Protein AF-A0A4S1M6U0-F1 (afdb_monomer)

Nearest PDB structures (foldseek):
  5yei-assembly2_E  TM=6.891E-01  e=1.458E-28  Pseudomonas aeruginosa PAO1
  3ab2-assembly2_G  TM=7.131E-01  e=7.102E-24  Corynebacterium glutamicum
  3ab4-assembly2_G  TM=7.211E-01  e=1.293E-22  Corynebacterium glutamicum
  3ab4-assembly3_I  TM=7.055E-01  e=4.548E-23  Corynebacterium glutamicum
  3ab4-assembly4_O  TM=7.369E-01  e=5.301E-21  Corynebacterium glutamicum

Structure (mmCIF, N/CA/C/O backbone):
data_AF-A0A4S1M6U0-F1
#
_entry.id   AF-A0A4S1M6U0-F1
#
loop_
_atom_site.group_PDB
_atom_site.id
_atom_site.type_symbol
_atom_site.label_atom_id
_atom_site.label_alt_id
_atom_site.label_comp_id
_atom_site.label_asym_id
_atom_site.label_entity_id
_atom_site.label_seq_id
_atom_site.pdbx_PDB_ins_code
_atom_site.Cartn_x
_atom_site.Cartn_y
_atom_site.Cartn_z
_atom_site.occupancy
_atom_site.B_iso_or_equiv
_atom_site.auth_seq_id
_atom_site.auth_comp_id
_atom_site.auth_asym_id
_atom_site.auth_atom_id
_atom_site.pdbx_PDB_model_num
ATOM 1 N N . MET A 1 1 ? -7.484 -21.887 32.254 1.00 33.38 1 MET A N 1
ATOM 2 C CA . MET A 1 1 ? -7.173 -20.584 31.630 1.00 33.38 1 MET A CA 1
ATOM 3 C C . MET A 1 1 ? -6.389 -20.871 30.363 1.00 33.38 1 MET A C 1
ATOM 5 O O . MET A 1 1 ? -5.187 -21.078 30.427 1.00 33.38 1 MET A O 1
ATOM 9 N N . THR A 1 2 ? -7.089 -21.040 29.244 1.00 34.84 2 THR A N 1
ATOM 10 C CA . THR A 1 2 ? -6.479 -21.281 27.932 1.00 34.84 2 THR A CA 1
ATOM 11 C C . THR A 1 2 ? -5.807 -19.992 27.473 1.00 34.84 2 THR A C 1
ATOM 13 O O . THR A 1 2 ? -6.435 -18.935 27.502 1.00 34.84 2 THR A O 1
ATOM 16 N N . SER A 1 3 ? -4.529 -20.062 27.105 1.00 35.91 3 SER A N 1
ATOM 17 C CA . SER A 1 3 ? -3.796 -18.955 26.493 1.00 35.91 3 SER A CA 1
ATOM 18 C C . SER A 1 3 ? -4.595 -18.426 25.302 1.00 35.91 3 SER A C 1
ATOM 20 O O . SER A 1 3 ? -4.726 -19.132 24.305 1.00 35.91 3 SER A O 1
ATOM 22 N N . SER A 1 4 ? -5.167 -17.222 25.399 1.00 43.66 4 SER A N 1
ATOM 23 C CA . SER A 1 4 ? -5.750 -16.585 24.221 1.00 43.66 4 SER A CA 1
ATOM 24 C C . SER A 1 4 ? -4.599 -16.313 23.257 1.00 43.66 4 SER A C 1
ATOM 26 O O . SER A 1 4 ? -3.752 -15.462 23.547 1.00 43.66 4 SER A O 1
ATOM 28 N N . GLU A 1 5 ? -4.526 -17.057 22.154 1.00 51.81 5 GLU A N 1
ATOM 29 C CA . GLU A 1 5 ? -3.671 -16.688 21.030 1.00 51.81 5 GLU A CA 1
ATOM 30 C C . GLU A 1 5 ? -3.986 -15.232 20.687 1.00 51.81 5 GLU A C 1
ATOM 32 O O . GLU A 1 5 ? -5.138 -14.855 20.456 1.00 51.81 5 GLU A O 1
ATOM 37 N N . LYS A 1 6 ? -2.979 -14.367 20.790 1.00 61.44 6 LYS A N 1
ATOM 38 C CA . LYS A 1 6 ? -3.165 -12.948 20.510 1.00 61.44 6 LYS A CA 1
ATOM 39 C C . LYS A 1 6 ? -3.462 -12.823 19.015 1.00 61.44 6 LYS A C 1
ATOM 41 O O . LYS A 1 6 ? -2.678 -13.279 18.196 1.00 61.44 6 LYS A O 1
ATOM 46 N N . ALA A 1 7 ? -4.577 -12.189 18.664 1.00 79.44 7 ALA A N 1
ATOM 47 C CA . ALA A 1 7 ? -4.986 -12.028 17.271 1.00 79.44 7 ALA A CA 1
ATOM 48 C C . ALA A 1 7 ? -3.915 -11.310 16.418 1.00 79.44 7 ALA A C 1
ATOM 50 O O . ALA A 1 7 ? -3.194 -10.436 16.916 1.00 79.44 7 ALA A O 1
ATOM 51 N N . SER A 1 8 ? -3.850 -11.648 15.128 1.00 90.31 8 SER A N 1
ATOM 52 C CA . SER A 1 8 ? -3.048 -10.942 14.120 1.00 90.31 8 SER A CA 1
ATOM 53 C C . SER A 1 8 ? -3.857 -9.806 13.494 1.00 90.31 8 SER A C 1
ATOM 55 O O . SER A 1 8 ? -5.020 -9.993 13.140 1.00 90.31 8 SER A O 1
ATOM 57 N N . LEU A 1 9 ? -3.250 -8.627 13.348 1.00 94.56 9 LEU A N 1
ATOM 58 C CA . LEU A 1 9 ? -3.848 -7.498 12.634 1.00 94.56 9 LEU A CA 1
ATOM 59 C C . LEU A 1 9 ? -3.436 -7.529 11.165 1.00 94.56 9 LEU A C 1
ATOM 61 O O . LEU A 1 9 ? -2.248 -7.603 10.847 1.00 94.56 9 LEU A O 1
ATOM 65 N N . VAL A 1 10 ? -4.412 -7.374 10.276 1.00 95.62 10 VAL A N 1
ATOM 66 C CA . VAL A 1 10 ? -4.152 -7.179 8.849 1.00 95.62 10 VAL A CA 1
ATOM 67 C C . VAL A 1 10 ? -4.550 -5.768 8.444 1.00 95.62 10 VAL A C 1
ATOM 69 O O . VAL A 1 10 ? -5.655 -5.309 8.729 1.00 95.62 10 VAL A O 1
ATOM 72 N N . VAL A 1 11 ? -3.649 -5.076 7.752 1.00 97.75 11 VAL A N 1
ATOM 73 C CA . VAL A 1 11 ? -3.966 -3.833 7.042 1.00 97.75 11 VAL A CA 1
ATOM 74 C C . VAL A 1 11 ? -4.064 -4.157 5.556 1.00 97.75 11 VAL A C 1
ATOM 76 O O . VAL A 1 11 ? -3.089 -4.618 4.977 1.00 97.75 11 VAL A O 1
ATOM 79 N N . LYS A 1 12 ? -5.225 -3.956 4.928 1.00 96.94 12 LYS A N 1
ATOM 80 C CA . LYS A 1 12 ? -5.445 -4.206 3.493 1.00 96.94 12 LYS A CA 1
ATOM 81 C C . LYS A 1 12 ? -5.492 -2.890 2.735 1.00 96.94 12 LYS A C 1
ATOM 83 O O . LYS A 1 12 ? -6.414 -2.112 2.950 1.00 96.94 12 LYS A O 1
ATOM 88 N N . LYS A 1 13 ? -4.549 -2.650 1.829 1.00 97.06 13 LYS A N 1
ATOM 89 C CA . LYS A 1 13 ? -4.569 -1.486 0.942 1.00 97.06 13 LYS A CA 1
ATOM 90 C C . LYS A 1 13 ? -5.062 -1.871 -0.436 1.00 97.06 13 LYS A C 1
ATOM 92 O O . LYS A 1 13 ? -4.405 -2.697 -1.048 1.00 97.06 13 LYS A O 1
ATOM 97 N N . PHE A 1 14 ? -6.085 -1.199 -0.955 1.00 95.62 14 PHE A N 1
ATOM 98 C CA . PHE A 1 14 ? -6.591 -1.369 -2.323 1.00 95.62 14 PHE A CA 1
ATOM 99 C C . PHE A 1 14 ? -6.135 -0.218 -3.229 1.00 95.62 14 PHE A C 1
ATOM 101 O O . PHE A 1 14 ? -6.282 0.951 -2.867 1.00 95.62 14 PHE A O 1
ATOM 108 N N . GLY A 1 15 ? -5.543 -0.538 -4.384 1.00 92.00 15 GLY A N 1
ATOM 109 C CA . GLY A 1 15 ? -5.079 0.443 -5.374 1.00 92.00 15 GLY A CA 1
ATOM 110 C C . GLY A 1 15 ? -6.197 1.080 -6.207 1.00 92.00 15 GLY A C 1
ATOM 111 O O . GLY A 1 15 ? -7.348 0.661 -6.166 1.00 92.00 15 GLY A O 1
ATOM 112 N N . GLY A 1 16 ? -5.868 2.099 -7.007 1.00 89.25 16 GLY A N 1
ATOM 113 C CA . GLY A 1 16 ? -6.877 2.777 -7.834 1.00 89.25 16 GLY A CA 1
ATOM 114 C C . GLY A 1 16 ? -7.458 1.887 -8.936 1.00 89.25 16 GLY A C 1
ATOM 115 O O . GLY A 1 16 ? -8.654 1.939 -9.219 1.00 89.25 16 GLY A O 1
ATOM 116 N N . THR A 1 17 ? -6.649 0.992 -9.506 1.00 87.25 17 THR A N 1
ATOM 117 C CA . THR A 1 17 ? -7.096 -0.009 -10.490 1.00 87.25 17 THR A CA 1
ATOM 118 C C . THR A 1 17 ? -8.108 -0.993 -9.901 1.00 87.25 17 THR A C 1
ATOM 120 O O . THR A 1 17 ? -9.018 -1.421 -10.620 1.00 87.25 17 THR A O 1
ATOM 123 N N . SER A 1 18 ? -8.008 -1.266 -8.600 1.00 88.06 18 SER A N 1
ATOM 124 C CA . SER A 1 18 ? -8.939 -2.060 -7.792 1.00 88.06 18 SER A CA 1
ATOM 125 C C . SER A 1 18 ? -10.237 -1.346 -7.430 1.00 88.06 18 SER A C 1
ATOM 127 O O . SER A 1 18 ? -11.201 -1.989 -7.035 1.00 88.06 18 SER A O 1
ATOM 129 N N . LEU A 1 19 ? -10.274 -0.017 -7.536 1.00 92.31 19 LEU A N 1
ATOM 130 C CA . LEU A 1 19 ? -11.397 0.814 -7.087 1.00 92.31 19 LEU A CA 1
ATOM 131 C C . LEU A 1 19 ? -11.983 1.667 -8.225 1.00 92.31 19 LEU A C 1
ATOM 133 O O . LEU A 1 19 ? -12.752 2.589 -7.982 1.00 92.31 19 LEU A O 1
ATOM 137 N N . GLY A 1 20 ? -11.611 1.387 -9.479 1.00 90.81 20 GLY A N 1
ATOM 138 C CA . GLY A 1 20 ? -11.952 2.234 -10.628 1.00 90.81 20 GLY A CA 1
ATOM 139 C C . GLY A 1 20 ? -13.433 2.272 -11.012 1.00 90.81 20 GLY A C 1
ATOM 140 O O . GLY A 1 20 ? -13.856 3.208 -11.680 1.00 90.81 20 GLY A O 1
ATOM 141 N N . THR A 1 21 ? -14.233 1.290 -10.597 1.00 93.31 21 THR A N 1
ATOM 142 C CA . THR A 1 21 ? -15.684 1.253 -10.843 1.00 93.31 21 THR A CA 1
ATOM 143 C C . THR A 1 21 ? -16.422 0.759 -9.604 1.00 93.31 21 THR A C 1
ATOM 145 O O . THR A 1 21 ? -15.829 0.096 -8.753 1.00 93.31 21 THR A O 1
ATOM 148 N N . LEU A 1 22 ? -17.728 1.031 -9.512 1.00 94.25 22 LEU A N 1
ATOM 149 C CA . LEU A 1 22 ? -18.557 0.522 -8.414 1.00 94.25 22 LEU A CA 1
ATOM 150 C C . LEU A 1 22 ? -18.525 -1.010 -8.320 1.00 94.25 22 LEU A C 1
ATOM 152 O O . LEU A 1 22 ? -18.447 -1.533 -7.214 1.00 94.25 22 LEU A O 1
ATOM 156 N N . ASP A 1 23 ? -18.501 -1.719 -9.452 1.00 93.81 23 ASP A N 1
ATOM 157 C CA . ASP A 1 23 ? -18.393 -3.184 -9.471 1.00 93.81 23 ASP A CA 1
ATOM 158 C C . ASP A 1 23 ? -17.072 -3.669 -8.871 1.00 93.81 23 ASP A C 1
ATOM 160 O O . ASP A 1 23 ? -17.056 -4.616 -8.090 1.00 93.81 23 ASP A O 1
ATOM 164 N N . LYS A 1 24 ? -15.958 -2.995 -9.181 1.00 93.44 24 LYS A N 1
ATOM 165 C CA . LYS A 1 24 ? -14.657 -3.327 -8.590 1.00 93.44 24 LYS A CA 1
ATOM 166 C C . LYS A 1 24 ? -14.609 -3.007 -7.095 1.00 93.44 24 LYS A C 1
ATOM 168 O O . LYS A 1 24 ? -14.079 -3.800 -6.324 1.00 93.44 24 LYS A O 1
ATOM 173 N N . ILE A 1 25 ? -15.219 -1.897 -6.669 1.00 95.06 25 ILE A N 1
ATOM 174 C CA . ILE A 1 25 ? -15.365 -1.567 -5.243 1.00 95.06 25 ILE A CA 1
ATOM 175 C C . ILE A 1 25 ? -16.210 -2.634 -4.533 1.00 95.06 25 ILE A C 1
ATOM 177 O O . ILE A 1 25 ? -15.844 -3.063 -3.442 1.00 95.06 25 ILE A O 1
ATOM 181 N N . ALA A 1 26 ? -17.300 -3.100 -5.149 1.00 93.81 26 ALA A N 1
ATOM 182 C CA . ALA A 1 26 ? -18.128 -4.175 -4.610 1.00 93.81 26 ALA A CA 1
ATOM 183 C C . ALA A 1 26 ? -17.344 -5.493 -4.494 1.00 93.81 26 ALA A C 1
ATOM 185 O O . ALA A 1 26 ? -17.360 -6.107 -3.433 1.00 93.81 26 ALA A O 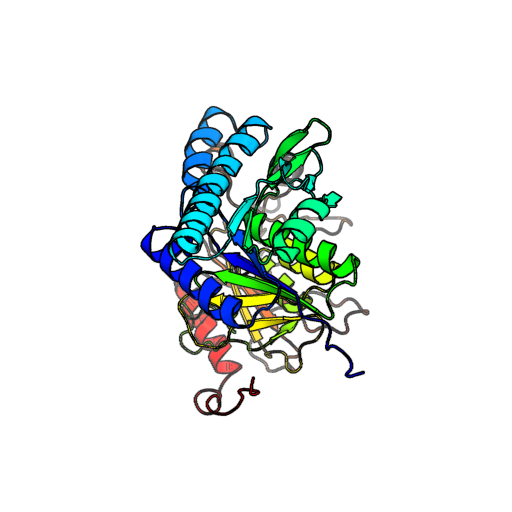1
ATOM 186 N N . GLN A 1 27 ? -16.570 -5.869 -5.517 1.00 92.25 27 GLN A N 1
ATOM 187 C CA . GLN A 1 27 ? -15.689 -7.043 -5.461 1.00 92.25 27 GLN A CA 1
ATOM 188 C C . GLN A 1 27 ? -14.655 -6.919 -4.332 1.00 92.25 27 GLN A C 1
ATOM 190 O O . GLN A 1 27 ? -14.492 -7.832 -3.526 1.00 92.25 27 GLN A O 1
ATOM 195 N N . ALA A 1 28 ? -13.982 -5.772 -4.213 1.00 93.81 28 ALA A N 1
ATOM 196 C CA . ALA A 1 28 ? -13.047 -5.513 -3.120 1.00 93.81 28 ALA A CA 1
ATOM 197 C C . ALA A 1 28 ? -13.736 -5.568 -1.739 1.00 93.81 28 ALA A C 1
ATOM 199 O O . ALA A 1 28 ? -13.160 -6.101 -0.785 1.00 93.81 28 ALA A O 1
ATOM 200 N N . ALA A 1 29 ? -14.981 -5.093 -1.631 1.00 94.62 29 ALA A N 1
ATOM 201 C CA . ALA A 1 29 ? -15.795 -5.238 -0.428 1.00 94.62 29 ALA A CA 1
ATOM 202 C C . ALA A 1 29 ? -16.101 -6.713 -0.121 1.00 94.62 29 ALA A C 1
ATOM 204 O O . ALA A 1 29 ? -15.946 -7.119 1.028 1.00 94.62 29 ALA A O 1
ATOM 205 N N . ASP A 1 30 ? -16.427 -7.541 -1.115 1.00 92.00 30 ASP A N 1
ATOM 206 C CA . ASP A 1 30 ? -16.630 -8.985 -0.930 1.00 92.00 30 ASP A CA 1
ATOM 207 C C . ASP A 1 30 ? -15.361 -9.679 -0.406 1.00 92.00 30 ASP A C 1
ATOM 209 O O . ASP A 1 30 ? -15.430 -10.510 0.505 1.00 92.00 30 ASP A O 1
ATOM 213 N N . HIS A 1 31 ? -14.177 -9.276 -0.882 1.00 89.75 31 HIS A N 1
ATOM 214 C CA . HIS A 1 31 ? -12.894 -9.750 -0.344 1.00 89.75 31 HIS A CA 1
ATOM 215 C C . HIS A 1 31 ? -12.636 -9.309 1.103 1.00 89.75 31 HIS A C 1
ATOM 217 O O . HIS A 1 31 ? -12.000 -10.030 1.878 1.00 89.75 31 HIS A O 1
ATOM 223 N N . ILE A 1 32 ? -13.095 -8.117 1.484 1.00 93.06 32 ILE A N 1
ATOM 224 C CA . ILE A 1 32 ? -13.053 -7.656 2.875 1.00 93.06 32 ILE A CA 1
ATOM 225 C C . ILE A 1 32 ? -14.022 -8.479 3.729 1.00 93.06 32 ILE A C 1
ATOM 227 O O . ILE A 1 32 ? -13.657 -8.888 4.830 1.00 93.06 32 ILE A O 1
ATOM 231 N N . LEU A 1 33 ? -15.229 -8.747 3.229 1.00 91.69 33 LEU A N 1
ATOM 232 C CA . LEU A 1 33 ? -16.262 -9.505 3.932 1.00 91.69 33 LEU A CA 1
ATOM 233 C C . LEU A 1 33 ? -15.834 -10.946 4.192 1.00 91.69 33 LEU A C 1
ATOM 235 O O . LEU A 1 33 ? -15.972 -11.401 5.327 1.00 91.69 33 LEU A O 1
ATOM 239 N N . SER A 1 34 ? -15.276 -11.632 3.190 1.00 87.88 34 SER A N 1
ATOM 240 C CA . SER A 1 34 ? -14.788 -13.008 3.340 1.00 87.88 34 SER A CA 1
ATOM 241 C C . SER A 1 34 ? -13.673 -13.100 4.381 1.00 87.88 34 SER A C 1
ATOM 243 O O . SER A 1 34 ? -13.699 -13.966 5.247 1.00 87.88 34 SER A O 1
ATOM 245 N N . PHE A 1 35 ? -12.749 -12.137 4.391 1.00 85.69 35 PHE A N 1
ATOM 246 C CA . PHE A 1 35 ? -11.709 -12.057 5.414 1.00 85.69 35 PHE A CA 1
ATOM 247 C C . PHE A 1 35 ? -12.288 -11.761 6.808 1.00 85.69 35 PHE A C 1
ATOM 249 O O . PHE A 1 35 ? -11.920 -12.379 7.808 1.00 85.69 35 PHE A O 1
ATOM 256 N N . ALA A 1 36 ? -13.237 -10.829 6.883 1.00 80.69 36 ALA A N 1
ATOM 257 C CA . ALA A 1 36 ? -13.832 -10.381 8.134 1.00 80.69 36 ALA A CA 1
ATOM 258 C C . ALA A 1 36 ? -14.818 -11.391 8.755 1.00 80.69 36 ALA A C 1
ATOM 260 O O . ALA A 1 36 ? -15.332 -11.122 9.844 1.00 80.69 36 ALA A O 1
ATOM 261 N N . GLN A 1 37 ? -15.115 -12.519 8.096 1.00 70.88 37 GLN A N 1
ATOM 262 C CA . GLN A 1 37 ? -15.854 -13.647 8.685 1.00 70.88 37 GLN A CA 1
ATOM 263 C C . GLN A 1 37 ? -15.042 -14.365 9.773 1.00 70.88 37 GLN A C 1
ATOM 265 O O . GLN A 1 37 ? -15.621 -14.948 10.684 1.00 70.88 37 GLN A O 1
ATOM 270 N N . HIS A 1 38 ? -13.711 -14.260 9.745 1.00 71.38 38 HIS A N 1
ATOM 271 C CA . HIS A 1 38 ? -12.831 -14.912 10.717 1.00 71.38 38 HIS A CA 1
ATOM 272 C C . HIS A 1 38 ? -12.619 -14.110 12.015 1.00 71.38 38 HIS A C 1
ATOM 274 O O . HIS A 1 38 ? -11.732 -14.444 12.795 1.00 71.38 38 HIS A O 1
ATOM 280 N N . ASN A 1 39 ? -13.396 -13.040 12.254 1.00 70.81 39 ASN A N 1
ATOM 281 C CA . ASN A 1 39 ? -13.238 -12.117 13.395 1.00 70.81 39 ASN A CA 1
ATOM 282 C C . ASN A 1 39 ? -11.801 -11.592 13.586 1.00 70.81 39 ASN A C 1
ATOM 284 O O . ASN A 1 39 ? -11.401 -11.209 14.686 1.00 70.81 39 ASN A O 1
ATOM 288 N N . GLN A 1 40 ? -11.020 -11.552 12.506 1.00 82.06 40 GLN A N 1
ATOM 289 C CA . GLN A 1 40 ? -9.666 -11.026 12.535 1.00 82.06 40 GLN A CA 1
ATOM 290 C C . GLN A 1 40 ? -9.701 -9.490 12.514 1.00 82.06 40 GLN A C 1
ATOM 292 O O . GLN A 1 40 ? -10.445 -8.905 11.718 1.00 82.06 40 GLN A O 1
ATOM 297 N N . PRO A 1 41 ? -8.907 -8.817 13.368 1.00 90.19 41 PRO A N 1
ATOM 298 C CA . PRO A 1 41 ? -8.731 -7.372 13.313 1.00 90.19 41 PRO A CA 1
ATOM 299 C C . PRO A 1 41 ? -8.299 -6.922 11.913 1.00 90.19 41 PRO A C 1
ATOM 301 O O . PRO A 1 41 ? -7.307 -7.415 11.368 1.00 90.19 41 PRO A O 1
ATOM 304 N N . LEU A 1 42 ? -9.039 -5.969 11.342 1.00 94.44 42 LEU A N 1
ATOM 305 C CA . LEU A 1 42 ? -8.837 -5.494 9.977 1.00 94.44 42 LEU A CA 1
ATOM 306 C C . LEU A 1 42 ? -8.929 -3.970 9.897 1.00 94.44 42 LEU A C 1
ATOM 308 O O . LEU A 1 42 ? -9.879 -3.361 10.389 1.00 94.44 42 LEU A O 1
ATOM 312 N N . ILE A 1 43 ? -7.979 -3.378 9.177 1.00 97.44 43 ILE A N 1
ATOM 313 C CA . ILE A 1 43 ? -8.039 -1.992 8.710 1.00 97.44 43 ILE A CA 1
ATOM 314 C C . ILE A 1 43 ? -7.916 -2.001 7.196 1.00 97.44 43 ILE A C 1
ATOM 316 O O . ILE A 1 43 ? -7.093 -2.725 6.638 1.00 97.44 43 ILE A O 1
ATOM 320 N N . VAL A 1 44 ? -8.724 -1.191 6.528 1.00 98.00 44 VAL A N 1
ATOM 321 C CA . VAL A 1 44 ? -8.682 -1.029 5.078 1.00 98.00 44 VAL A CA 1
ATOM 322 C C . VAL A 1 44 ? -8.102 0.338 4.762 1.00 98.00 44 VAL A C 1
ATOM 324 O O . VAL A 1 44 ? -8.478 1.320 5.392 1.00 98.00 44 VAL A O 1
ATOM 327 N N . VAL A 1 45 ? -7.205 0.405 3.787 1.00 98.31 45 VAL A N 1
ATOM 328 C CA . VAL A 1 45 ? -6.698 1.646 3.205 1.00 98.31 45 VAL A CA 1
ATOM 329 C C . VAL A 1 45 ? -7.111 1.691 1.742 1.00 98.31 45 VAL A C 1
ATOM 331 O O . VAL A 1 45 ? -6.928 0.715 1.017 1.00 98.31 45 VAL A O 1
ATOM 334 N N . THR A 1 46 ? -7.672 2.801 1.289 1.00 97.12 46 THR A N 1
ATOM 335 C CA . THR A 1 46 ? -8.033 2.980 -0.125 1.00 97.12 46 THR A CA 1
ATOM 336 C C . THR A 1 46 ? -7.081 3.956 -0.799 1.00 97.12 46 THR A C 1
ATOM 338 O O . THR A 1 46 ? -6.536 4.837 -0.135 1.00 97.12 46 THR A O 1
ATOM 341 N N . SER A 1 47 ? -6.857 3.752 -2.096 1.00 95.62 47 SER A N 1
ATOM 342 C CA . SER A 1 47 ? -6.426 4.797 -3.025 1.00 95.62 47 SER A CA 1
ATOM 343 C C . SER A 1 47 ? -7.647 5.475 -3.668 1.00 95.62 47 SER A C 1
ATOM 345 O O . SER A 1 47 ? -8.759 4.941 -3.613 1.00 95.62 47 SER A O 1
ATOM 347 N N . ALA A 1 48 ? -7.440 6.613 -4.333 1.00 94.00 48 ALA A N 1
ATOM 348 C CA . ALA A 1 48 ? -8.454 7.241 -5.166 1.00 94.00 48 ALA A CA 1
ATOM 349 C C . ALA A 1 48 ? -8.912 6.268 -6.263 1.00 94.00 48 ALA A C 1
ATOM 351 O O . ALA A 1 48 ? -8.170 5.368 -6.670 1.00 94.00 48 ALA A O 1
ATOM 352 N N . MET A 1 49 ? -10.136 6.452 -6.759 1.00 94.81 49 MET A N 1
ATOM 353 C CA . MET A 1 49 ? -10.647 5.641 -7.867 1.00 94.81 49 MET A CA 1
ATOM 354 C C . MET A 1 49 ? -9.735 5.781 -9.098 1.00 94.81 49 MET A C 1
ATOM 356 O O . MET A 1 49 ? -9.134 6.833 -9.322 1.00 94.81 49 MET A O 1
ATOM 360 N N . GLY A 1 50 ? -9.606 4.711 -9.886 1.00 91.06 50 GLY A N 1
ATOM 361 C CA . GLY A 1 50 ? -8.686 4.639 -11.025 1.00 91.06 50 GLY A CA 1
ATOM 362 C C . GLY A 1 50 ? -8.738 5.868 -11.940 1.00 91.06 50 GLY A C 1
ATOM 363 O O . GLY A 1 50 ? -9.805 6.255 -12.405 1.00 91.06 50 GLY A O 1
ATOM 364 N N . GLY A 1 51 ? -7.573 6.476 -12.179 1.00 87.81 51 GLY A N 1
ATOM 365 C CA . GLY A 1 51 ? -7.401 7.661 -13.023 1.00 87.81 51 GLY A CA 1
ATOM 366 C C . GLY A 1 51 ? -7.768 9.000 -12.372 1.00 87.81 51 GLY A C 1
ATOM 367 O O . GLY A 1 51 ? -7.383 10.035 -12.901 1.00 87.81 51 GLY A O 1
ATOM 368 N N . VAL A 1 52 ? -8.447 9.026 -11.218 1.00 92.12 52 VAL A N 1
ATOM 369 C CA . VAL A 1 52 ? -8.913 10.287 -10.607 1.00 92.12 52 VAL A CA 1
ATOM 370 C C . VAL A 1 52 ? -7.753 11.170 -10.144 1.00 92.12 52 VAL A C 1
ATOM 372 O O . VAL A 1 52 ? -7.769 12.371 -10.389 1.00 92.12 52 VAL A O 1
ATOM 375 N N . THR A 1 53 ? -6.725 10.607 -9.503 1.00 88.31 53 THR A N 1
ATOM 376 C CA . THR A 1 53 ? -5.551 11.394 -9.076 1.00 88.31 53 THR A CA 1
ATOM 377 C C . THR A 1 53 ? -4.820 12.012 -10.266 1.00 88.31 53 THR A C 1
ATOM 379 O O . THR A 1 53 ? -4.387 13.161 -10.179 1.00 88.31 53 THR A O 1
ATOM 382 N N . ASP A 1 54 ? -4.717 11.279 -11.374 1.00 87.69 54 ASP A N 1
ATOM 383 C CA . ASP A 1 54 ? -4.079 11.771 -12.595 1.00 87.69 54 ASP A CA 1
ATOM 384 C C . ASP A 1 54 ? -4.930 12.881 -13.225 1.00 87.69 54 ASP A C 1
ATOM 386 O O . ASP A 1 54 ? -4.417 13.965 -13.462 1.00 87.69 54 ASP A O 1
ATOM 390 N N . GLN A 1 55 ? -6.251 12.694 -13.339 1.00 91.38 55 GLN A N 1
ATOM 391 C CA . GLN A 1 55 ? -7.177 13.734 -13.810 1.00 91.38 55 GLN A CA 1
ATOM 392 C C . GLN A 1 55 ? -7.084 15.026 -12.986 1.00 91.38 55 GLN A C 1
ATOM 394 O O . GLN A 1 55 ? -7.058 16.120 -13.542 1.00 91.38 55 GLN A O 1
ATOM 399 N N . LEU A 1 56 ? -7.024 14.918 -11.656 1.00 91.31 56 LEU A N 1
ATOM 400 C CA . LEU A 1 56 ? -6.871 16.075 -10.770 1.00 91.31 56 LEU A CA 1
ATOM 401 C C . LEU A 1 56 ? -5.504 16.751 -10.943 1.00 91.31 56 LEU A C 1
ATOM 403 O O . LEU A 1 56 ? -5.420 17.979 -10.920 1.00 91.31 56 LEU A O 1
ATOM 407 N N . SER A 1 57 ? -4.448 15.962 -11.147 1.00 87.69 57 SER A N 1
ATOM 408 C CA . SER A 1 57 ? -3.102 16.472 -11.429 1.00 87.69 57 SER A CA 1
ATOM 409 C C . SER A 1 57 ? -3.066 17.209 -12.771 1.00 87.69 57 SER A C 1
ATOM 411 O O . SER A 1 57 ? -2.538 18.317 -12.845 1.00 87.69 57 SER A O 1
ATOM 413 N N . ASP A 1 58 ? -3.689 16.648 -13.807 1.00 88.94 58 ASP A N 1
ATOM 414 C CA . ASP A 1 58 ? -3.744 17.215 -15.157 1.00 88.94 58 ASP A CA 1
ATOM 415 C C . ASP A 1 58 ? -4.524 18.537 -15.204 1.00 88.94 58 ASP A C 1
ATOM 417 O O . ASP A 1 58 ? -4.207 19.416 -16.004 1.00 88.94 58 ASP A O 1
ATOM 421 N N . LEU A 1 59 ? -5.503 18.726 -14.312 1.00 88.88 59 LEU A N 1
ATOM 422 C CA . LEU A 1 59 ? -6.210 20.001 -14.150 1.00 88.88 59 LEU A CA 1
ATOM 423 C C . LEU A 1 59 ? -5.349 21.082 -13.485 1.00 88.88 59 LEU A C 1
ATOM 425 O O . LEU A 1 59 ? -5.533 22.267 -13.759 1.00 88.88 59 LEU A O 1
ATOM 429 N N . ALA A 1 60 ? -4.450 20.702 -12.576 1.00 87.62 60 ALA A N 1
ATOM 430 C CA . ALA A 1 60 ? -3.732 21.658 -11.740 1.00 87.62 60 ALA A CA 1
ATOM 431 C C . ALA A 1 60 ? -2.339 22.001 -12.266 1.00 87.62 60 ALA A C 1
ATOM 433 O O . ALA A 1 60 ? -1.985 23.178 -12.353 1.00 87.62 60 ALA A O 1
ATOM 434 N N . ILE A 1 61 ? -1.546 20.991 -12.628 1.00 86.06 61 ILE A N 1
ATOM 435 C CA . ILE A 1 61 ? -0.123 21.150 -12.943 1.00 86.06 61 ILE A CA 1
ATOM 436 C C . ILE A 1 61 ? 0.120 22.148 -14.087 1.00 86.06 61 ILE A C 1
ATOM 438 O O . ILE A 1 61 ? 0.963 23.029 -13.897 1.00 86.06 61 ILE A O 1
ATOM 442 N N . PRO A 1 62 ? -0.604 22.101 -15.226 1.00 83.44 62 PRO A N 1
ATOM 443 C CA . PRO A 1 62 ? -0.360 23.016 -16.345 1.00 83.44 62 PRO A CA 1
ATOM 444 C C . PRO A 1 62 ? -0.630 24.492 -16.025 1.00 83.44 62 PRO A C 1
ATOM 446 O O . PRO A 1 62 ? -0.075 25.373 -16.676 1.00 83.44 62 PRO A O 1
ATOM 449 N N . HIS A 1 63 ? -1.479 24.767 -15.032 1.00 86.25 63 HIS A N 1
ATOM 450 C CA . HIS A 1 63 ? -1.941 26.119 -14.713 1.00 86.25 63 HIS A CA 1
ATOM 451 C C . HIS A 1 63 ? -1.318 26.686 -13.432 1.00 86.25 63 HIS A C 1
ATOM 453 O O . HIS A 1 63 ? -1.132 27.898 -13.329 1.00 86.25 63 HIS A O 1
ATOM 459 N N . PHE A 1 64 ? -0.999 25.825 -12.461 1.00 85.69 64 PHE A N 1
ATOM 460 C CA . PHE A 1 64 ? -0.645 26.230 -11.097 1.00 85.69 64 PHE A CA 1
ATOM 461 C C . PHE A 1 64 ? 0.615 25.542 -10.538 1.00 85.69 64 PHE A C 1
ATOM 463 O O . PHE A 1 64 ? 1.100 25.942 -9.480 1.00 85.69 64 PHE A O 1
ATOM 470 N N . GLY A 1 65 ? 1.171 24.531 -11.220 1.00 77.62 65 GLY A N 1
ATOM 471 C CA . GLY A 1 65 ? 2.299 23.731 -10.722 1.00 77.62 65 GLY A CA 1
ATOM 472 C C . GLY A 1 65 ? 1.895 22.615 -9.741 1.00 77.62 65 GLY A C 1
ATOM 473 O O . GLY A 1 65 ? 0.715 22.333 -9.557 1.00 77.62 65 GLY A O 1
ATOM 474 N N . CYS A 1 66 ? 2.883 21.937 -9.135 1.00 71.75 66 CYS A N 1
ATOM 475 C CA . CYS A 1 66 ? 2.691 20.629 -8.477 1.00 71.75 66 CYS A CA 1
ATOM 476 C C . CYS A 1 66 ? 3.125 20.534 -6.995 1.00 71.75 66 CYS A C 1
ATOM 478 O O . CYS A 1 66 ? 3.238 19.429 -6.469 1.00 71.75 66 CYS A O 1
ATOM 480 N N . ALA A 1 67 ? 3.409 21.651 -6.315 1.00 71.50 67 ALA A N 1
ATOM 481 C CA . ALA A 1 67 ? 4.029 21.648 -4.978 1.00 71.50 67 ALA A CA 1
ATOM 482 C C . ALA A 1 67 ? 3.457 22.730 -4.040 1.00 71.50 67 ALA A C 1
ATOM 484 O O . ALA A 1 67 ? 4.189 23.552 -3.491 1.00 71.50 67 ALA A O 1
ATOM 485 N N . SER A 1 68 ? 2.133 22.750 -3.875 1.00 85.56 68 SER A N 1
ATOM 486 C CA . SER A 1 68 ? 1.434 23.659 -2.957 1.00 85.56 68 SER A CA 1
ATOM 487 C C . SER A 1 68 ? 0.484 22.907 -2.023 1.00 85.56 68 SER A C 1
ATOM 489 O O . SER A 1 68 ? 0.075 21.778 -2.302 1.00 85.56 68 SER A O 1
ATOM 491 N N . ALA A 1 69 ? 0.088 23.554 -0.925 1.00 90.69 69 ALA A N 1
ATOM 492 C CA . ALA A 1 69 ? -0.899 23.005 0.001 1.00 90.69 69 ALA A CA 1
ATOM 493 C C . ALA A 1 69 ? -2.262 22.770 -0.673 1.00 90.69 69 ALA A C 1
ATOM 495 O O . ALA A 1 69 ? -2.987 21.846 -0.318 1.00 90.69 69 ALA A O 1
ATOM 496 N N . GLU A 1 70 ? -2.626 23.613 -1.636 1.00 94.31 70 GLU A N 1
ATOM 497 C CA . GLU A 1 70 ? -3.860 23.522 -2.417 1.00 94.31 70 GLU A CA 1
ATOM 498 C C . GLU A 1 70 ? -3.801 22.359 -3.407 1.00 94.31 70 GLU A C 1
ATOM 500 O O . GLU A 1 70 ? -4.800 21.670 -3.588 1.00 94.31 70 GLU A O 1
ATOM 505 N N . HIS A 1 71 ? -2.632 22.096 -3.996 1.00 91.06 71 HIS A N 1
ATOM 506 C CA . HIS A 1 71 ? -2.421 20.917 -4.829 1.00 91.06 71 HIS A CA 1
ATOM 507 C C . HIS A 1 71 ? -2.564 19.628 -4.004 1.00 91.06 71 HIS A C 1
ATOM 509 O O . HIS A 1 71 ? -3.272 18.710 -4.413 1.00 91.06 71 HIS A O 1
ATOM 515 N N . ASP A 1 72 ? -1.991 19.585 -2.796 1.00 92.81 72 ASP A N 1
ATOM 516 C CA . ASP A 1 72 ? -2.199 18.472 -1.863 1.00 92.81 72 ASP A CA 1
ATOM 517 C C . ASP A 1 72 ? -3.682 18.299 -1.508 1.00 92.81 72 ASP A C 1
ATOM 519 O O . ASP A 1 72 ? -4.212 17.187 -1.574 1.00 92.81 72 ASP A O 1
ATOM 523 N N . ALA A 1 73 ? -4.379 19.388 -1.172 1.00 94.25 73 ALA A N 1
ATOM 524 C CA . ALA A 1 73 ? -5.810 19.359 -0.875 1.00 94.25 73 ALA A CA 1
ATOM 525 C C . ALA A 1 73 ? -6.640 18.849 -2.068 1.00 94.25 73 ALA A C 1
ATOM 527 O O . ALA A 1 73 ? -7.573 18.067 -1.880 1.00 94.25 73 ALA A O 1
ATOM 528 N N . LEU A 1 74 ? -6.275 19.246 -3.290 1.00 94.38 74 LEU A N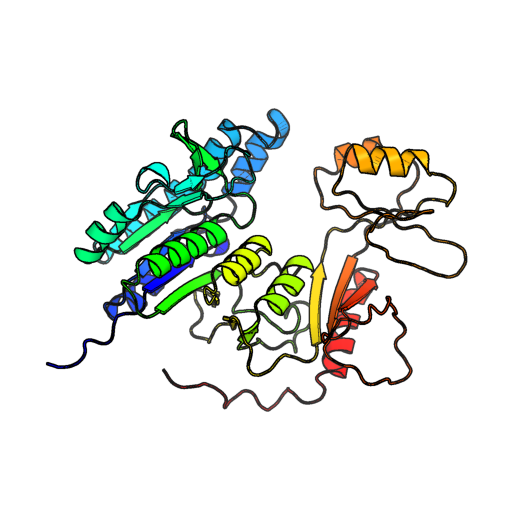 1
ATOM 529 C CA . LEU A 1 74 ? -6.917 18.786 -4.514 1.00 94.38 74 LEU A CA 1
ATOM 530 C C . LEU A 1 74 ? -6.714 17.281 -4.707 1.00 94.38 74 LEU A C 1
ATOM 532 O O . LEU A 1 74 ? -7.696 16.546 -4.759 1.00 94.38 74 LEU A O 1
ATOM 536 N N . LEU A 1 75 ? -5.468 16.800 -4.774 1.00 92.25 75 LEU A N 1
ATOM 537 C CA . LEU A 1 75 ? -5.185 15.392 -5.079 1.00 92.25 75 LEU A CA 1
ATOM 538 C C . LEU A 1 75 ? -5.750 14.440 -4.025 1.00 92.25 75 LEU A C 1
ATOM 540 O O . LEU A 1 75 ? -6.268 13.370 -4.345 1.00 92.25 75 LEU A O 1
ATOM 544 N N . THR A 1 76 ? -5.677 14.840 -2.759 1.00 93.06 76 THR A N 1
ATOM 545 C CA . THR A 1 76 ? -6.174 14.026 -1.650 1.00 93.06 76 THR A CA 1
ATOM 546 C C . THR A 1 76 ? -7.696 13.926 -1.605 1.00 93.06 76 THR A C 1
ATOM 548 O O . THR A 1 76 ? -8.203 12.978 -1.006 1.00 93.06 76 THR A O 1
ATOM 551 N N . SER A 1 77 ? -8.438 14.827 -2.260 1.00 93.94 77 SER A N 1
ATOM 552 C CA . SER A 1 77 ? -9.906 14.760 -2.326 1.00 93.94 77 SER A CA 1
ATOM 553 C C . SER A 1 77 ? -10.422 13.501 -3.038 1.00 93.94 77 SER A C 1
ATOM 555 O O . SER A 1 77 ? -11.458 12.956 -2.653 1.00 93.94 77 SER A O 1
ATOM 557 N N . GLY A 1 78 ? -9.669 12.971 -4.011 1.00 92.62 78 GLY A N 1
ATOM 558 C CA . GLY A 1 78 ? -10.031 11.745 -4.733 1.00 92.62 78 GLY A CA 1
ATOM 559 C C . GLY A 1 78 ? -10.105 10.505 -3.832 1.00 92.62 78 GLY A C 1
ATOM 560 O O . GLY A 1 78 ? -10.907 9.601 -4.070 1.00 92.62 78 GLY A O 1
ATOM 561 N N . GLU A 1 79 ? -9.321 10.487 -2.753 1.00 94.38 79 GLU A N 1
ATOM 562 C CA . GLU A 1 79 ? -9.300 9.406 -1.762 1.00 94.38 79 GLU A CA 1
ATOM 563 C C . GLU A 1 79 ? -10.600 9.332 -0.948 1.00 94.38 79 GLU A C 1
ATOM 565 O O . GLU A 1 79 ? -11.008 8.259 -0.493 1.00 94.38 79 GLU A O 1
ATOM 570 N N . HIS A 1 80 ? -11.282 10.469 -0.767 1.00 93.94 80 HIS A N 1
ATOM 571 C CA . HIS A 1 80 ? -12.459 10.558 0.104 1.00 93.94 80 HIS A CA 1
ATOM 572 C C . HIS A 1 80 ? -13.622 9.762 -0.471 1.00 93.94 80 HIS A C 1
ATOM 574 O O . HIS A 1 80 ? -14.265 8.998 0.251 1.00 93.94 80 HIS A O 1
ATOM 580 N N . ALA A 1 81 ? -13.865 9.926 -1.773 1.00 94.44 81 ALA A N 1
ATOM 581 C CA . ALA A 1 81 ? -14.943 9.250 -2.480 1.00 94.44 81 ALA A CA 1
ATOM 582 C C . ALA A 1 81 ? -14.761 7.727 -2.441 1.00 94.44 81 ALA A C 1
ATOM 584 O O . ALA A 1 81 ? -15.699 7.007 -2.101 1.00 94.44 81 ALA A O 1
ATOM 585 N N . ALA A 1 82 ? -13.544 7.238 -2.700 1.00 95.56 82 ALA A N 1
ATOM 586 C CA . ALA A 1 82 ? -13.236 5.810 -2.677 1.00 95.56 82 ALA A CA 1
ATOM 587 C C . ALA A 1 82 ? -13.474 5.186 -1.290 1.00 95.56 82 ALA A C 1
ATOM 589 O O . ALA A 1 82 ? -14.154 4.162 -1.177 1.00 95.56 82 ALA A O 1
ATOM 590 N N . ALA A 1 83 ? -12.987 5.831 -0.223 1.00 97.56 83 ALA A N 1
ATOM 591 C CA . ALA A 1 83 ? -13.189 5.355 1.145 1.00 97.56 83 ALA A CA 1
ATOM 592 C C . ALA A 1 83 ? -14.674 5.343 1.547 1.00 97.56 83 ALA A C 1
ATOM 594 O O . ALA A 1 83 ? -15.137 4.403 2.198 1.00 97.56 83 ALA A O 1
ATOM 595 N N . ALA A 1 84 ? -15.430 6.375 1.157 1.00 97.69 84 ALA A N 1
ATOM 596 C CA . ALA A 1 84 ? -16.859 6.469 1.438 1.00 97.69 84 ALA A CA 1
ATOM 597 C C . ALA A 1 84 ? -17.661 5.388 0.696 1.00 97.69 84 ALA A C 1
ATOM 599 O O . ALA A 1 84 ? -18.472 4.700 1.315 1.00 97.69 84 ALA A O 1
ATOM 600 N N . LEU A 1 85 ? -17.401 5.189 -0.600 1.00 97.56 85 LEU A N 1
ATOM 601 C CA . LEU A 1 85 ? -18.055 4.153 -1.406 1.00 97.56 85 LEU A CA 1
ATOM 602 C C . LEU A 1 85 ? -17.768 2.749 -0.862 1.00 97.56 85 LEU A C 1
ATOM 604 O O . LEU A 1 85 ? -18.693 1.957 -0.696 1.00 97.56 85 LEU A O 1
ATOM 608 N N . MET A 1 86 ? -16.515 2.466 -0.496 1.00 97.62 86 MET A N 1
ATOM 609 C CA . MET A 1 86 ? -16.140 1.204 0.147 1.00 97.62 86 MET A CA 1
ATOM 610 C C . MET A 1 86 ? -16.896 0.988 1.467 1.00 97.62 86 MET A C 1
ATOM 612 O O . MET A 1 86 ? -17.433 -0.094 1.716 1.00 97.62 86 MET A O 1
ATOM 616 N N . ALA A 1 87 ? -16.986 2.020 2.313 1.00 98.06 87 ALA A N 1
ATOM 617 C CA . ALA A 1 87 ? -17.750 1.940 3.555 1.00 98.06 87 ALA A CA 1
ATOM 618 C C . ALA A 1 87 ? -19.240 1.658 3.290 1.00 98.06 87 ALA A C 1
ATOM 620 O O . ALA A 1 87 ? -19.803 0.778 3.937 1.00 98.06 87 ALA A O 1
ATOM 621 N N . LEU A 1 88 ? -19.854 2.329 2.308 1.00 98.38 88 LEU A N 1
ATOM 622 C CA . LEU A 1 88 ? -21.249 2.100 1.912 1.00 98.38 88 LEU A CA 1
ATOM 623 C C . LEU A 1 88 ? -21.491 0.664 1.425 1.00 98.38 88 LEU A C 1
ATOM 625 O O . LEU A 1 88 ? -22.486 0.055 1.816 1.00 98.38 88 LEU A O 1
ATOM 629 N N . CYS A 1 89 ? -20.582 0.091 0.628 1.00 97.19 89 CYS A N 1
ATOM 630 C CA . CYS A 1 89 ? -20.672 -1.309 0.197 1.00 97.19 89 CYS A CA 1
ATOM 631 C C . CYS A 1 89 ? -20.697 -2.271 1.395 1.00 97.19 89 CYS A C 1
ATOM 633 O O . CYS A 1 89 ? -21.556 -3.149 1.475 1.00 97.19 89 CYS A O 1
ATOM 635 N N . LEU A 1 90 ? -19.809 -2.067 2.370 1.00 96.62 90 LEU A N 1
ATOM 636 C CA . LEU A 1 90 ? -19.748 -2.898 3.576 1.00 96.62 90 LEU A CA 1
ATOM 637 C C . LEU A 1 90 ? -20.964 -2.702 4.497 1.00 96.62 90 LEU A C 1
ATOM 639 O O . LEU A 1 90 ? -21.466 -3.675 5.061 1.00 96.62 90 LEU A O 1
ATOM 643 N N . GLN A 1 91 ? -21.468 -1.471 4.622 1.00 97.31 91 GLN A N 1
ATOM 644 C CA . GLN A 1 91 ? -22.689 -1.167 5.377 1.00 97.31 91 GLN A CA 1
ATOM 645 C C . GLN A 1 91 ? -23.917 -1.821 4.746 1.00 97.31 91 GLN A C 1
ATOM 647 O O . GLN A 1 91 ? -24.735 -2.400 5.459 1.00 97.31 91 GLN A O 1
ATOM 652 N N . LYS A 1 92 ? -24.024 -1.792 3.411 1.00 96.94 92 LYS A N 1
ATOM 653 C CA . LYS A 1 92 ? -25.082 -2.488 2.666 1.00 96.94 92 LYS A CA 1
ATOM 654 C C . LYS A 1 92 ? -25.065 -3.997 2.933 1.00 96.94 92 LYS A C 1
ATOM 656 O O . LYS A 1 92 ? -26.124 -4.610 2.991 1.00 96.94 92 LYS A O 1
ATOM 661 N N . ALA A 1 93 ? -23.885 -4.576 3.155 1.00 94.31 93 ALA A N 1
ATOM 662 C CA . ALA A 1 93 ? -23.705 -5.971 3.559 1.00 94.31 93 ALA A CA 1
ATOM 663 C C . ALA A 1 93 ? -23.879 -6.218 5.077 1.00 94.31 93 ALA A C 1
ATOM 665 O O . ALA A 1 93 ? -23.551 -7.294 5.574 1.00 94.31 93 ALA A O 1
ATOM 666 N N . GLY A 1 94 ? -24.370 -5.233 5.836 1.00 94.44 94 GLY A N 1
ATOM 667 C CA . GLY A 1 94 ? -24.669 -5.363 7.263 1.00 94.44 94 GLY A CA 1
ATOM 668 C C . GLY A 1 94 ? -23.457 -5.255 8.192 1.00 94.44 94 GLY A C 1
ATOM 669 O O . GLY A 1 94 ? -23.576 -5.538 9.385 1.00 94.44 94 GLY A O 1
ATOM 670 N N . ARG A 1 95 ? -22.280 -4.848 7.696 1.00 94.69 95 ARG A N 1
ATOM 671 C CA . ARG A 1 95 ? -21.099 -4.636 8.545 1.00 94.69 95 ARG A CA 1
ATOM 672 C C . ARG A 1 95 ? -21.045 -3.208 9.061 1.00 94.69 95 ARG A C 1
ATOM 674 O O . ARG A 1 95 ? -21.206 -2.246 8.315 1.00 94.69 95 ARG A O 1
ATOM 681 N N . LYS A 1 96 ? -20.705 -3.062 10.342 1.00 95.69 96 LYS A N 1
ATOM 682 C CA . LYS A 1 96 ? -20.336 -1.766 10.912 1.00 95.69 96 LYS A CA 1
ATOM 683 C C . LYS A 1 96 ? -19.020 -1.312 10.285 1.00 95.69 96 LYS A C 1
ATOM 685 O O . LYS A 1 96 ? -17.973 -1.892 10.549 1.00 95.69 96 LYS A O 1
ATOM 690 N N . SER A 1 97 ? -19.059 -0.278 9.459 1.00 97.38 97 SER A N 1
ATOM 691 C CA . SER A 1 97 ? -17.873 0.306 8.833 1.00 97.38 97 SER A CA 1
ATOM 692 C C . SER A 1 97 ? -18.049 1.812 8.670 1.00 97.38 97 SER A C 1
ATOM 694 O O . SER A 1 97 ? -19.171 2.322 8.695 1.00 97.38 97 SER A O 1
ATOM 696 N N . ARG A 1 98 ? -16.943 2.544 8.532 1.00 97.75 98 ARG A N 1
ATOM 697 C CA . ARG A 1 98 ? -16.963 3.961 8.141 1.00 97.75 98 ARG A CA 1
ATOM 698 C C . ARG A 1 98 ? -15.634 4.382 7.532 1.00 97.75 98 ARG A C 1
ATOM 700 O O . ARG A 1 98 ? -14.598 3.781 7.822 1.00 97.75 98 ARG A O 1
ATOM 707 N N . SER A 1 99 ? -15.678 5.458 6.754 1.00 98.06 99 SER A N 1
ATOM 708 C CA . SER A 1 99 ? -14.486 6.141 6.271 1.00 98.06 99 SER A CA 1
ATOM 709 C C . SER A 1 99 ? -13.832 6.997 7.363 1.00 98.06 99 SER A C 1
ATOM 711 O O . SER A 1 99 ? -14.513 7.579 8.222 1.00 98.06 99 SER A O 1
ATOM 713 N N . TRP A 1 100 ? -12.510 7.100 7.289 1.00 98.25 100 TRP A N 1
ATOM 714 C CA . TRP A 1 100 ? -11.650 7.885 8.161 1.00 98.25 100 TRP A CA 1
ATOM 715 C C . TRP A 1 100 ? -10.669 8.690 7.321 1.00 98.25 100 TRP A C 1
ATOM 717 O O . TRP A 1 100 ? -9.856 8.129 6.591 1.00 98.25 100 TRP A O 1
ATOM 727 N N . GLN A 1 101 ? -10.753 10.006 7.458 1.00 96.50 101 GLN A N 1
ATOM 728 C CA . GLN A 1 101 ? -9.805 10.936 6.857 1.00 96.50 101 GLN A CA 1
ATOM 729 C C . GLN A 1 101 ? -8.589 11.115 7.766 1.00 96.50 101 GLN A C 1
ATOM 731 O O . GLN A 1 101 ? -8.716 10.999 8.990 1.00 96.50 101 GLN A O 1
ATOM 736 N N . ALA A 1 102 ? -7.435 11.477 7.201 1.00 92.88 102 ALA A N 1
ATOM 737 C CA . ALA A 1 102 ? -6.195 11.639 7.969 1.00 92.88 102 ALA A CA 1
ATOM 738 C C . ALA A 1 102 ? -6.311 12.629 9.146 1.00 92.88 102 ALA A C 1
ATOM 740 O O . ALA A 1 102 ? -5.612 12.473 10.141 1.00 92.88 102 ALA A O 1
ATOM 741 N N . TRP A 1 103 ? -7.205 13.624 9.084 1.00 93.81 103 TRP A N 1
ATOM 742 C CA . TRP A 1 103 ? -7.449 14.552 10.200 1.00 93.81 103 TRP A CA 1
ATOM 743 C C . TRP A 1 103 ? -8.408 14.016 11.271 1.00 93.81 103 TRP A C 1
ATOM 745 O O . TRP A 1 103 ? -8.375 14.487 12.404 1.00 93.81 103 TRP A O 1
ATOM 755 N N . GLN A 1 104 ? -9.272 13.051 10.934 1.00 95.94 104 GLN A N 1
ATOM 756 C CA . GLN A 1 104 ? -10.181 12.409 11.895 1.00 95.94 104 GLN A CA 1
ATOM 757 C C . GLN A 1 104 ? -9.451 11.381 12.766 1.00 95.94 104 GLN A C 1
ATOM 759 O O . GLN A 1 104 ? -9.883 11.100 13.881 1.00 95.94 104 GLN A O 1
ATOM 764 N N . ILE A 1 105 ? -8.355 10.834 12.241 1.00 95.75 105 ILE A N 1
ATOM 765 C CA . ILE A 1 105 ? -7.404 9.946 12.917 1.00 95.75 105 ILE A CA 1
ATOM 766 C C . ILE A 1 105 ? -6.001 10.528 12.745 1.00 95.75 105 ILE A C 1
ATOM 768 O O . ILE A 1 105 ? -5.245 10.005 11.937 1.00 95.75 105 ILE A O 1
ATOM 772 N N . PRO A 1 106 ? -5.673 11.641 13.424 1.00 96.31 106 PRO A N 1
ATOM 773 C CA . PRO A 1 106 ? -4.525 12.485 13.101 1.00 96.31 106 PRO A CA 1
ATOM 774 C C . PRO A 1 106 ? -3.270 11.708 12.650 1.00 96.31 106 PRO A C 1
ATOM 776 O O . PRO A 1 106 ? -2.547 11.132 13.463 1.00 96.31 106 PRO A O 1
ATOM 779 N N . ILE A 1 107 ? -3.042 11.675 11.332 1.00 97.88 107 ILE A N 1
ATOM 780 C CA . ILE A 1 107 ? -1.823 11.162 10.693 1.00 97.88 107 ILE A CA 1
ATOM 781 C C . ILE A 1 107 ? -0.920 12.371 10.503 1.00 97.88 107 ILE A C 1
ATOM 783 O O . ILE A 1 107 ? -0.985 13.054 9.487 1.00 97.88 107 ILE A O 1
ATOM 787 N N . GLU A 1 108 ? -0.129 12.697 11.514 1.00 98.12 108 GLU A N 1
ATOM 788 C CA . GLU A 1 108 ? 0.753 13.857 11.475 1.00 98.12 108 GLU A CA 1
ATOM 789 C C . GLU A 1 108 ? 1.876 13.634 10.465 1.00 98.12 108 GLU A C 1
ATOM 791 O O . GLU A 1 108 ? 2.501 12.569 10.434 1.00 98.12 108 GLU A O 1
ATOM 796 N N . ALA A 1 109 ? 2.126 14.647 9.644 1.00 96.88 109 ALA A N 1
ATOM 797 C CA . ALA A 1 109 ? 3.147 14.638 8.619 1.00 96.88 109 ALA A CA 1
ATOM 798 C C . ALA A 1 109 ? 3.904 15.971 8.556 1.00 96.88 109 ALA A C 1
ATOM 800 O O . ALA A 1 109 ? 3.477 16.998 9.092 1.00 96.88 109 ALA A O 1
ATOM 801 N N . THR A 1 110 ? 5.061 15.935 7.905 1.00 95.81 110 THR A N 1
ATOM 802 C CA . THR A 1 110 ? 5.874 17.116 7.611 1.00 95.81 110 THR A CA 1
ATOM 803 C C . THR A 1 110 ? 5.225 18.019 6.547 1.00 95.81 110 THR A C 1
ATOM 805 O O . THR A 1 110 ? 4.182 17.690 5.984 1.00 95.81 110 THR A O 1
ATOM 808 N N . THR A 1 111 ? 5.806 19.196 6.303 1.00 92.56 111 THR A N 1
ATOM 809 C CA . THR A 1 111 ? 5.220 20.254 5.457 1.00 92.56 111 THR A CA 1
ATOM 810 C C . THR A 1 111 ? 5.718 20.244 4.011 1.00 92.56 111 THR A C 1
ATOM 812 O O . THR A 1 111 ? 5.379 21.147 3.251 1.00 92.56 111 THR A O 1
ATOM 815 N N . GLU A 1 112 ? 6.546 19.277 3.607 1.00 90.25 112 GLU A N 1
ATOM 816 C CA . GLU A 1 112 ? 6.994 19.157 2.217 1.00 90.25 112 GLU A CA 1
ATOM 817 C C . GLU A 1 112 ? 5.833 18.688 1.328 1.00 90.25 112 GLU A C 1
ATOM 819 O O . GLU A 1 112 ? 5.603 17.492 1.150 1.00 90.25 112 GLU A O 1
ATOM 824 N N . HIS A 1 113 ? 5.084 19.648 0.782 1.00 84.62 113 HIS A N 1
ATOM 825 C CA . HIS A 1 113 ? 3.961 19.387 -0.116 1.00 84.62 113 HIS A CA 1
ATOM 826 C C . HIS A 1 113 ? 4.374 18.511 -1.301 1.00 84.62 113 HIS A C 1
ATOM 828 O O . HIS A 1 113 ? 5.437 18.704 -1.894 1.00 84.62 113 HIS A O 1
ATOM 834 N N . GLY A 1 114 ? 3.533 17.535 -1.637 1.00 84.44 114 GLY A N 1
ATOM 835 C CA . GLY A 1 114 ? 3.825 16.536 -2.664 1.00 84.44 114 GLY A CA 1
ATOM 836 C C . GLY A 1 114 ? 4.737 15.375 -2.239 1.00 84.44 114 GLY A C 1
ATOM 837 O O . GLY A 1 114 ? 4.823 14.407 -2.992 1.00 84.44 114 GLY A O 1
ATOM 838 N N . ASP A 1 115 ? 5.409 15.417 -1.079 1.00 88.50 115 ASP A N 1
ATOM 839 C CA . ASP A 1 115 ? 6.309 14.334 -0.624 1.00 88.50 115 ASP A CA 1
ATOM 840 C C . ASP A 1 115 ? 6.381 14.182 0.912 1.00 88.50 115 ASP A C 1
ATOM 842 O O . ASP A 1 115 ? 7.360 13.655 1.456 1.00 88.50 115 ASP A O 1
ATOM 846 N N . ALA A 1 116 ? 5.338 14.601 1.634 1.00 92.56 116 ALA A N 1
ATOM 847 C CA . ALA A 1 116 ? 5.349 14.684 3.092 1.00 92.56 116 ALA A CA 1
ATOM 848 C C . ALA A 1 116 ? 5.657 13.335 3.768 1.00 92.56 116 ALA A C 1
ATOM 850 O O . ALA A 1 116 ? 5.422 12.241 3.234 1.00 92.56 116 ALA A O 1
ATOM 851 N N . ARG A 1 117 ? 6.214 13.388 4.981 1.00 94.62 117 ARG A N 1
ATOM 852 C CA . ARG A 1 117 ? 6.627 12.212 5.762 1.00 94.62 117 ARG A CA 1
ATOM 853 C C . ARG A 1 117 ? 5.794 12.094 7.023 1.00 94.62 117 ARG A C 1
ATOM 855 O O . ARG A 1 117 ? 5.720 13.043 7.791 1.00 94.62 117 ARG A O 1
ATOM 862 N N . ILE A 1 118 ? 5.222 10.913 7.260 1.00 96.94 118 ILE A N 1
ATOM 863 C CA . ILE A 1 118 ? 4.458 10.625 8.480 1.00 96.94 118 ILE A CA 1
ATOM 864 C C . ILE A 1 118 ? 5.398 10.660 9.690 1.00 96.94 118 ILE A C 1
ATOM 866 O O . ILE A 1 118 ? 6.372 9.906 9.745 1.00 96.94 118 ILE A O 1
ATOM 870 N N . THR A 1 11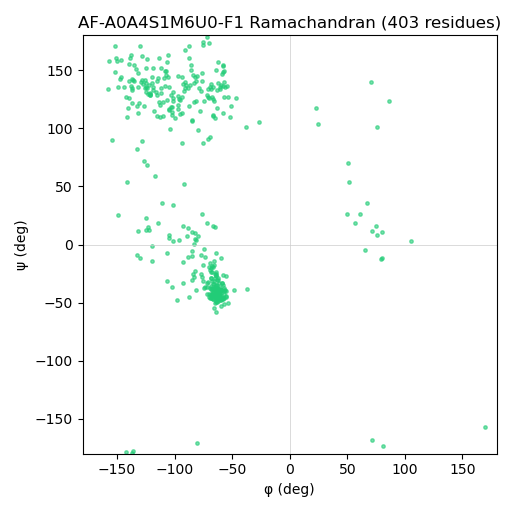9 ? 5.073 11.497 10.670 1.00 96.75 119 THR A N 1
ATOM 871 C CA . THR A 1 119 ? 5.795 11.633 11.940 1.00 96.75 119 THR A CA 1
ATOM 872 C C . THR A 1 119 ? 5.083 10.923 13.082 1.00 96.75 119 THR A C 1
ATOM 874 O O . THR A 1 119 ? 5.745 10.347 13.945 1.00 96.75 119 THR A O 1
ATOM 877 N N . HIS A 1 120 ? 3.747 10.937 13.094 1.00 97.38 120 HIS A N 1
ATOM 878 C CA . HIS A 1 120 ? 2.943 10.343 14.161 1.00 97.38 120 HIS A CA 1
ATOM 879 C C . HIS A 1 120 ? 1.573 9.871 13.659 1.00 97.38 120 HIS A C 1
ATOM 881 O O . HIS A 1 120 ? 1.020 10.474 12.746 1.00 97.38 120 HIS A O 1
ATOM 887 N N . ILE A 1 121 ? 1.015 8.807 14.249 1.00 98.06 121 ILE A N 1
ATOM 888 C CA . ILE A 1 121 ? -0.376 8.398 14.000 1.00 98.06 121 ILE A CA 1
ATOM 889 C C . ILE A 1 121 ? -1.083 8.159 15.330 1.00 98.06 121 ILE A C 1
ATOM 891 O O . ILE A 1 121 ? -0.684 7.291 16.107 1.00 98.06 121 ILE A O 1
ATOM 895 N N . HIS A 1 122 ? -2.176 8.888 15.541 1.00 97.50 122 HIS A N 1
ATOM 896 C CA . HIS A 1 122 ? -3.064 8.705 16.687 1.00 97.50 122 HIS A CA 1
ATOM 897 C C . HIS A 1 122 ? -4.037 7.545 16.424 1.00 97.50 122 HIS A C 1
ATOM 899 O O . HIS A 1 122 ? -4.769 7.552 15.433 1.00 97.50 122 HIS A O 1
ATOM 905 N N . LEU A 1 123 ? -4.055 6.538 17.306 1.00 97.31 123 LEU A N 1
ATOM 906 C CA . LEU A 1 123 ? -4.796 5.283 17.091 1.00 97.31 123 LEU A CA 1
ATOM 907 C C . LEU A 1 123 ? -6.064 5.131 17.937 1.00 97.31 123 LEU A C 1
ATOM 909 O O . LEU A 1 123 ? -6.822 4.190 17.708 1.00 97.31 123 LEU A O 1
ATOM 913 N N . ASP A 1 124 ? -6.326 6.028 18.888 1.00 96.56 124 ASP A N 1
ATOM 914 C CA . ASP A 1 124 ? -7.388 5.852 19.891 1.00 96.56 124 ASP A CA 1
ATOM 915 C C . ASP A 1 124 ? -8.772 5.662 19.260 1.00 96.56 124 ASP A C 1
ATOM 917 O O . ASP A 1 124 ? -9.499 4.726 19.595 1.00 96.56 124 ASP A O 1
ATOM 921 N N . ALA A 1 125 ? -9.111 6.501 18.277 1.00 97.06 125 ALA A N 1
ATOM 922 C CA . ALA A 1 125 ? -10.384 6.413 17.567 1.00 97.06 125 ALA A CA 1
ATOM 923 C C . ALA A 1 125 ? -10.513 5.113 16.752 1.00 97.06 125 ALA A C 1
ATOM 925 O O . ALA A 1 125 ? -11.595 4.522 16.704 1.00 97.06 125 ALA A O 1
ATOM 926 N N . LEU A 1 126 ? -9.415 4.640 16.148 1.00 97.19 126 LEU A N 1
ATOM 927 C CA . LEU A 1 126 ? -9.403 3.379 15.403 1.00 97.19 126 LEU A CA 1
ATOM 928 C C . LEU A 1 126 ? -9.563 2.185 16.343 1.00 97.19 126 LEU A C 1
ATOM 930 O O . LEU A 1 126 ? -10.398 1.323 16.078 1.00 97.19 126 LEU A O 1
ATOM 934 N N . HIS A 1 127 ? -8.826 2.159 17.456 1.00 95.50 127 HIS A N 1
ATOM 935 C CA . HIS A 1 127 ? -8.967 1.130 18.483 1.00 95.50 127 HIS A CA 1
ATOM 936 C C . HIS A 1 127 ? -10.395 1.072 19.021 1.00 95.50 127 HIS A C 1
ATOM 938 O O . HIS A 1 127 ? -11.005 0.007 18.997 1.00 95.50 127 HIS A O 1
ATOM 944 N N . ALA A 1 128 ? -10.958 2.210 19.431 1.00 95.88 128 ALA A N 1
ATOM 945 C CA . ALA A 1 128 ? -12.313 2.267 19.964 1.00 95.88 128 ALA A CA 1
ATOM 946 C C . ALA A 1 128 ? -13.361 1.769 18.955 1.00 95.88 128 ALA A C 1
ATOM 948 O O . ALA A 1 128 ? -14.304 1.078 19.336 1.00 95.88 128 ALA A O 1
ATOM 949 N N . PHE A 1 129 ? -13.207 2.095 17.668 1.00 96.94 129 PHE A N 1
ATOM 950 C CA . PHE A 1 129 ? -14.138 1.648 16.632 1.00 96.94 129 PHE A CA 1
ATOM 951 C C . PHE A 1 129 ? -14.006 0.151 16.326 1.00 96.94 129 PHE A C 1
ATOM 953 O O . PHE A 1 129 ? -15.018 -0.545 16.210 1.00 96.94 129 PHE A O 1
ATOM 960 N N . MET A 1 130 ? -12.773 -0.352 16.244 1.00 93.56 130 MET A N 1
ATOM 961 C CA . MET A 1 130 ? -12.482 -1.773 16.043 1.00 93.56 130 MET A CA 1
ATOM 962 C C . MET A 1 130 ? -12.980 -2.633 17.207 1.00 93.56 130 MET A C 1
ATOM 964 O O . MET A 1 130 ? -13.533 -3.705 16.979 1.00 93.56 130 MET A O 1
ATOM 968 N N . ASP A 1 131 ? -12.875 -2.139 18.441 1.00 92.62 131 ASP A N 1
ATOM 969 C CA . ASP A 1 131 ? -13.337 -2.842 19.647 1.00 92.62 131 ASP A CA 1
ATOM 970 C C . ASP A 1 131 ? -14.861 -2.998 19.689 1.00 92.62 131 ASP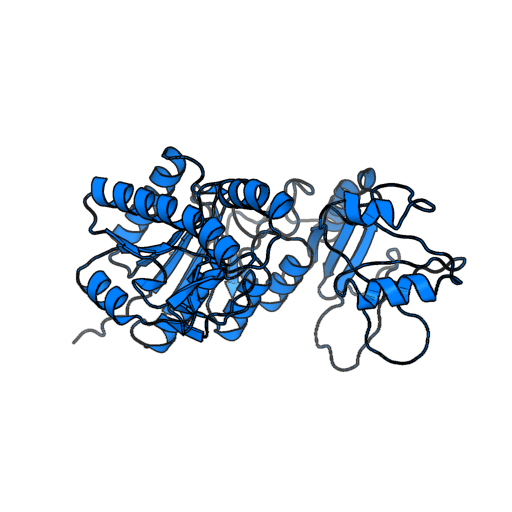 A C 1
ATOM 972 O O . ASP A 1 131 ? -15.389 -3.890 20.345 1.00 92.62 131 ASP A O 1
ATOM 976 N N . GLN A 1 132 ? -15.574 -2.183 18.912 1.00 93.56 132 GLN A N 1
ATOM 977 C CA . GLN A 1 132 ? -17.013 -2.302 18.695 1.00 93.56 132 GLN A CA 1
ATOM 978 C C . GLN A 1 132 ? -17.361 -3.147 17.454 1.00 93.56 132 GLN A C 1
ATOM 980 O O . GLN A 1 132 ? -18.476 -3.035 16.938 1.00 93.56 132 GLN A O 1
ATOM 985 N N . GLY A 1 133 ? -16.409 -3.927 16.928 1.00 91.12 133 GLY A N 1
ATOM 986 C CA . GLY A 1 133 ? -16.568 -4.758 15.731 1.00 91.12 133 GLY A CA 1
ATOM 987 C C . GLY A 1 133 ? -16.573 -3.977 14.411 1.00 91.12 133 GLY A C 1
ATOM 988 O O . GLY A 1 133 ? -17.040 -4.493 13.394 1.00 91.12 133 GLY A O 1
ATOM 989 N N . GLY A 1 134 ? -16.115 -2.722 14.424 1.00 95.00 134 GLY A N 1
ATOM 990 C CA . GLY A 1 134 ? -16.114 -1.843 13.261 1.00 95.00 134 GLY A CA 1
ATOM 991 C C . GLY A 1 134 ? -14.940 -2.079 12.303 1.00 95.00 134 GLY A C 1
ATOM 992 O O . GLY A 1 134 ? -13.807 -2.265 12.738 1.00 95.00 134 GLY A O 1
ATOM 993 N N . ILE A 1 135 ? -15.193 -2.001 10.994 1.00 96.50 135 ILE A N 1
ATOM 994 C CA . ILE A 1 135 ? -14.166 -2.017 9.940 1.00 96.50 135 ILE A CA 1
ATOM 995 C C . ILE A 1 135 ? -13.822 -0.576 9.545 1.00 96.50 135 ILE A C 1
ATOM 997 O O . ILE A 1 135 ? -14.649 0.146 8.977 1.00 96.50 135 ILE A O 1
ATOM 1001 N N . SER A 1 136 ? -12.602 -0.147 9.855 1.00 97.94 136 SER A N 1
ATOM 1002 C CA . SER A 1 136 ? -12.113 1.199 9.542 1.00 97.94 136 SER A CA 1
ATOM 1003 C C . SER A 1 136 ? -11.602 1.284 8.105 1.00 97.94 136 SER A C 1
ATOM 1005 O O . SER A 1 136 ? -10.676 0.557 7.751 1.00 97.94 136 SER A O 1
ATOM 1007 N N . ILE A 1 137 ? -12.170 2.193 7.304 1.00 98.31 137 ILE A N 1
ATOM 1008 C CA . ILE A 1 137 ? -11.715 2.488 5.938 1.00 98.31 137 ILE A CA 1
ATOM 1009 C C . ILE A 1 137 ? -10.945 3.810 5.947 1.00 98.31 137 ILE A C 1
ATOM 1011 O O . ILE A 1 137 ? -11.540 4.881 5.987 1.00 98.31 137 ILE A O 1
ATOM 1015 N N . VAL A 1 138 ? -9.623 3.750 5.973 1.00 98.50 138 VAL A N 1
ATOM 1016 C CA . VAL A 1 138 ? -8.739 4.914 6.045 1.00 98.50 138 VAL A CA 1
ATOM 1017 C C . VAL A 1 138 ? -8.365 5.383 4.641 1.00 98.50 138 VAL A C 1
ATOM 1019 O O . VAL A 1 138 ? -7.985 4.582 3.790 1.00 98.50 138 VAL A O 1
ATOM 1022 N N . THR A 1 139 ? -8.428 6.684 4.390 1.00 97.69 139 THR A N 1
ATOM 1023 C CA . THR A 1 139 ? -7.880 7.260 3.157 1.00 97.69 139 THR A CA 1
ATOM 1024 C C . THR A 1 139 ? -6.361 7.149 3.133 1.00 97.69 139 THR A C 1
ATOM 1026 O O . THR A 1 139 ? -5.686 7.594 4.065 1.00 97.69 139 THR A O 1
ATOM 1029 N N . GLY A 1 140 ? -5.813 6.574 2.064 1.00 96.69 140 GLY A N 1
ATOM 1030 C CA . GLY A 1 140 ? -4.377 6.576 1.817 1.00 96.69 140 GLY A CA 1
ATOM 1031 C C . GLY A 1 140 ? -3.865 7.955 1.402 1.00 96.69 140 GLY A C 1
ATOM 1032 O O . GLY A 1 140 ? -4.637 8.902 1.277 1.00 96.69 140 GLY A O 1
ATOM 1033 N N . PHE A 1 141 ? -2.552 8.068 1.172 1.00 95.94 141 PHE A N 1
ATOM 1034 C CA . PHE A 1 141 ? -1.898 9.223 0.531 1.00 95.94 141 PHE A CA 1
ATOM 1035 C C . PHE A 1 141 ? -1.971 10.554 1.307 1.00 95.94 141 PHE A C 1
ATOM 1037 O O . PHE A 1 141 ? -1.313 11.519 0.925 1.00 95.94 141 PHE A O 1
ATOM 1044 N N . GLN A 1 142 ? -2.680 10.589 2.435 1.00 95.56 142 GLN A N 1
ATOM 1045 C CA . GLN A 1 142 ? -2.928 11.779 3.238 1.00 95.56 142 GLN A CA 1
ATOM 1046 C C . GLN A 1 142 ? -2.167 11.780 4.565 1.00 95.56 142 GLN A C 1
ATOM 1048 O O . GLN A 1 142 ? -2.081 10.766 5.260 1.00 95.56 142 GLN A O 1
ATOM 1053 N N . GLY A 1 143 ? -1.720 12.968 4.956 1.00 96.06 143 GLY A N 1
ATOM 1054 C CA . GLY A 1 143 ? -1.351 13.337 6.315 1.00 96.06 143 GLY A CA 1
ATOM 1055 C C . GLY A 1 143 ? -1.888 14.726 6.665 1.00 96.06 143 GLY A C 1
ATOM 1056 O O . GLY A 1 143 ? -2.549 15.377 5.853 1.00 96.06 143 GLY A O 1
ATOM 1057 N N . ILE A 1 144 ? -1.601 15.184 7.880 1.00 96.81 144 ILE A N 1
ATOM 1058 C CA . ILE A 1 144 ? -1.896 16.537 8.343 1.00 96.81 144 ILE A CA 1
ATOM 1059 C C . ILE A 1 144 ? -0.637 17.223 8.863 1.00 96.81 144 ILE A C 1
ATOM 1061 O O . ILE A 1 144 ? 0.129 16.635 9.625 1.00 96.81 144 ILE A O 1
ATOM 1065 N N . THR A 1 145 ? -0.433 18.482 8.490 1.00 95.75 145 THR A N 1
ATOM 1066 C CA . THR A 1 145 ? 0.652 19.300 9.040 1.00 95.75 145 THR A CA 1
ATOM 1067 C C . THR A 1 145 ? 0.323 19.762 10.462 1.00 95.75 145 THR A C 1
ATOM 1069 O O . THR A 1 145 ? -0.795 19.583 10.968 1.00 95.75 145 THR A O 1
ATOM 1072 N N . LYS A 1 146 ? 1.287 20.414 11.122 1.00 92.62 146 LYS A N 1
ATOM 1073 C CA . LYS A 1 146 ? 1.088 21.020 12.450 1.00 92.62 146 LYS A CA 1
ATOM 1074 C C . LYS A 1 146 ? -0.030 22.067 12.451 1.00 92.62 146 LYS A C 1
ATOM 1076 O O . LYS A 1 146 ? -0.783 22.157 13.415 1.00 92.62 146 LYS A O 1
ATOM 1081 N N . GLU A 1 147 ? -0.198 22.774 11.339 1.00 92.69 147 GLU A N 1
ATOM 1082 C CA . GLU A 1 147 ? -1.230 23.787 11.089 1.00 92.69 147 GLU A CA 1
ATOM 1083 C C . GLU A 1 147 ? -2.588 23.168 10.716 1.00 92.69 147 GLU A C 1
ATOM 1085 O O . GLU A 1 147 ? -3.513 23.883 10.337 1.00 92.69 147 GLU A O 1
ATOM 1090 N N . LYS A 1 148 ? -2.723 21.836 10.804 1.00 92.81 148 LYS A N 1
ATOM 1091 C CA . LYS A 1 148 ? -3.940 21.079 10.464 1.00 92.81 148 LYS A CA 1
ATOM 1092 C C . LYS A 1 148 ? -4.362 21.220 8.998 1.00 92.81 148 LYS A C 1
ATOM 1094 O O . LYS A 1 148 ? -5.528 21.030 8.659 1.00 92.81 148 LYS A O 1
ATOM 1099 N N . ARG A 1 149 ? -3.399 21.498 8.118 1.00 93.88 149 ARG A N 1
ATOM 1100 C CA . ARG A 1 149 ? -3.568 21.425 6.665 1.00 93.88 149 ARG A CA 1
ATOM 1101 C C . ARG A 1 149 ? -3.351 19.995 6.195 1.00 93.88 149 ARG A C 1
ATOM 1103 O O . ARG A 1 149 ? -2.520 19.290 6.757 1.00 93.88 149 ARG A O 1
ATOM 1110 N N . VAL A 1 150 ? -4.080 19.574 5.167 1.00 94.31 150 VAL A N 1
ATOM 1111 C CA . VAL A 1 150 ? -3.816 18.287 4.513 1.00 94.31 150 VAL A CA 1
ATOM 1112 C C . VAL A 1 150 ? -2.478 18.371 3.777 1.00 94.31 150 VAL A C 1
ATOM 1114 O O . VAL A 1 150 ? -2.185 19.384 3.146 1.00 94.31 150 VAL A O 1
ATOM 1117 N N . ALA A 1 151 ? -1.686 17.309 3.876 1.00 94.31 151 ALA A N 1
ATOM 1118 C CA . ALA A 1 151 ? -0.444 17.126 3.140 1.00 94.31 151 ALA A CA 1
ATOM 1119 C C . ALA A 1 151 ? -0.486 15.792 2.396 1.00 94.31 151 ALA A C 1
ATOM 1121 O O . ALA A 1 151 ? -1.002 14.802 2.925 1.00 94.31 151 ALA A O 1
ATOM 1122 N N . SER A 1 152 ? 0.054 15.756 1.181 1.00 94.12 152 SER A N 1
ATOM 1123 C CA . SER A 1 152 ? 0.140 14.518 0.412 1.00 94.12 152 SER A CA 1
ATOM 1124 C C . SER A 1 152 ? 1.480 13.812 0.623 1.00 94.12 152 SER A C 1
ATOM 1126 O O . SER A 1 152 ? 2.520 14.444 0.793 1.00 94.12 152 SER A O 1
ATOM 1128 N N . LEU A 1 153 ? 1.463 12.478 0.636 1.00 92.81 153 LEU A N 1
ATOM 1129 C CA . LEU A 1 153 ? 2.637 11.648 0.951 1.00 92.81 153 LEU A CA 1
ATOM 1130 C C . LEU A 1 153 ? 3.500 11.297 -0.275 1.00 92.81 153 LEU A C 1
ATOM 1132 O O . LEU A 1 153 ? 4.401 10.461 -0.176 1.00 92.81 153 LEU A O 1
ATOM 1136 N N . GLY A 1 154 ? 3.197 11.892 -1.430 1.00 88.12 154 GLY A N 1
ATOM 1137 C CA . GLY A 1 154 ? 3.860 11.611 -2.699 1.00 88.12 154 GLY A CA 1
ATOM 1138 C C . GLY A 1 154 ? 3.530 10.244 -3.299 1.00 88.12 154 GLY A C 1
ATOM 1139 O O . GLY A 1 154 ? 2.588 9.548 -2.900 1.00 88.12 154 GLY A O 1
ATOM 1140 N N . ARG A 1 155 ? 4.293 9.853 -4.325 1.00 83.25 155 ARG A N 1
ATOM 1141 C CA . ARG A 1 155 ? 4.052 8.601 -5.060 1.00 83.25 155 ARG A CA 1
ATOM 1142 C C . ARG A 1 155 ? 4.143 7.384 -4.134 1.00 83.25 155 ARG A C 1
ATOM 1144 O O . ARG A 1 155 ? 5.021 7.282 -3.279 1.00 83.25 155 ARG A O 1
ATOM 1151 N N . GLY A 1 156 ? 3.205 6.453 -4.313 1.00 86.12 156 GLY A N 1
ATOM 1152 C CA . GLY A 1 156 ? 3.045 5.302 -3.421 1.00 86.12 156 GLY A CA 1
ATOM 1153 C C . GLY A 1 156 ? 2.479 5.656 -2.041 1.00 86.12 156 GLY A C 1
ATOM 1154 O O . GLY A 1 156 ? 2.497 4.811 -1.149 1.00 86.12 156 GLY A O 1
ATOM 1155 N N . GLY A 1 157 ? 1.972 6.877 -1.841 1.00 93.00 157 GLY A N 1
ATOM 1156 C CA . GLY A 1 157 ? 1.539 7.357 -0.532 1.00 93.00 157 GLY A CA 1
ATOM 1157 C C . GLY A 1 157 ? 0.455 6.508 0.131 1.00 93.00 157 GLY A C 1
ATOM 1158 O O . GLY A 1 157 ? 0.510 6.329 1.340 1.00 93.00 157 GLY A O 1
ATOM 1159 N N . SER A 1 158 ? -0.481 5.912 -0.614 1.00 95.81 158 SER A N 1
ATOM 1160 C CA . SER A 1 158 ? -1.476 4.997 -0.027 1.00 9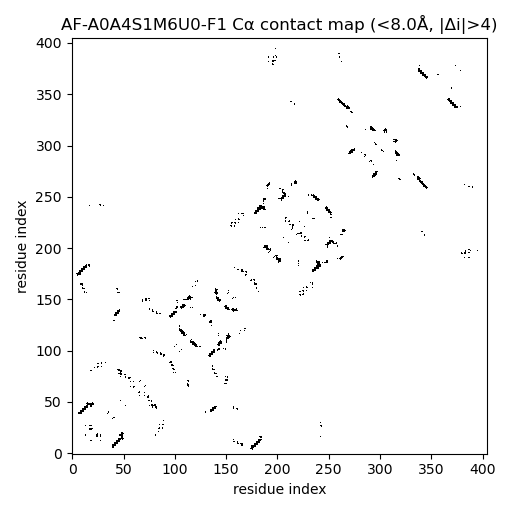5.81 158 SER A CA 1
ATOM 1161 C C . SER A 1 158 ? -0.840 3.715 0.532 1.00 95.81 158 SER A C 1
ATOM 1163 O O . SER A 1 158 ? -1.244 3.252 1.598 1.00 95.81 158 SER A O 1
ATOM 1165 N N . ASP A 1 159 ? 0.189 3.169 -0.128 1.00 96.12 159 ASP A N 1
ATOM 1166 C CA . ASP A 1 159 ? 0.946 2.021 0.395 1.00 96.12 159 ASP A CA 1
ATOM 1167 C C . ASP A 1 159 ? 1.717 2.423 1.662 1.00 96.12 159 ASP A C 1
ATOM 1169 O O . ASP A 1 159 ? 1.740 1.679 2.644 1.00 96.12 159 ASP A O 1
ATOM 1173 N N . ILE A 1 160 ? 2.315 3.623 1.665 1.00 96.62 160 ILE A N 1
ATOM 1174 C CA . ILE A 1 160 ? 3.006 4.184 2.834 1.00 96.62 160 ILE A CA 1
ATOM 1175 C C . ILE A 1 160 ? 2.029 4.358 3.996 1.00 96.62 160 ILE A C 1
ATOM 1177 O O . ILE A 1 160 ? 2.364 3.966 5.109 1.00 96.62 160 ILE A O 1
ATOM 1181 N N . THR A 1 161 ? 0.823 4.886 3.766 1.00 98.12 161 THR A N 1
ATOM 1182 C CA . THR A 1 161 ? -0.212 5.004 4.803 1.00 98.12 161 THR A CA 1
ATOM 1183 C C . THR A 1 161 ? -0.536 3.642 5.414 1.00 98.12 161 THR A C 1
ATOM 1185 O O . THR A 1 161 ? -0.572 3.514 6.637 1.00 98.12 161 THR A O 1
ATOM 1188 N N . ALA A 1 162 ? -0.723 2.608 4.589 1.00 98.25 162 ALA A N 1
ATOM 1189 C CA . ALA A 1 162 ? -1.036 1.262 5.063 1.00 98.25 162 ALA A CA 1
ATOM 1190 C C . ALA A 1 162 ? 0.095 0.646 5.894 1.00 98.25 162 ALA A C 1
ATOM 1192 O O . ALA A 1 162 ? -0.140 0.110 6.979 1.00 98.25 162 ALA A O 1
ATOM 1193 N N . LEU A 1 163 ? 1.334 0.778 5.424 1.00 98.25 163 LEU A N 1
ATOM 1194 C CA . LEU A 1 163 ? 2.512 0.309 6.148 1.00 98.25 163 LEU A CA 1
ATOM 1195 C C . LEU A 1 163 ? 2.762 1.099 7.431 1.00 98.25 163 LEU A C 1
ATOM 1197 O O . LEU A 1 163 ? 3.140 0.510 8.442 1.00 98.25 163 LEU A O 1
ATOM 1201 N N . ALA A 1 164 ? 2.523 2.409 7.415 1.00 98.12 164 ALA A N 1
ATOM 1202 C CA . ALA A 1 164 ? 2.624 3.250 8.594 1.00 98.12 164 ALA A CA 1
ATOM 1203 C C . ALA A 1 164 ? 1.589 2.834 9.636 1.00 98.12 164 ALA A C 1
ATOM 1205 O O . ALA A 1 164 ? 1.967 2.566 10.771 1.00 98.12 164 ALA A O 1
ATOM 1206 N N . LEU A 1 165 ? 0.317 2.677 9.262 1.00 98.31 165 LEU A N 1
ATOM 1207 C CA . LEU A 1 165 ? -0.706 2.154 10.170 1.00 98.31 165 LEU A CA 1
ATOM 1208 C C . LEU A 1 165 ? -0.271 0.811 10.765 1.00 98.31 165 LEU A C 1
ATOM 1210 O O . LEU A 1 165 ? -0.239 0.673 11.986 1.00 98.31 165 LEU A O 1
ATOM 1214 N N . ALA A 1 166 ? 0.161 -0.141 9.935 1.00 98.06 166 ALA A N 1
ATOM 1215 C CA . ALA A 1 166 ? 0.671 -1.428 10.403 1.00 98.06 166 ALA A CA 1
ATOM 1216 C C . ALA A 1 166 ? 1.827 -1.271 11.415 1.00 98.06 166 ALA A C 1
ATOM 1218 O O . ALA A 1 166 ? 1.820 -1.903 12.473 1.00 98.06 166 ALA A O 1
ATOM 1219 N N . ALA A 1 167 ? 2.793 -0.393 11.142 1.00 98.00 167 ALA A N 1
ATOM 1220 C CA . ALA A 1 167 ? 3.910 -0.113 12.040 1.00 98.00 167 ALA A CA 1
ATOM 1221 C C . ALA A 1 167 ? 3.471 0.517 13.369 1.00 98.00 167 ALA A C 1
ATOM 1223 O O . ALA A 1 167 ? 3.903 0.078 14.438 1.00 98.00 167 ALA A O 1
ATOM 1224 N N . TRP A 1 168 ? 2.578 1.506 13.329 1.00 97.94 168 TRP A N 1
ATOM 1225 C CA . TRP A 1 168 ? 2.047 2.165 14.521 1.00 97.94 168 TRP A CA 1
ATOM 1226 C C . TRP A 1 168 ? 1.240 1.196 15.388 1.00 97.94 168 TRP A C 1
ATOM 1228 O O . TRP A 1 168 ? 1.481 1.119 16.593 1.00 97.94 168 TRP A O 1
ATOM 1238 N N . PHE A 1 169 ? 0.375 0.373 14.790 1.00 97.12 169 PHE A N 1
ATOM 1239 C CA . PHE A 1 169 ? -0.345 -0.671 15.519 1.00 97.12 169 PHE A CA 1
ATOM 1240 C C . PHE A 1 169 ? 0.595 -1.722 16.109 1.00 97.12 169 PHE A C 1
ATOM 1242 O O . PHE A 1 169 ? 0.429 -2.102 17.269 1.00 97.12 169 PHE A O 1
ATOM 1249 N N . LYS A 1 170 ? 1.625 -2.151 15.374 1.00 96.25 170 LYS A N 1
ATOM 1250 C CA . LYS A 1 170 ? 2.638 -3.084 15.884 1.00 96.25 170 LYS A CA 1
ATOM 1251 C C . LYS A 1 170 ? 3.330 -2.554 17.147 1.00 96.25 170 LYS A C 1
ATOM 1253 O O . LYS A 1 170 ? 3.559 -3.319 18.085 1.00 96.25 170 LYS A O 1
ATOM 1258 N N . ARG A 1 171 ? 3.617 -1.247 17.226 1.00 96.62 171 ARG A N 1
ATOM 1259 C CA . ARG A 1 171 ? 4.244 -0.610 18.406 1.00 96.62 171 ARG A CA 1
ATOM 1260 C C . ARG A 1 171 ? 3.375 -0.669 19.663 1.00 96.62 171 ARG A C 1
ATOM 1262 O O . ARG A 1 171 ? 3.925 -0.719 20.760 1.00 96.62 171 ARG A O 1
ATOM 1269 N N . THR A 1 172 ? 2.050 -0.733 19.517 1.00 95.25 172 THR A N 1
ATOM 1270 C CA . THR A 1 172 ? 1.126 -0.894 20.657 1.00 95.25 172 THR A CA 1
ATOM 1271 C C . THR A 1 172 ? 1.255 -2.258 21.341 1.00 95.25 172 THR A C 1
ATOM 1273 O O . THR A 1 172 ? 0.812 -2.417 22.475 1.00 95.25 172 THR A O 1
ATOM 1276 N N . LYS A 1 173 ? 1.847 -3.259 20.663 1.00 93.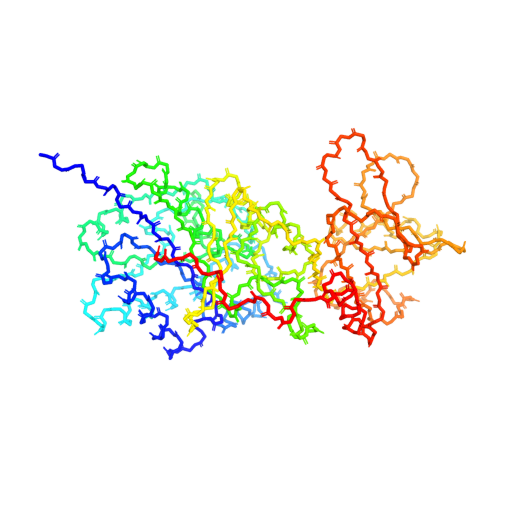00 173 LYS A N 1
ATOM 1277 C CA . LYS A 1 173 ? 1.962 -4.658 21.126 1.00 93.00 173 LYS A CA 1
ATOM 1278 C C . LYS A 1 173 ? 0.614 -5.323 21.461 1.00 93.00 173 LYS A C 1
ATOM 1280 O O . LYS A 1 173 ? 0.583 -6.347 22.154 1.00 93.00 173 LYS A O 1
ATOM 1285 N N . ARG A 1 174 ? -0.494 -4.757 20.961 1.00 92.31 174 ARG A N 1
ATOM 1286 C CA . ARG A 1 174 ? -1.853 -5.293 21.122 1.00 92.31 174 ARG A CA 1
ATOM 1287 C C . ARG A 1 174 ? -2.050 -6.602 20.355 1.00 92.31 174 ARG A C 1
ATOM 1289 O O . ARG A 1 174 ? -2.733 -7.494 20.847 1.00 92.31 174 ARG A O 1
ATOM 1296 N N . TYR A 1 175 ? -1.420 -6.720 19.189 1.00 92.06 175 TYR A N 1
ATOM 1297 C CA . TYR A 1 175 ? -1.519 -7.870 18.290 1.00 92.06 175 TYR A CA 1
ATOM 1298 C C . TYR A 1 175 ? -0.225 -8.684 18.298 1.00 92.06 175 TYR A C 1
ATOM 1300 O O . TYR A 1 175 ? 0.853 -8.129 18.524 1.00 92.06 175 TYR A O 1
ATOM 1308 N N . GLN A 1 176 ? -0.330 -9.997 18.083 1.00 90.88 176 GLN A N 1
ATOM 1309 C CA . GLN A 1 176 ? 0.843 -10.879 18.000 1.00 90.88 176 GLN A CA 1
ATOM 1310 C C . GLN A 1 176 ? 1.662 -10.585 16.751 1.00 90.88 176 GLN A C 1
ATOM 1312 O O . GLN A 1 176 ? 2.888 -10.497 16.798 1.00 90.88 176 GLN A O 1
ATOM 1317 N N . GLU A 1 177 ? 0.952 -10.406 15.645 1.00 92.69 177 GLU A N 1
ATOM 1318 C CA . GLU A 1 177 ? 1.517 -10.113 14.346 1.00 92.69 177 GLU A CA 1
ATOM 1319 C C . GLU A 1 177 ? 0.752 -8.960 13.703 1.00 92.69 177 GLU A C 1
ATOM 1321 O O . GLU A 1 177 ? -0.426 -8.714 13.978 1.00 92.69 177 GLU A O 1
ATOM 1326 N N . THR A 1 178 ? 1.447 -8.209 12.859 1.00 95.94 178 THR A N 1
ATOM 1327 C CA . THR A 1 178 ? 0.828 -7.198 12.014 1.00 95.94 178 THR A CA 1
ATOM 1328 C C . THR A 1 178 ? 1.430 -7.298 10.628 1.00 95.94 178 THR A C 1
ATOM 1330 O O . THR A 1 178 ? 2.647 -7.175 10.476 1.00 95.94 178 THR A O 1
ATOM 1333 N N . VAL A 1 179 ? 0.576 -7.522 9.634 1.00 96.00 179 VAL A N 1
ATOM 1334 C CA . VAL A 1 179 ? 0.968 -7.660 8.227 1.00 96.00 179 VAL A CA 1
ATOM 1335 C C . VAL A 1 179 ? 0.202 -6.668 7.362 1.00 96.00 179 VAL A C 1
ATOM 1337 O O . VAL A 1 179 ? -0.917 -6.262 7.688 1.00 96.00 179 VAL A O 1
ATOM 1340 N N . CYS A 1 180 ? 0.811 -6.273 6.249 1.00 97.69 180 CYS A N 1
ATOM 1341 C CA . CYS A 1 180 ? 0.203 -5.374 5.278 1.00 97.69 180 CYS A CA 1
ATOM 1342 C C . CYS A 1 180 ? -0.070 -6.130 3.978 1.00 97.69 180 CYS A C 1
ATOM 1344 O O . CYS A 1 180 ? 0.846 -6.663 3.361 1.00 97.69 180 CYS A O 1
ATOM 1346 N N . HIS A 1 181 ? -1.326 -6.193 3.556 1.00 96.19 181 HIS A N 1
ATOM 1347 C CA . HIS A 1 181 ? -1.722 -6.763 2.276 1.00 96.19 181 HIS A CA 1
ATOM 1348 C C . HIS A 1 181 ? -1.876 -5.630 1.265 1.00 96.19 181 HIS A C 1
ATOM 1350 O O . HIS A 1 181 ? -2.711 -4.745 1.455 1.00 96.19 181 HIS A O 1
ATOM 1356 N N . ILE A 1 182 ? -1.096 -5.669 0.190 1.00 96.00 182 ILE A N 1
ATOM 1357 C CA . ILE A 1 182 ? -1.207 -4.736 -0.929 1.00 96.00 182 ILE A CA 1
ATOM 1358 C C . ILE A 1 182 ? -1.988 -5.432 -2.039 1.00 96.00 182 ILE A C 1
ATOM 1360 O O . ILE A 1 182 ? -1.518 -6.382 -2.665 1.00 96.00 182 ILE A O 1
ATOM 1364 N N . HIS A 1 183 ? -3.207 -4.947 -2.213 1.00 92.81 183 HIS A N 1
ATOM 1365 C CA . HIS A 1 183 ? -4.211 -5.381 -3.162 1.00 92.81 183 HIS A CA 1
ATOM 1366 C C . HIS A 1 183 ? -4.092 -4.510 -4.427 1.00 92.81 183 HIS A C 1
ATOM 1368 O O . HIS A 1 183 ? -4.238 -3.281 -4.368 1.00 92.81 183 HIS A O 1
ATOM 1374 N N . THR A 1 184 ? -3.694 -5.134 -5.539 1.00 87.88 184 THR A N 1
ATOM 1375 C CA . THR A 1 184 ? -3.327 -4.470 -6.803 1.00 87.88 184 THR A CA 1
ATOM 1376 C C . THR A 1 184 ? -3.813 -5.272 -8.016 1.00 87.88 184 THR A C 1
ATOM 1378 O O . THR A 1 184 ? -4.462 -6.303 -7.879 1.00 87.88 184 THR A O 1
ATOM 1381 N N . ASP A 1 185 ? -3.513 -4.798 -9.221 1.00 83.69 185 ASP A N 1
ATOM 1382 C CA . ASP A 1 185 ? -3.853 -5.391 -10.522 1.00 83.69 185 ASP A CA 1
ATOM 1383 C C . ASP A 1 185 ? -2.905 -6.502 -11.012 1.00 83.69 185 ASP A C 1
ATOM 1385 O O . ASP A 1 185 ? -3.082 -7.020 -12.114 1.00 83.69 185 ASP A O 1
ATOM 1389 N N . VAL A 1 186 ? -1.931 -6.913 -10.199 1.00 86.25 186 VAL A N 1
ATOM 1390 C CA . VAL A 1 186 ? -1.013 -8.021 -10.497 1.00 86.25 186 VAL A CA 1
ATOM 1391 C C . VAL A 1 186 ? -1.123 -9.125 -9.449 1.00 86.25 186 VAL A C 1
ATOM 1393 O O . VAL A 1 186 ? -1.304 -8.854 -8.264 1.00 86.25 186 VAL A O 1
ATOM 1396 N N . GLU A 1 187 ? -0.992 -10.388 -9.870 1.00 88.44 187 GLU A N 1
ATOM 1397 C CA . GLU A 1 187 ? -1.114 -11.556 -8.973 1.00 88.44 187 GLU A CA 1
ATOM 1398 C C . GLU A 1 187 ? -0.020 -11.606 -7.899 1.00 88.44 187 GLU A C 1
ATOM 1400 O O . GLU A 1 187 ? -0.245 -12.138 -6.815 1.00 88.44 187 GLU A O 1
ATOM 1405 N N . GLY A 1 188 ? 1.131 -10.998 -8.171 1.00 91.88 188 GLY A N 1
ATOM 1406 C CA . GLY A 1 188 ? 2.266 -10.904 -7.268 1.00 91.88 188 GLY A CA 1
ATOM 1407 C C . GLY A 1 188 ? 3.489 -10.368 -8.003 1.00 91.88 188 GLY A C 1
ATOM 1408 O O . GLY A 1 188 ? 3.373 -9.714 -9.039 1.00 91.88 188 GLY A O 1
ATOM 1409 N N . VAL A 1 189 ? 4.672 -10.664 -7.477 1.00 91.81 189 VAL A N 1
ATOM 1410 C CA . VAL A 1 189 ? 5.950 -10.311 -8.103 1.00 91.81 189 VAL A CA 1
ATOM 1411 C C . VAL A 1 189 ? 6.458 -11.520 -8.875 1.00 91.81 189 VAL A C 1
ATOM 1413 O O . VAL A 1 189 ? 6.546 -12.616 -8.327 1.00 91.81 189 VAL A O 1
ATOM 1416 N N . TYR A 1 190 ? 6.789 -11.323 -10.145 1.00 91.19 190 TYR A N 1
ATOM 1417 C CA . TYR A 1 190 ? 7.265 -12.371 -11.044 1.00 91.19 190 TYR A CA 1
ATOM 1418 C C . TYR A 1 190 ? 8.773 -12.247 -11.288 1.00 91.19 190 TYR A C 1
ATOM 1420 O O . TYR A 1 190 ? 9.379 -11.209 -11.022 1.00 91.19 190 TYR A O 1
ATOM 1428 N N . THR A 1 191 ? 9.384 -13.317 -11.801 1.00 85.94 191 THR A N 1
ATOM 1429 C CA . THR A 1 191 ? 10.816 -13.331 -12.162 1.00 85.94 191 THR A CA 1
ATOM 1430 C C . THR A 1 191 ? 11.183 -12.375 -13.303 1.00 85.94 191 THR A C 1
ATOM 1432 O O . THR A 1 191 ? 12.316 -11.901 -13.381 1.00 85.94 191 THR A O 1
ATOM 1435 N N . ALA A 1 192 ? 10.217 -12.063 -14.158 1.00 84.62 192 ALA A N 1
ATOM 1436 C CA . ALA A 1 192 ? 10.227 -11.009 -15.166 1.00 84.62 192 ALA A CA 1
ATOM 1437 C C . ALA A 1 192 ? 8.776 -10.555 -15.395 1.00 84.62 192 ALA A C 1
ATOM 1439 O O . ALA A 1 192 ? 7.857 -11.198 -14.887 1.00 84.62 192 ALA A O 1
ATOM 1440 N N . ASP A 1 193 ? 8.548 -9.476 -16.146 1.00 86.25 193 ASP A N 1
ATOM 1441 C CA . ASP A 1 193 ? 7.183 -9.105 -16.538 1.00 86.25 193 ASP A CA 1
ATOM 1442 C C . ASP A 1 193 ? 6.587 -10.214 -17.429 1.00 86.25 193 ASP A C 1
ATOM 1444 O O . ASP A 1 193 ? 7.129 -10.461 -18.511 1.00 86.25 193 ASP A O 1
ATOM 1448 N N . PRO A 1 194 ? 5.498 -10.894 -17.019 1.00 88.69 194 PRO A N 1
ATOM 1449 C CA . PRO A 1 194 ? 4.932 -12.003 -17.785 1.00 88.69 194 PRO A CA 1
ATOM 1450 C C . PRO A 1 194 ? 4.347 -11.573 -19.139 1.00 88.69 194 PRO A C 1
ATOM 1452 O O . PRO A 1 194 ? 4.089 -12.423 -19.989 1.00 88.69 194 PRO A O 1
ATOM 1455 N N . ARG A 1 195 ? 4.144 -10.267 -19.365 1.00 85.81 195 ARG A N 1
ATOM 1456 C CA . ARG A 1 195 ? 3.717 -9.719 -20.663 1.00 85.81 195 ARG A CA 1
ATOM 1457 C C . ARG A 1 195 ? 4.856 -9.688 -21.681 1.00 85.81 195 ARG A C 1
ATOM 1459 O O . ARG A 1 195 ? 4.592 -9.830 -22.869 1.00 85.81 195 ARG A O 1
ATOM 1466 N N . ASP A 1 196 ? 6.093 -9.506 -21.215 1.00 83.38 196 ASP A N 1
ATOM 1467 C CA . ASP A 1 196 ? 7.299 -9.537 -22.051 1.00 83.38 196 ASP A CA 1
ATOM 1468 C C . ASP A 1 196 ? 7.920 -10.950 -22.091 1.00 83.38 196 ASP A C 1
ATOM 1470 O O . ASP A 1 196 ? 8.481 -11.357 -23.105 1.00 83.38 196 ASP A O 1
ATOM 1474 N N . VAL A 1 197 ? 7.819 -11.712 -20.993 1.00 85.38 197 VAL A N 1
ATOM 1475 C CA . VAL A 1 197 ? 8.413 -13.050 -20.822 1.00 85.38 197 VAL A CA 1
ATOM 1476 C C . VAL A 1 197 ? 7.332 -14.038 -20.358 1.00 85.38 197 VAL A C 1
ATOM 1478 O O . VAL A 1 197 ? 7.154 -14.221 -19.154 1.00 85.38 197 VAL A O 1
ATOM 1481 N N . PRO A 1 198 ? 6.604 -14.707 -21.272 1.00 89.00 198 PRO A N 1
ATOM 1482 C CA . PRO A 1 198 ? 5.467 -15.569 -20.918 1.00 89.00 198 PRO A CA 1
ATOM 1483 C C . PRO A 1 198 ? 5.789 -16.728 -19.961 1.00 89.00 198 PRO A C 1
ATOM 1485 O O . PRO A 1 198 ? 4.922 -17.189 -19.225 1.00 89.00 198 PRO A O 1
ATOM 1488 N N . GLN A 1 199 ? 7.036 -17.200 -19.954 1.00 87.94 199 GLN A N 1
ATOM 1489 C CA . GLN A 1 199 ? 7.547 -18.250 -19.067 1.00 87.94 199 GLN A CA 1
ATOM 1490 C C . GLN A 1 199 ? 7.967 -17.736 -17.676 1.00 87.94 199 GLN A C 1
ATOM 1492 O O . GLN A 1 199 ? 8.456 -18.507 -16.844 1.00 87.94 199 GLN A O 1
ATOM 1497 N N . ALA A 1 200 ? 7.824 -16.434 -17.411 1.00 88.50 200 ALA A N 1
ATOM 1498 C CA . ALA A 1 200 ? 8.065 -15.872 -16.095 1.00 88.50 200 ALA A CA 1
ATOM 1499 C C . ALA A 1 200 ? 7.079 -16.462 -15.085 1.00 88.50 200 ALA A C 1
ATOM 1501 O O . ALA A 1 200 ? 5.871 -16.505 -15.301 1.00 88.50 200 ALA A O 1
ATOM 1502 N N . TRP A 1 201 ? 7.603 -16.882 -13.941 1.00 90.00 201 TRP A N 1
ATOM 1503 C CA . TRP A 1 201 ? 6.813 -17.456 -12.857 1.00 90.00 201 TRP A CA 1
ATOM 1504 C C . TRP A 1 201 ? 6.792 -16.530 -11.641 1.00 90.00 201 TRP A C 1
ATOM 1506 O O . TRP A 1 201 ? 7.723 -15.742 -11.415 1.00 90.00 201 TRP A O 1
ATOM 1516 N N . GLN A 1 202 ? 5.712 -16.633 -10.869 1.00 92.25 202 GLN A N 1
ATOM 1517 C CA . GLN A 1 202 ? 5.470 -15.838 -9.673 1.00 92.25 202 GLN A CA 1
ATOM 1518 C C . GLN A 1 202 ? 6.390 -16.270 -8.529 1.00 92.25 202 GLN A C 1
ATOM 1520 O O . GLN A 1 202 ? 6.445 -17.440 -8.155 1.00 92.25 202 GLN A O 1
ATOM 1525 N N . CYS A 1 203 ? 7.085 -15.314 -7.925 1.00 90.94 203 CYS A N 1
ATOM 1526 C CA . CYS A 1 203 ? 7.895 -15.548 -6.740 1.00 90.94 203 CYS A CA 1
ATOM 1527 C C . CYS A 1 203 ? 6.973 -15.710 -5.519 1.00 90.94 203 CYS A C 1
ATOM 1529 O O . CYS A 1 203 ? 6.212 -14.788 -5.226 1.00 90.94 203 CYS A O 1
ATOM 1531 N N . PRO A 1 204 ? 7.027 -16.821 -4.766 1.00 92.12 204 PRO A N 1
ATOM 1532 C CA . PRO A 1 204 ? 6.209 -16.973 -3.561 1.00 92.12 204 PRO A CA 1
ATOM 1533 C C . PRO A 1 204 ? 6.686 -16.058 -2.422 1.00 92.12 204 PRO A C 1
ATOM 1535 O O . PRO A 1 204 ? 5.881 -15.574 -1.624 1.00 92.12 204 PRO A O 1
ATOM 1538 N N . GLU A 1 205 ? 7.993 -15.792 -2.353 1.00 93.50 205 GLU A N 1
ATOM 1539 C CA . GLU A 1 205 ? 8.619 -14.963 -1.326 1.00 93.50 205 GLU A CA 1
ATOM 1540 C C . GLU A 1 205 ? 9.830 -14.200 -1.887 1.00 93.50 205 GLU A C 1
ATOM 1542 O O . GLU A 1 205 ? 10.607 -14.731 -2.678 1.00 93.50 205 GLU A O 1
ATOM 1547 N N . LEU A 1 206 ? 10.010 -12.957 -1.445 1.00 91.69 206 LEU A N 1
ATOM 1548 C CA . LEU A 1 206 ? 11.176 -12.109 -1.683 1.00 91.69 206 LEU A CA 1
ATOM 1549 C C . LEU A 1 206 ? 11.577 -11.421 -0.376 1.00 91.69 206 LEU A C 1
ATOM 1551 O O . LEU A 1 206 ? 10.748 -11.203 0.509 1.00 91.69 206 LEU A O 1
ATOM 1555 N N . ASP A 1 207 ? 12.850 -11.056 -0.242 1.00 91.06 207 ASP A N 1
ATOM 1556 C CA . ASP A 1 207 ? 13.257 -10.176 0.852 1.00 91.06 207 ASP A CA 1
ATOM 1557 C C . ASP A 1 207 ? 13.130 -8.693 0.486 1.00 91.06 207 ASP A C 1
ATOM 1559 O O . ASP A 1 207 ?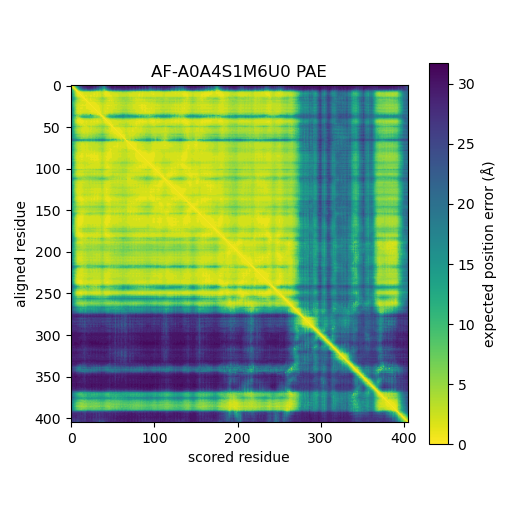 13.063 -8.322 -0.690 1.00 91.06 207 ASP A O 1
ATOM 1563 N N . TYR A 1 208 ? 13.092 -7.837 1.510 1.00 90.31 208 TYR A N 1
ATOM 1564 C CA . TYR A 1 208 ? 12.941 -6.395 1.326 1.00 90.31 208 TYR A CA 1
ATOM 1565 C C . TYR A 1 208 ? 14.019 -5.779 0.430 1.00 90.31 208 TYR A C 1
ATOM 1567 O O . TYR A 1 208 ? 13.697 -4.896 -0.358 1.00 90.31 208 TYR A O 1
ATOM 1575 N N . ASP A 1 209 ? 15.277 -6.214 0.541 1.00 85.44 209 ASP A N 1
ATOM 1576 C CA . ASP A 1 209 ? 16.378 -5.631 -0.235 1.00 85.44 209 ASP A CA 1
ATOM 1577 C C . ASP A 1 209 ? 16.207 -5.950 -1.725 1.00 85.44 209 ASP A C 1
ATOM 1579 O O . ASP A 1 209 ? 16.340 -5.067 -2.572 1.00 85.44 209 ASP A O 1
ATOM 1583 N N . THR A 1 210 ? 15.849 -7.197 -2.029 1.00 84.94 210 THR A N 1
ATOM 1584 C CA . THR A 1 210 ? 15.581 -7.673 -3.389 1.00 84.94 210 THR A CA 1
ATOM 1585 C C . THR A 1 210 ? 14.385 -6.943 -3.995 1.00 84.94 210 THR A C 1
ATOM 1587 O O . THR A 1 210 ? 14.480 -6.388 -5.090 1.00 84.94 210 THR A O 1
ATOM 1590 N N . MET A 1 211 ? 13.271 -6.868 -3.260 1.00 88.62 211 MET A N 1
ATOM 1591 C CA . MET A 1 211 ? 12.080 -6.155 -3.723 1.00 88.62 211 MET A CA 1
ATOM 1592 C C . MET A 1 211 ? 12.360 -4.663 -3.920 1.00 88.62 211 MET A C 1
ATOM 1594 O O . MET A 1 211 ? 11.953 -4.086 -4.922 1.00 88.62 211 MET A O 1
ATOM 1598 N N . HIS A 1 212 ? 13.093 -4.031 -3.001 1.00 85.25 212 HIS A N 1
ATOM 1599 C CA . HIS A 1 212 ? 13.423 -2.614 -3.098 1.00 85.25 212 HIS A CA 1
ATOM 1600 C C . HIS A 1 212 ? 14.270 -2.323 -4.342 1.00 85.25 212 HIS A C 1
ATOM 1602 O O . HIS A 1 212 ? 13.995 -1.366 -5.068 1.00 85.25 212 HIS A O 1
ATOM 1608 N N . GLN A 1 213 ? 15.263 -3.170 -4.629 1.00 77.88 213 GLN A N 1
ATOM 1609 C CA . GLN A 1 213 ? 16.069 -3.063 -5.844 1.00 77.88 213 GLN A CA 1
ATOM 1610 C C . GLN A 1 213 ? 15.214 -3.217 -7.104 1.00 77.88 213 GLN A C 1
ATOM 1612 O O . GLN A 1 213 ? 15.343 -2.394 -8.010 1.00 77.88 213 GLN A O 1
ATOM 1617 N N . LEU A 1 214 ? 14.310 -4.202 -7.145 1.00 82.31 214 LEU A N 1
ATOM 1618 C CA . LEU A 1 214 ? 13.389 -4.386 -8.268 1.00 82.31 214 LEU A CA 1
ATOM 1619 C C . LEU A 1 214 ? 12.480 -3.176 -8.478 1.00 82.31 214 LEU A C 1
ATOM 1621 O O . LEU A 1 214 ? 12.396 -2.656 -9.593 1.00 82.31 214 LEU A O 1
ATOM 1625 N N . SER A 1 215 ? 11.861 -2.674 -7.410 1.00 81.25 215 SER A N 1
ATOM 1626 C CA . SER A 1 215 ? 11.022 -1.477 -7.457 1.00 81.25 215 SER A CA 1
ATOM 1627 C C . SER A 1 215 ? 11.789 -0.267 -7.995 1.00 81.25 215 SER A C 1
ATOM 1629 O O . SER A 1 215 ? 11.279 0.474 -8.831 1.00 81.25 215 SER A O 1
ATOM 1631 N N . GLN A 1 216 ? 13.042 -0.065 -7.566 1.00 74.25 216 GLN A N 1
ATOM 1632 C CA . GLN A 1 216 ? 13.898 1.017 -8.078 1.00 74.25 216 GLN A CA 1
ATOM 1633 C C . GLN A 1 216 ? 14.269 0.860 -9.562 1.00 74.25 216 GLN A C 1
ATOM 1635 O O . GLN A 1 216 ? 14.780 1.803 -10.175 1.00 74.25 216 GLN A O 1
ATOM 1640 N N . LYS A 1 217 ? 14.117 -0.343 -10.117 1.00 68.81 217 LYS A N 1
ATOM 1641 C CA . LYS A 1 217 ? 14.535 -0.714 -11.472 1.00 68.81 217 LYS A CA 1
ATOM 1642 C C . LYS A 1 217 ? 13.368 -0.822 -12.460 1.00 68.81 217 LYS A C 1
ATOM 1644 O O . LYS A 1 217 ? 13.599 -1.237 -13.587 1.00 68.81 217 LYS A O 1
ATOM 1649 N N . GLY A 1 218 ? 12.159 -0.421 -12.066 1.00 68.69 218 GLY A N 1
ATOM 1650 C CA . GLY A 1 218 ? 10.991 -0.395 -12.954 1.00 68.69 218 GLY A CA 1
ATOM 1651 C C . GLY A 1 218 ? 9.980 -1.515 -12.712 1.00 68.69 218 GLY A C 1
ATOM 1652 O O . GLY A 1 218 ? 8.970 -1.576 -13.402 1.00 68.69 218 GLY A O 1
ATOM 1653 N N . ALA A 1 219 ? 10.176 -2.373 -11.702 1.00 77.31 219 ALA A N 1
ATOM 1654 C CA . ALA A 1 219 ? 9.110 -3.271 -11.261 1.00 77.31 219 ALA A CA 1
ATOM 1655 C C . ALA A 1 219 ? 8.071 -2.479 -10.445 1.00 77.31 219 ALA A C 1
ATOM 1657 O O . ALA A 1 219 ? 8.150 -2.393 -9.219 1.00 77.31 219 ALA A O 1
ATOM 1658 N N . TYR A 1 220 ? 7.090 -1.886 -11.125 1.00 75.94 220 TYR A N 1
ATOM 1659 C CA . TYR A 1 220 ? 6.102 -0.965 -10.541 1.00 75.94 220 TYR A CA 1
ATOM 1660 C C . TYR A 1 220 ? 5.043 -1.616 -9.627 1.00 75.94 220 TYR A C 1
ATOM 1662 O O . TYR A 1 220 ? 4.020 -1.004 -9.342 1.00 75.94 220 TYR A O 1
ATOM 1670 N N . VAL A 1 221 ? 5.282 -2.834 -9.132 1.00 86.50 221 VAL A N 1
ATOM 1671 C CA . VAL A 1 221 ? 4.347 -3.571 -8.262 1.00 86.50 221 VAL A CA 1
ATOM 1672 C C . VAL A 1 221 ? 4.233 -2.938 -6.872 1.00 86.50 221 VAL A C 1
ATOM 1674 O O . VAL A 1 221 ? 3.144 -2.815 -6.323 1.00 86.50 221 VAL A O 1
ATOM 1677 N N . LEU A 1 222 ? 5.363 -2.527 -6.294 1.00 90.38 222 LEU A N 1
ATOM 1678 C CA . LEU A 1 222 ? 5.415 -1.783 -5.037 1.00 90.38 222 LEU A CA 1
ATOM 1679 C C . LEU A 1 222 ? 6.283 -0.552 -5.231 1.00 90.38 222 LEU A C 1
ATOM 1681 O O . LEU A 1 222 ? 7.353 -0.629 -5.839 1.00 90.38 222 LEU A O 1
ATOM 1685 N N . HIS A 1 223 ? 5.871 0.574 -4.658 1.00 89.12 223 HIS A N 1
ATOM 1686 C CA . HIS A 1 223 ? 6.696 1.772 -4.702 1.00 89.12 223 HIS A CA 1
ATOM 1687 C C . HIS A 1 223 ? 7.965 1.599 -3.831 1.00 89.12 223 HIS A C 1
ATOM 1689 O O . HIS A 1 223 ? 7.853 1.138 -2.689 1.00 89.12 223 HIS A O 1
ATOM 1695 N N . PRO A 1 224 ? 9.173 1.998 -4.294 1.00 86.06 224 PRO A N 1
ATOM 1696 C CA . PRO A 1 224 ? 10.426 1.763 -3.562 1.00 86.06 224 PRO A CA 1
ATOM 1697 C C . PRO A 1 224 ? 10.419 2.313 -2.133 1.00 86.06 224 PRO A C 1
ATOM 1699 O O . PRO A 1 224 ? 10.907 1.653 -1.215 1.00 86.06 224 PRO A O 1
ATOM 1702 N N . ARG A 1 225 ? 9.829 3.504 -1.947 1.00 88.94 225 ARG A N 1
ATOM 1703 C CA . ARG A 1 225 ? 9.706 4.178 -0.643 1.00 88.94 225 ARG A CA 1
ATOM 1704 C C . ARG A 1 225 ? 8.847 3.368 0.335 1.00 88.94 225 ARG A C 1
ATOM 1706 O O . ARG A 1 225 ? 9.153 3.333 1.523 1.00 88.94 225 ARG A O 1
ATOM 1713 N N . SER A 1 226 ? 7.822 2.678 -0.160 1.00 92.38 226 SER A N 1
ATOM 1714 C CA . SER A 1 226 ? 6.965 1.795 0.637 1.00 92.38 226 SER A CA 1
ATOM 1715 C C . SER A 1 226 ? 7.728 0.546 1.076 1.00 92.38 226 SER A C 1
ATOM 1717 O O . SER A 1 226 ? 7.718 0.203 2.254 1.00 92.38 226 SER A O 1
ATOM 1719 N N . VAL A 1 227 ? 8.480 -0.086 0.167 1.00 93.62 227 VAL A N 1
ATOM 1720 C CA . VAL A 1 227 ? 9.324 -1.248 0.508 1.00 93.62 227 VAL A CA 1
ATOM 1721 C C . VAL A 1 227 ? 10.386 -0.871 1.544 1.00 93.62 227 VAL A C 1
ATOM 1723 O O . VAL A 1 227 ? 10.608 -1.607 2.503 1.00 93.62 227 VAL A O 1
ATOM 1726 N N . ASP A 1 228 ? 11.003 0.303 1.398 1.00 92.06 228 ASP A N 1
ATOM 1727 C CA . ASP A 1 228 ? 11.971 0.817 2.368 1.00 92.06 228 ASP A CA 1
ATOM 1728 C C . ASP A 1 228 ? 11.352 1.061 3.746 1.00 92.06 228 ASP A C 1
ATOM 1730 O O . ASP A 1 228 ? 11.953 0.712 4.762 1.00 92.06 228 ASP A O 1
ATOM 1734 N N . TYR A 1 229 ? 10.144 1.623 3.791 1.00 94.62 229 TYR A N 1
ATOM 1735 C CA . TYR A 1 229 ? 9.420 1.825 5.042 1.00 94.62 229 TYR A CA 1
ATOM 1736 C C . TYR A 1 229 ? 9.107 0.483 5.721 1.00 94.62 229 TYR A C 1
ATOM 1738 O O . TYR A 1 229 ? 9.384 0.294 6.906 1.00 94.62 229 TYR A O 1
ATOM 1746 N N . ALA A 1 230 ? 8.607 -0.492 4.957 1.00 96.56 230 ALA A N 1
ATOM 1747 C CA . ALA A 1 230 ? 8.339 -1.842 5.448 1.00 96.56 230 ALA A CA 1
ATOM 1748 C C . ALA A 1 230 ? 9.601 -2.531 5.983 1.00 96.56 230 ALA A C 1
ATOM 1750 O O . ALA A 1 230 ? 9.556 -3.193 7.021 1.00 96.56 230 ALA A O 1
ATOM 1751 N N . ARG A 1 231 ? 10.744 -2.329 5.316 1.00 96.00 231 ARG A N 1
ATOM 1752 C CA . ARG A 1 231 ? 12.056 -2.823 5.748 1.00 96.00 231 ARG A CA 1
ATOM 1753 C C . ARG A 1 231 ? 12.475 -2.228 7.090 1.00 96.00 231 ARG A C 1
ATOM 1755 O O . ARG A 1 231 ? 12.891 -2.975 7.976 1.00 96.00 231 ARG A O 1
ATOM 1762 N N . GLN A 1 232 ? 12.361 -0.906 7.238 1.00 95.88 232 GLN A N 1
ATOM 1763 C CA . GLN A 1 232 ? 12.728 -0.173 8.456 1.00 95.88 232 GLN A CA 1
ATOM 1764 C C . GLN A 1 232 ? 11.870 -0.602 9.652 1.00 95.88 232 GLN A C 1
ATOM 1766 O O . GLN A 1 232 ? 12.401 -0.926 10.712 1.00 95.88 232 GLN A O 1
ATOM 1771 N N . GLU A 1 233 ? 10.555 -0.699 9.455 1.00 96.31 233 GLU A N 1
ATOM 1772 C CA . GLU A 1 233 ? 9.594 -1.067 10.504 1.00 96.31 233 GLU A CA 1
ATOM 1773 C C . GLU A 1 233 ? 9.432 -2.590 10.677 1.00 96.31 233 GLU A C 1
ATOM 1775 O O . GLU A 1 233 ? 8.763 -3.076 11.601 1.00 96.31 233 GLU A O 1
ATOM 1780 N N . ASN A 1 234 ? 10.073 -3.369 9.802 1.00 96.44 234 ASN A N 1
ATOM 1781 C CA . ASN A 1 234 ? 9.972 -4.820 9.712 1.00 96.44 234 ASN A CA 1
ATOM 1782 C C . ASN A 1 234 ? 8.507 -5.295 9.635 1.00 96.44 234 ASN A C 1
ATOM 1784 O O . ASN A 1 234 ? 8.071 -6.091 10.474 1.00 96.44 234 ASN A O 1
ATOM 1788 N N . ILE A 1 235 ? 7.750 -4.758 8.677 1.00 97.69 235 ILE A N 1
ATOM 1789 C CA . ILE A 1 235 ? 6.348 -5.106 8.409 1.00 97.69 235 ILE A CA 1
ATOM 1790 C C . ILE A 1 235 ? 6.283 -6.021 7.183 1.00 97.69 235 ILE A C 1
ATOM 1792 O O . ILE A 1 235 ? 6.592 -5.554 6.086 1.00 97.69 235 ILE A O 1
ATOM 1796 N N . PRO A 1 236 ? 5.877 -7.295 7.335 1.00 97.38 236 PRO A N 1
ATOM 1797 C CA . PRO A 1 236 ? 5.687 -8.185 6.198 1.00 97.38 236 PRO A CA 1
ATOM 1798 C C . PRO A 1 236 ? 4.629 -7.634 5.240 1.00 97.38 236 PRO A C 1
ATOM 1800 O O . PRO A 1 236 ? 3.549 -7.215 5.671 1.00 97.38 236 PRO A O 1
ATOM 1803 N N . ILE A 1 237 ? 4.941 -7.665 3.946 1.00 97.81 237 ILE A N 1
ATOM 1804 C CA . ILE A 1 237 ? 4.019 -7.284 2.877 1.00 97.81 237 ILE A CA 1
ATOM 1805 C C . ILE A 1 237 ? 3.525 -8.547 2.183 1.00 97.81 237 ILE A C 1
ATOM 1807 O O . ILE A 1 237 ? 4.325 -9.417 1.843 1.00 97.81 237 ILE A O 1
ATOM 1811 N N . TYR A 1 238 ? 2.228 -8.626 1.920 1.00 96.56 238 TYR A N 1
ATOM 1812 C CA . TYR A 1 238 ? 1.647 -9.624 1.036 1.00 96.56 238 TYR A CA 1
ATOM 1813 C C . TYR A 1 238 ? 1.042 -8.943 -0.186 1.00 96.56 238 TYR A C 1
ATOM 1815 O O . TYR A 1 238 ? 0.053 -8.223 -0.073 1.00 96.56 238 TYR A O 1
ATOM 1823 N N . VAL A 1 239 ? 1.657 -9.139 -1.347 1.00 95.38 239 VAL A N 1
ATOM 1824 C CA . VAL A 1 239 ? 1.202 -8.573 -2.619 1.00 95.38 239 VAL A CA 1
ATOM 1825 C C . VAL A 1 239 ? 0.309 -9.583 -3.309 1.00 95.38 239 VAL A C 1
ATOM 1827 O O . VAL A 1 239 ? 0.737 -10.719 -3.509 1.00 95.38 239 VAL A O 1
ATOM 1830 N N . ARG A 1 240 ? -0.900 -9.182 -3.702 1.00 92.44 240 ARG A N 1
ATOM 1831 C CA . ARG A 1 240 ? -1.808 -10.064 -4.437 1.00 92.44 240 ARG A CA 1
ATOM 1832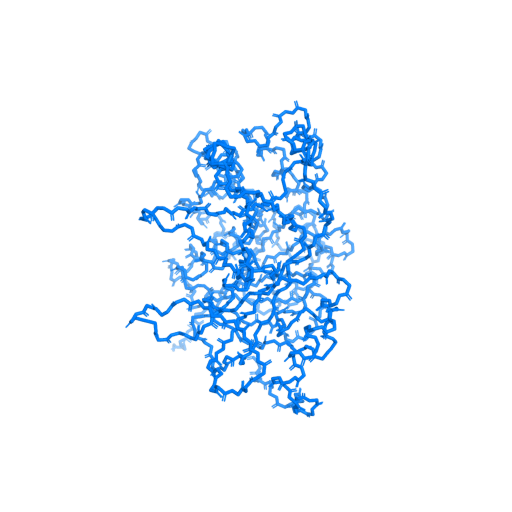 C C . ARG A 1 240 ? -2.747 -9.311 -5.369 1.00 92.44 240 ARG A C 1
ATOM 1834 O O . ARG A 1 240 ? -3.042 -8.137 -5.144 1.00 92.44 240 ARG A O 1
ATOM 1841 N N . LEU A 1 241 ? -3.290 -10.062 -6.327 1.00 88.00 241 LEU A N 1
ATOM 1842 C CA . LEU A 1 241 ? -4.435 -9.635 -7.120 1.00 88.00 241 LEU A CA 1
ATOM 1843 C C . LEU A 1 241 ? -5.711 -9.757 -6.291 1.00 88.00 241 LEU A C 1
ATOM 1845 O O . LEU A 1 241 ? -5.901 -10.724 -5.543 1.00 88.00 241 LEU A O 1
ATOM 1849 N N . ASP A 1 242 ? -6.586 -8.777 -6.455 1.00 72.88 242 ASP A N 1
ATOM 1850 C CA . ASP A 1 242 ? -7.819 -8.674 -5.680 1.00 72.88 242 ASP A CA 1
ATOM 1851 C C . ASP A 1 242 ? -8.755 -9.815 -5.988 1.00 72.88 242 ASP A C 1
ATOM 1853 O O . ASP A 1 242 ? -9.083 -10.575 -5.089 1.00 72.88 242 ASP A O 1
ATOM 1857 N N . THR A 1 243 ? -9.066 -9.996 -7.266 1.00 71.75 243 THR A N 1
ATOM 1858 C CA . THR A 1 243 ? -10.047 -10.960 -7.768 1.00 71.75 243 THR A CA 1
ATOM 1859 C C . THR A 1 243 ? -9.549 -12.403 -7.801 1.00 71.75 243 THR A C 1
ATOM 1861 O O . THR A 1 243 ? -10.328 -13.316 -8.069 1.00 71.75 243 THR A O 1
ATOM 1864 N N . SER A 1 244 ? -8.256 -12.638 -7.558 1.00 76.94 244 SER A N 1
ATOM 1865 C CA . SER A 1 244 ? -7.659 -13.967 -7.697 1.00 76.94 244 SER A CA 1
ATOM 1866 C C . SER A 1 244 ? -7.710 -14.742 -6.391 1.00 76.94 244 SER A C 1
ATOM 1868 O O . SER A 1 244 ? -7.441 -14.199 -5.321 1.00 76.94 244 SER A O 1
ATOM 1870 N N . THR A 1 245 ? -7.999 -16.040 -6.473 1.00 77.62 245 THR A N 1
ATOM 1871 C CA . THR A 1 245 ? -7.844 -16.988 -5.359 1.00 77.62 245 THR A CA 1
ATOM 1872 C C . THR A 1 245 ? -6.426 -17.545 -5.262 1.00 77.62 245 THR A C 1
ATOM 1874 O O . THR A 1 245 ? -6.093 -18.170 -4.254 1.00 77.62 245 THR A O 1
ATOM 1877 N N . LYS A 1 246 ? -5.577 -17.299 -6.269 1.00 85.38 246 LYS A N 1
ATOM 1878 C CA . LYS A 1 246 ? -4.185 -17.750 -6.266 1.00 85.38 246 LYS A CA 1
ATOM 1879 C C . LYS A 1 246 ? -3.385 -17.082 -5.141 1.00 85.38 246 LYS A C 1
ATOM 1881 O O . LYS A 1 246 ? -3.687 -15.946 -4.753 1.00 85.38 246 LYS A O 1
ATOM 1886 N N . PRO A 1 247 ? -2.355 -17.765 -4.612 1.00 89.12 247 PRO A N 1
ATOM 1887 C CA . PRO A 1 247 ? -1.451 -17.156 -3.653 1.00 89.12 247 PRO A CA 1
ATOM 1888 C C . PRO A 1 247 ? -0.708 -15.972 -4.282 1.00 89.12 247 PRO A C 1
ATOM 1890 O O . PRO A 1 247 ? -0.267 -16.016 -5.424 1.00 89.12 247 PRO A O 1
ATOM 1893 N N . GLY A 1 248 ? -0.569 -14.906 -3.502 1.00 93.50 248 GLY A N 1
ATOM 1894 C CA . GLY A 1 248 ? 0.281 -13.763 -3.795 1.00 93.50 248 GLY A CA 1
ATOM 1895 C C . GLY A 1 248 ? 1.760 -13.994 -3.473 1.00 93.50 248 GLY A C 1
ATOM 1896 O O . GLY A 1 248 ? 2.183 -15.089 -3.101 1.00 93.50 248 GLY A O 1
ATOM 1897 N N . THR A 1 249 ? 2.539 -12.918 -3.545 1.00 95.25 249 THR A N 1
ATOM 1898 C CA . THR A 1 249 ? 3.957 -12.892 -3.164 1.00 95.25 249 THR A CA 1
ATOM 1899 C C . THR A 1 249 ? 4.137 -12.263 -1.793 1.00 95.25 249 THR A C 1
ATOM 1901 O O . THR A 1 249 ? 3.660 -11.159 -1.530 1.00 95.25 249 THR A O 1
ATOM 1904 N N . TRP A 1 250 ? 4.899 -12.921 -0.928 1.00 96.69 250 TRP A N 1
ATOM 1905 C CA . TRP A 1 250 ? 5.345 -12.321 0.320 1.00 96.69 250 TRP A CA 1
ATOM 1906 C C . TRP A 1 250 ? 6.636 -11.522 0.149 1.00 96.69 250 TRP A C 1
ATOM 1908 O O . TRP A 1 250 ? 7.585 -12.001 -0.459 1.00 96.69 250 TRP A O 1
ATOM 1918 N N . VAL A 1 251 ? 6.714 -10.345 0.765 1.00 96.31 251 VAL A N 1
ATOM 1919 C CA . VAL A 1 251 ? 7.954 -9.575 0.917 1.00 96.31 251 VAL A CA 1
ATOM 1920 C C . VAL A 1 251 ? 8.269 -9.435 2.403 1.00 96.31 251 VAL A C 1
ATOM 1922 O O . VAL A 1 251 ? 7.493 -8.838 3.153 1.00 96.31 251 VAL A O 1
ATOM 1925 N N . ARG A 1 252 ? 9.380 -10.030 2.850 1.00 95.31 252 ARG A N 1
ATOM 1926 C CA . ARG A 1 252 ? 9.722 -10.178 4.279 1.00 95.31 252 ARG A CA 1
ATOM 1927 C C . ARG A 1 252 ? 11.196 -9.862 4.551 1.00 95.31 252 ARG A C 1
ATOM 1929 O O . ARG A 1 252 ? 11.954 -9.497 3.661 1.00 95.31 252 ARG A O 1
ATOM 1936 N N . ARG A 1 253 ? 11.640 -10.005 5.804 1.00 93.06 253 ARG A N 1
ATOM 1937 C CA . ARG A 1 253 ? 13.053 -9.785 6.178 1.00 93.06 253 ARG A CA 1
ATOM 1938 C C . ARG A 1 253 ? 13.996 -10.816 5.566 1.00 93.06 253 ARG A C 1
ATOM 1940 O O . ARG A 1 253 ? 15.105 -10.480 5.170 1.00 93.06 253 ARG A O 1
ATOM 1947 N N . THR A 1 254 ? 13.568 -12.065 5.565 1.00 88.19 254 THR A N 1
ATOM 1948 C CA . THR A 1 254 ? 14.331 -13.210 5.079 1.00 88.19 254 THR A CA 1
ATOM 1949 C C . THR A 1 254 ? 13.490 -13.912 4.038 1.00 88.19 254 THR A C 1
ATOM 1951 O O . THR A 1 254 ? 12.296 -14.076 4.260 1.00 88.19 254 THR A O 1
ATOM 1954 N N . CYS A 1 255 ? 14.115 -14.345 2.953 1.00 83.81 255 CYS A N 1
ATOM 1955 C CA . CYS A 1 255 ? 13.495 -15.214 1.967 1.00 83.81 255 CYS A CA 1
ATOM 1956 C C . CYS A 1 255 ? 14.180 -16.580 2.028 1.00 83.81 255 CYS A C 1
ATOM 1958 O O . CYS A 1 255 ? 15.409 -16.644 2.108 1.00 83.81 255 CYS A O 1
ATOM 1960 N N . LYS A 1 256 ? 13.393 -17.663 2.022 1.00 78.50 256 LYS A N 1
ATOM 1961 C CA . LYS A 1 256 ? 13.940 -19.030 2.063 1.00 78.50 256 LYS A CA 1
ATOM 1962 C C . LYS A 1 256 ? 14.728 -19.381 0.803 1.00 78.50 256 LYS A C 1
ATOM 1964 O O . LYS A 1 256 ? 15.744 -20.063 0.892 1.00 78.50 256 LYS A O 1
ATOM 1969 N N . GLN A 1 257 ? 14.255 -18.927 -0.355 1.00 73.31 257 GLN A N 1
ATOM 1970 C CA . GLN A 1 257 ? 14.858 -19.231 -1.646 1.00 73.31 257 GLN A CA 1
ATOM 1971 C C . GLN A 1 257 ? 14.802 -18.006 -2.549 1.00 73.31 257 GLN A C 1
ATOM 1973 O O . GLN A 1 257 ? 13.739 -17.623 -3.036 1.00 73.31 257 GLN A O 1
ATOM 1978 N N . ARG A 1 258 ? 15.965 -17.407 -2.801 1.00 70.06 258 ARG A N 1
ATOM 1979 C CA . ARG A 1 258 ? 16.072 -16.319 -3.768 1.00 70.06 258 ARG A CA 1
ATOM 1980 C C . ARG A 1 258 ? 16.052 -16.874 -5.189 1.00 70.06 258 ARG A C 1
ATOM 1982 O O . ARG A 1 258 ? 16.785 -17.825 -5.473 1.00 70.06 258 ARG A O 1
ATOM 1989 N N . PRO A 1 259 ? 15.244 -16.299 -6.092 1.00 70.62 259 PRO A N 1
ATOM 1990 C CA . PRO A 1 259 ? 15.370 -16.586 -7.510 1.00 70.62 259 PRO A CA 1
ATOM 1991 C C . PRO A 1 259 ? 16.775 -16.179 -7.988 1.00 70.62 259 PRO A C 1
ATOM 1993 O O . PRO A 1 259 ? 17.230 -15.094 -7.630 1.00 70.62 259 PRO A O 1
ATOM 1996 N N . PRO A 1 260 ? 17.459 -17.007 -8.797 1.00 65.25 260 PRO A N 1
ATOM 1997 C CA . PRO A 1 260 ? 18.805 -16.695 -9.288 1.00 65.25 260 PRO A CA 1
ATOM 1998 C C . PRO A 1 260 ? 18.849 -15.450 -10.190 1.00 65.25 260 PRO A C 1
ATOM 2000 O O . PRO A 1 260 ? 19.881 -14.784 -10.267 1.00 65.25 260 PRO A O 1
ATOM 2003 N N . LEU A 1 261 ? 17.735 -15.125 -10.855 1.00 69.25 261 LEU A N 1
ATOM 2004 C CA . LEU A 1 261 ? 17.598 -14.008 -11.779 1.00 69.25 261 LEU A CA 1
ATOM 2005 C C . LEU A 1 261 ? 16.239 -13.319 -11.600 1.00 69.25 261 LEU A C 1
ATOM 2007 O O . LEU A 1 261 ? 15.183 -13.934 -11.726 1.00 69.25 261 LEU A O 1
ATOM 2011 N N . LEU A 1 262 ? 16.264 -12.011 -11.375 1.00 78.62 262 LEU A N 1
ATOM 2012 C CA . LEU A 1 262 ? 15.069 -11.174 -11.418 1.00 78.62 262 LEU A CA 1
ATOM 2013 C C . LEU A 1 262 ? 15.297 -10.036 -12.408 1.00 78.62 262 LEU A C 1
ATOM 2015 O O . LEU A 1 262 ? 16.323 -9.352 -12.362 1.00 78.62 262 LEU A O 1
ATOM 2019 N N . MET A 1 263 ? 14.342 -9.828 -13.307 1.00 74.69 263 MET A N 1
ATOM 2020 C CA . MET A 1 263 ? 14.446 -8.834 -14.370 1.00 74.69 263 MET A CA 1
ATOM 2021 C C . MET A 1 263 ? 13.348 -7.789 -14.246 1.00 74.69 263 MET A C 1
ATOM 2023 O O . MET A 1 263 ? 12.175 -8.120 -14.089 1.00 74.69 263 MET A O 1
ATOM 2027 N N . ALA A 1 264 ? 13.737 -6.521 -14.359 1.00 74.94 264 ALA A N 1
ATOM 2028 C CA . ALA A 1 264 ? 12.814 -5.401 -14.418 1.00 74.94 264 ALA A CA 1
ATOM 2029 C C . ALA A 1 264 ? 13.064 -4.589 -15.694 1.00 74.94 264 ALA A C 1
ATOM 2031 O O . ALA A 1 264 ? 14.206 -4.284 -16.057 1.00 74.94 264 ALA A O 1
ATOM 2032 N N . LYS A 1 265 ? 11.965 -4.247 -16.364 1.00 70.69 265 LYS A N 1
ATOM 2033 C CA . LYS A 1 265 ? 11.933 -3.338 -17.506 1.00 70.69 265 LYS A CA 1
ATOM 2034 C C . LYS A 1 265 ? 11.660 -1.929 -17.011 1.00 70.69 265 LYS A C 1
ATOM 2036 O O . LYS A 1 265 ? 10.777 -1.746 -16.175 1.00 70.69 265 LYS A O 1
ATOM 2041 N N . GLN A 1 266 ? 12.352 -0.933 -17.556 1.00 65.69 266 GLN A N 1
ATOM 2042 C CA . GLN A 1 266 ? 11.960 0.453 -17.357 1.00 65.69 266 GLN A CA 1
ATOM 2043 C C . GLN A 1 266 ? 11.810 1.168 -18.698 1.00 65.69 266 GLN A C 1
ATOM 2045 O O . GLN A 1 266 ? 12.761 1.317 -19.467 1.00 65.69 266 GLN A O 1
ATOM 2050 N N . ASN A 1 267 ? 10.592 1.637 -18.941 1.00 57.50 267 ASN A N 1
ATOM 2051 C CA . ASN A 1 267 ? 10.252 2.412 -20.124 1.00 57.50 267 ASN A CA 1
ATOM 2052 C C . ASN A 1 267 ? 10.528 3.902 -19.865 1.00 57.50 267 ASN A C 1
ATOM 2054 O O . ASN A 1 267 ? 10.837 4.299 -18.739 1.00 57.50 267 ASN A O 1
ATOM 2058 N N . ASP A 1 268 ? 10.447 4.716 -20.915 1.00 52.84 268 ASP A N 1
ATOM 2059 C CA . ASP A 1 268 ? 10.496 6.185 -20.829 1.00 52.84 268 ASP A CA 1
ATOM 2060 C C . ASP A 1 268 ? 11.836 6.787 -20.390 1.00 52.84 268 ASP A C 1
ATOM 2062 O O . ASP A 1 268 ? 11.906 7.826 -19.731 1.00 52.84 268 ASP A O 1
ATOM 2066 N N . TRP A 1 269 ? 12.927 6.164 -20.823 1.00 49.75 269 TRP A N 1
ATOM 2067 C CA . TRP A 1 269 ? 14.253 6.762 -20.743 1.00 49.75 269 TRP A CA 1
ATOM 2068 C C . TRP A 1 269 ? 14.635 7.425 -22.065 1.00 49.75 269 TRP A C 1
ATOM 2070 O O . TRP A 1 269 ? 14.331 6.940 -23.154 1.00 49.75 269 TRP A O 1
ATOM 2080 N N . MET A 1 270 ? 15.356 8.539 -21.966 1.00 41.16 270 MET A N 1
ATOM 2081 C CA . MET A 1 270 ? 16.028 9.164 -23.099 1.00 41.16 270 MET A CA 1
ATOM 2082 C C . MET A 1 270 ? 17.535 9.066 -22.884 1.00 41.16 270 MET A C 1
ATOM 2084 O O . MET A 1 270 ? 18.061 9.534 -21.873 1.00 41.16 270 MET A O 1
ATOM 2088 N N . ALA A 1 271 ? 18.228 8.454 -23.840 1.00 45.09 271 ALA A N 1
ATOM 2089 C CA . ALA A 1 271 ? 19.680 8.456 -23.883 1.00 45.09 271 ALA A CA 1
ATOM 2090 C C . ALA A 1 271 ? 20.146 9.738 -24.582 1.00 45.09 271 ALA A C 1
ATOM 2092 O O . ALA A 1 271 ? 20.017 9.869 -25.795 1.00 45.09 271 ALA A O 1
ATOM 2093 N N . LEU A 1 272 ? 20.678 10.692 -23.818 1.00 40.78 272 LEU A N 1
ATOM 2094 C CA . LEU A 1 272 ? 21.340 11.869 -24.379 1.00 40.78 272 LEU A CA 1
ATOM 2095 C C . LEU A 1 272 ? 22.808 11.536 -24.623 1.00 40.78 272 LEU A C 1
ATOM 2097 O O . LEU A 1 272 ? 23.514 11.227 -23.665 1.00 40.78 272 LEU A O 1
ATOM 2101 N N . HIS A 1 273 ? 23.242 11.613 -25.881 1.00 43.56 273 HIS A N 1
ATOM 2102 C CA . HIS A 1 273 ? 24.643 11.501 -26.279 1.00 43.56 273 HIS A CA 1
ATOM 2103 C C . HIS A 1 273 ? 25.213 12.913 -26.442 1.00 43.56 273 HIS A C 1
ATOM 2105 O O . HIS A 1 273 ? 24.758 13.667 -27.301 1.00 43.56 273 HIS A O 1
ATOM 2111 N N . THR A 1 274 ? 26.204 13.288 -25.630 1.00 39.69 274 THR A N 1
ATOM 2112 C CA . THR A 1 274 ? 26.904 14.576 -25.782 1.00 39.69 274 THR A CA 1
ATOM 2113 C C . THR A 1 274 ? 28.374 14.366 -26.148 1.00 39.69 274 THR A C 1
ATOM 2115 O O . THR A 1 274 ? 29.013 13.486 -25.563 1.00 39.69 274 THR A O 1
ATOM 2118 N N . PRO A 1 275 ? 28.957 15.185 -27.046 1.00 42.59 275 PRO A N 1
ATOM 2119 C CA . PRO A 1 275 ? 30.398 15.203 -27.262 1.00 42.59 275 PRO A CA 1
ATOM 2120 C C . PRO A 1 275 ? 31.155 15.516 -25.965 1.00 42.59 275 PRO A C 1
ATOM 2122 O O . PRO A 1 275 ? 30.699 16.293 -25.126 1.00 42.59 275 PRO A O 1
ATOM 2125 N N . ALA A 1 276 ? 32.363 14.969 -25.821 1.00 43.91 276 ALA A N 1
ATOM 2126 C CA . ALA A 1 276 ? 33.167 15.095 -24.602 1.00 43.91 276 ALA A CA 1
ATOM 2127 C C . ALA A 1 276 ? 33.525 16.544 -24.185 1.00 43.91 276 ALA A C 1
ATOM 2129 O O . ALA A 1 276 ? 34.022 16.753 -23.078 1.00 43.91 276 ALA A O 1
ATOM 2130 N N . SER A 1 277 ? 33.303 17.533 -25.056 1.00 43.66 277 SER A N 1
ATOM 2131 C CA . SER A 1 277 ? 33.632 18.949 -24.859 1.00 43.66 277 SER A CA 1
ATOM 2132 C C . SER A 1 277 ? 32.532 19.777 -24.173 1.00 43.66 277 SER A C 1
ATOM 2134 O O . SER A 1 277 ? 32.804 20.900 -23.750 1.00 43.66 277 SER A O 1
ATOM 2136 N N . THR A 1 278 ? 31.310 19.264 -23.993 1.00 47.31 278 THR A N 1
ATOM 2137 C CA . THR A 1 278 ? 30.153 20.062 -23.526 1.00 47.31 278 THR A CA 1
ATOM 2138 C C . THR A 1 278 ? 29.971 20.055 -21.995 1.00 47.31 278 THR A C 1
ATOM 2140 O O . THR A 1 278 ? 28.896 19.783 -21.466 1.00 47.31 278 THR A O 1
ATOM 2143 N N . CYS A 1 279 ? 31.036 20.372 -21.251 1.00 46.34 279 CYS A N 1
ATOM 2144 C CA . CYS A 1 279 ? 31.068 20.304 -19.778 1.00 46.34 279 CYS A CA 1
ATOM 2145 C C . CYS A 1 279 ? 30.175 21.357 -19.076 1.00 46.34 279 CYS A C 1
ATOM 2147 O O . CYS A 1 279 ? 29.663 21.117 -17.987 1.00 46.34 279 CYS A O 1
ATOM 2149 N N . ALA A 1 280 ? 29.948 22.524 -19.691 1.00 47.28 280 ALA A N 1
ATOM 2150 C CA . ALA A 1 280 ? 29.152 23.601 -19.086 1.00 47.28 280 ALA A CA 1
ATOM 2151 C C . ALA A 1 280 ? 27.638 23.305 -19.079 1.00 47.28 280 ALA A C 1
ATOM 2153 O O . ALA A 1 280 ? 26.946 23.625 -18.113 1.00 47.28 280 ALA A O 1
ATOM 2154 N N . PHE A 1 281 ? 27.134 22.652 -20.131 1.00 48.00 281 PHE A N 1
ATOM 2155 C CA . PHE A 1 281 ? 25.723 22.274 -20.254 1.00 48.00 281 PHE A CA 1
ATOM 2156 C C . PHE A 1 281 ? 25.336 21.215 -19.215 1.00 48.00 281 PHE A C 1
ATOM 2158 O O . PHE A 1 281 ? 24.355 21.381 -18.493 1.00 48.00 281 PHE A O 1
ATOM 2165 N N . THR A 1 282 ? 26.156 20.171 -19.065 1.00 47.00 282 THR A N 1
ATOM 2166 C CA . THR A 1 282 ? 25.932 19.109 -18.072 1.00 47.00 282 THR A CA 1
ATOM 2167 C C . THR A 1 282 ? 26.009 19.632 -16.634 1.00 47.00 282 THR A C 1
ATOM 2169 O O . THR A 1 282 ? 25.216 19.217 -15.793 1.00 47.00 282 THR A O 1
ATOM 2172 N N . GLN A 1 283 ? 26.891 20.597 -16.349 1.00 47.03 283 GLN A N 1
ATOM 2173 C CA . GLN A 1 283 ? 26.972 21.259 -15.039 1.00 47.03 283 GLN A CA 1
ATOM 2174 C C . GLN A 1 283 ? 25.750 22.126 -14.717 1.00 47.03 283 GLN A C 1
ATOM 2176 O O . GLN A 1 283 ? 25.309 22.150 -13.567 1.00 47.03 283 GLN A O 1
ATOM 2181 N N . HIS A 1 284 ? 25.211 22.847 -15.705 1.00 48.41 284 HIS A N 1
ATOM 2182 C CA . HIS A 1 284 ? 23.992 23.631 -15.527 1.00 48.41 284 HIS A CA 1
ATOM 2183 C C . HIS A 1 284 ? 22.798 22.711 -15.246 1.00 48.41 284 HIS A C 1
ATOM 2185 O O . HIS A 1 284 ? 22.142 22.881 -14.222 1.00 48.41 284 HIS A O 1
ATOM 2191 N N . LEU A 1 285 ? 22.609 21.678 -16.079 1.00 45.19 285 LEU A N 1
ATOM 2192 C CA . LEU A 1 285 ? 21.529 20.693 -15.959 1.00 45.19 285 LEU A CA 1
ATOM 2193 C C . LEU A 1 285 ? 21.537 19.977 -14.596 1.00 45.19 285 LEU A C 1
ATOM 2195 O O . LEU A 1 285 ? 20.489 19.780 -13.996 1.00 45.19 285 LEU A O 1
ATOM 2199 N N . ALA A 1 286 ? 22.718 19.638 -14.072 1.00 44.28 286 ALA A N 1
ATOM 2200 C CA . ALA A 1 286 ? 22.877 18.999 -12.764 1.00 44.28 286 ALA A CA 1
ATOM 2201 C C . ALA A 1 286 ? 22.493 19.895 -11.575 1.00 44.28 286 ALA A C 1
ATOM 2203 O O . ALA A 1 286 ? 22.060 19.394 -10.539 1.00 44.28 286 ALA A O 1
ATOM 2204 N N . ARG A 1 287 ? 22.685 21.215 -11.705 1.00 45.06 287 ARG A N 1
ATOM 2205 C CA . ARG A 1 287 ? 22.339 22.194 -10.662 1.00 45.06 287 ARG A CA 1
ATOM 2206 C C . ARG A 1 287 ? 20.858 22.546 -10.682 1.00 45.06 287 ARG A C 1
ATOM 2208 O O . ARG A 1 287 ? 20.274 22.720 -9.619 1.00 45.06 287 ARG A O 1
ATOM 2215 N N . THR A 1 288 ? 20.270 22.674 -11.868 1.00 40.72 288 THR A N 1
ATOM 2216 C CA . THR A 1 288 ? 18.859 23.050 -12.035 1.00 40.72 288 THR A CA 1
ATOM 2217 C C . THR A 1 288 ? 17.916 21.856 -11.936 1.00 40.72 288 THR A C 1
ATOM 2219 O O . THR A 1 288 ? 16.797 22.001 -11.452 1.00 40.72 288 THR A O 1
ATOM 2222 N N . HIS A 1 289 ? 18.373 20.665 -12.327 1.00 39.09 289 HIS A N 1
ATOM 2223 C CA . HIS A 1 289 ? 17.591 19.432 -12.326 1.00 39.09 289 HIS A CA 1
ATOM 2224 C C . HIS A 1 289 ? 18.404 18.286 -11.692 1.00 39.09 289 HIS A C 1
ATOM 2226 O O . HIS A 1 289 ? 18.987 17.463 -12.401 1.00 39.09 289 HIS A O 1
ATOM 2232 N N . PRO A 1 290 ? 18.432 18.178 -10.347 1.00 36.09 290 PRO A N 1
ATOM 2233 C CA . PRO A 1 290 ? 19.240 17.184 -9.619 1.00 36.09 290 PRO A CA 1
ATOM 2234 C C . PRO A 1 290 ? 18.830 15.724 -9.885 1.00 36.09 290 PRO A C 1
ATOM 2236 O O . PRO A 1 290 ? 19.514 14.788 -9.471 1.00 36.09 290 PRO A O 1
ATOM 2239 N N . HIS A 1 291 ? 17.727 15.526 -10.605 1.00 34.53 291 HIS A N 1
ATOM 2240 C CA . HIS A 1 291 ? 17.229 14.246 -11.078 1.00 34.53 291 HIS A CA 1
ATOM 2241 C C . HIS A 1 291 ? 17.352 14.123 -12.606 1.00 34.53 291 HIS A C 1
ATOM 2243 O O . HIS A 1 291 ? 16.420 13.601 -13.184 1.00 34.53 291 HIS A O 1
ATOM 2249 N N . ALA A 1 292 ? 18.376 14.652 -13.296 1.00 30.91 292 ALA A N 1
ATOM 2250 C CA . ALA A 1 292 ? 18.524 14.556 -14.769 1.00 30.91 292 ALA A CA 1
ATOM 2251 C C . ALA A 1 292 ? 19.628 13.576 -15.244 1.00 30.91 292 ALA A C 1
ATOM 2253 O O . ALA A 1 292 ? 20.492 13.337 -14.408 1.00 30.91 292 ALA A O 1
ATOM 2254 N N . CYS A 1 293 ? 19.601 13.022 -16.504 1.00 35.09 293 CYS A N 1
ATOM 2255 C CA . CYS A 1 293 ? 20.499 11.999 -17.149 1.00 35.09 293 CYS A CA 1
ATOM 2256 C C . CYS A 1 293 ? 21.272 12.355 -18.396 1.00 35.09 293 CYS A C 1
ATOM 2258 O O . CYS A 1 293 ? 20.654 12.863 -19.313 1.00 35.09 293 CYS A O 1
ATOM 2260 N N . VAL A 1 294 ? 22.542 11.936 -18.520 1.00 35.09 294 VAL A N 1
ATOM 2261 C CA . VAL A 1 294 ? 23.327 12.076 -19.767 1.00 35.09 294 VAL A CA 1
ATOM 2262 C C . VAL A 1 294 ? 24.341 10.934 -19.896 1.00 35.09 294 VAL A C 1
ATOM 2264 O O . VAL A 1 294 ? 25.002 10.671 -18.903 1.00 35.09 294 VAL A O 1
ATOM 2267 N N . MET A 1 295 ? 24.508 10.302 -21.071 1.00 35.38 295 MET A N 1
ATOM 2268 C CA . MET A 1 295 ? 25.588 9.338 -21.384 1.00 35.38 295 MET A CA 1
ATOM 2269 C C . MET A 1 295 ? 26.625 9.965 -22.335 1.00 35.38 295 MET A C 1
ATOM 2271 O O . MET A 1 295 ? 26.277 10.752 -23.212 1.00 35.38 295 MET A O 1
ATOM 2275 N N . MET A 1 296 ? 27.907 9.606 -22.201 1.00 32.03 296 MET A N 1
ATOM 2276 C CA . MET A 1 296 ? 28.954 10.060 -23.129 1.00 32.03 296 MET A CA 1
ATOM 2277 C C . MET A 1 296 ? 29.656 8.881 -23.786 1.00 32.03 296 MET A C 1
ATOM 2279 O O . MET A 1 296 ? 30.136 7.973 -23.110 1.00 32.03 296 MET A O 1
ATOM 2283 N N . GLU A 1 297 ? 29.756 8.936 -25.107 1.00 30.72 297 GLU A N 1
ATOM 2284 C CA . GLU A 1 297 ? 30.472 7.958 -25.911 1.00 30.72 297 GLU A CA 1
ATOM 2285 C C . GLU A 1 297 ? 31.883 8.491 -26.178 1.00 30.72 297 GLU A C 1
ATOM 2287 O O . GLU A 1 297 ? 32.063 9.617 -26.649 1.00 30.72 297 GLU A O 1
ATOM 2292 N N . LYS A 1 298 ? 32.908 7.706 -25.840 1.00 26.78 298 LYS A N 1
ATOM 2293 C CA . LYS A 1 298 ? 34.265 7.926 -26.343 1.00 26.78 298 LYS A CA 1
ATOM 2294 C C . LYS A 1 298 ? 34.640 6.684 -27.128 1.00 26.78 298 LYS A C 1
ATOM 2296 O O . LYS A 1 298 ? 34.360 5.586 -26.651 1.00 26.78 298 LYS A O 1
ATOM 2301 N N . GLU A 1 299 ? 35.226 6.890 -28.306 1.00 29.42 299 GLU A N 1
ATOM 2302 C CA . GLU A 1 299 ? 35.640 5.853 -29.255 1.00 29.42 299 GLU A CA 1
ATOM 2303 C C . GLU A 1 299 ? 35.940 4.511 -28.559 1.00 29.42 299 GLU A C 1
ATOM 2305 O O . GLU A 1 299 ? 36.932 4.353 -27.849 1.00 29.42 299 GLU A O 1
ATOM 2310 N N . GLN A 1 300 ? 34.993 3.586 -28.746 1.00 26.78 300 GLN A N 1
ATOM 2311 C CA . GLN A 1 300 ? 35.021 2.154 -28.435 1.00 26.78 300 GLN A CA 1
ATOM 2312 C C . GLN A 1 300 ? 34.879 1.640 -26.990 1.00 26.78 300 GLN A C 1
ATOM 2314 O O . GLN A 1 300 ? 34.914 0.425 -26.816 1.00 26.78 300 GLN A O 1
ATOM 2319 N N . HIS A 1 301 ? 34.559 2.452 -25.974 1.00 26.38 301 HIS A N 1
ATOM 2320 C CA . HIS A 1 301 ? 34.109 1.895 -24.681 1.00 26.38 301 HIS A CA 1
ATOM 2321 C C . HIS A 1 301 ? 32.992 2.721 -24.019 1.00 26.38 301 HIS A C 1
ATOM 2323 O O . HIS A 1 301 ? 33.135 3.922 -23.798 1.00 26.38 301 HIS A O 1
ATOM 2329 N N . THR A 1 302 ? 31.887 2.052 -23.661 1.00 29.53 302 THR A N 1
ATOM 2330 C CA . THR A 1 302 ? 30.730 2.635 -22.951 1.00 29.53 302 THR A CA 1
ATOM 2331 C C . THR A 1 302 ? 30.872 2.399 -21.443 1.00 29.53 302 THR A C 1
ATOM 2333 O O . THR A 1 302 ? 31.019 1.258 -21.011 1.00 29.53 302 THR A O 1
ATOM 2336 N N . LEU A 1 303 ? 30.829 3.465 -20.639 1.00 27.27 303 LEU A N 1
ATOM 2337 C CA . LEU A 1 303 ? 30.864 3.431 -19.169 1.00 27.27 303 LEU A CA 1
ATOM 2338 C C . LEU A 1 303 ? 29.601 4.111 -18.623 1.00 27.27 303 LEU A C 1
ATOM 2340 O O . LEU A 1 303 ? 29.293 5.232 -19.020 1.00 27.27 303 LEU A O 1
ATOM 2344 N N . ILE A 1 304 ? 28.887 3.441 -17.714 1.00 33.50 304 ILE A N 1
ATOM 2345 C CA . ILE A 1 304 ? 27.667 3.934 -17.056 1.00 33.50 304 ILE A CA 1
ATOM 2346 C C . ILE A 1 304 ? 28.012 4.198 -15.585 1.00 33.50 304 ILE A C 1
ATOM 2348 O O . ILE A 1 304 ? 28.195 3.236 -14.863 1.00 33.50 304 ILE A O 1
ATOM 2352 N N . THR A 1 305 ? 28.072 5.445 -15.096 1.00 30.16 305 THR A N 1
ATOM 2353 C CA . THR A 1 305 ? 28.374 5.728 -13.671 1.00 30.16 305 THR A CA 1
ATOM 2354 C C . THR A 1 305 ? 27.339 6.617 -12.959 1.00 30.16 305 THR A C 1
ATOM 2356 O O . THR A 1 305 ? 26.918 7.655 -13.461 1.00 30.16 305 THR A O 1
ATOM 2359 N N . ARG A 1 306 ? 26.934 6.239 -11.733 1.00 28.14 306 ARG A N 1
ATOM 2360 C CA . ARG A 1 306 ? 26.255 7.128 -10.755 1.00 28.14 306 ARG A CA 1
ATOM 2361 C C . ARG A 1 306 ? 27.317 7.956 -10.001 1.00 28.14 306 ARG A C 1
ATOM 2363 O O . ARG A 1 306 ? 28.372 7.404 -9.697 1.00 28.14 306 ARG A O 1
ATOM 2370 N N . PRO A 1 307 ? 27.080 9.232 -9.643 1.00 28.02 307 PRO A N 1
ATOM 2371 C CA . PRO A 1 307 ? 28.124 10.069 -9.059 1.00 28.02 307 PRO A CA 1
ATOM 2372 C C . PRO A 1 307 ? 28.358 9.741 -7.574 1.00 28.02 307 PRO A C 1
ATOM 2374 O O . PRO A 1 307 ? 27.507 10.003 -6.727 1.00 28.02 307 PRO A O 1
ATOM 2377 N N . LEU A 1 308 ? 29.550 9.236 -7.255 1.00 24.42 308 LEU A N 1
ATOM 2378 C CA . LEU A 1 308 ? 30.246 9.515 -5.997 1.00 24.42 308 LEU A CA 1
ATOM 2379 C C . LEU A 1 308 ? 31.396 10.465 -6.352 1.00 24.42 308 LEU A C 1
ATOM 2381 O O . LEU A 1 308 ? 32.167 10.201 -7.272 1.00 24.42 308 LEU A O 1
ATOM 2385 N N . TRP A 1 309 ? 31.451 11.618 -5.692 1.00 29.02 309 TRP A N 1
ATOM 2386 C CA . TRP A 1 309 ? 32.425 12.667 -5.980 1.00 29.02 309 TRP A CA 1
ATOM 2387 C C . TRP A 1 309 ? 33.849 12.217 -5.634 1.00 29.02 309 TRP A C 1
ATOM 2389 O O . TRP A 1 309 ? 34.173 12.157 -4.455 1.00 29.02 309 TRP A O 1
ATOM 2399 N N . THR A 1 310 ? 34.701 12.023 -6.645 1.00 26.23 310 THR A N 1
ATOM 2400 C CA . THR A 1 310 ? 36.091 12.519 -6.699 1.00 26.23 310 THR A CA 1
ATOM 2401 C C . THR A 1 310 ? 36.570 12.604 -8.162 1.00 26.23 310 THR A C 1
ATOM 2403 O O . THR A 1 310 ? 36.311 11.728 -8.975 1.00 26.23 310 THR A O 1
ATOM 2406 N N . GLN A 1 311 ? 37.190 13.746 -8.478 1.00 29.98 311 GLN A N 1
ATOM 2407 C CA . GLN A 1 311 ? 37.950 14.175 -9.667 1.00 29.98 311 GLN A CA 1
ATOM 2408 C C . GLN A 1 311 ? 37.746 13.484 -11.042 1.00 29.98 311 GLN A C 1
ATOM 2410 O O . GLN A 1 311 ? 38.177 12.365 -11.293 1.00 29.98 311 GLN A O 1
ATOM 2415 N N . ASN A 1 312 ? 37.279 14.323 -11.979 1.00 30.45 312 ASN A N 1
ATOM 2416 C CA . ASN A 1 312 ? 37.302 14.233 -13.445 1.00 30.45 312 ASN A CA 1
ATOM 2417 C C . ASN A 1 312 ? 36.319 13.270 -14.146 1.00 30.45 312 ASN A C 1
ATOM 2419 O O . ASN A 1 312 ? 36.616 12.109 -14.408 1.00 30.45 312 ASN A O 1
ATOM 2423 N N . LYS A 1 313 ? 35.251 13.916 -14.658 1.00 29.20 313 LYS A N 1
ATOM 2424 C CA . LYS A 1 313 ? 34.185 13.489 -15.594 1.00 29.20 313 LYS A CA 1
ATOM 2425 C C . LYS A 1 313 ? 32.991 12.806 -14.923 1.00 29.20 313 LYS A C 1
ATOM 2427 O O . LYS A 1 313 ? 33.135 11.818 -14.216 1.00 29.20 313 LYS A O 1
ATOM 2432 N N . HIS A 1 314 ? 31.797 13.360 -15.159 1.00 32.19 314 HIS A N 1
ATOM 2433 C CA . HIS A 1 314 ? 30.575 13.016 -14.427 1.00 32.19 314 HIS A CA 1
ATOM 2434 C C . HIS A 1 314 ? 29.363 12.878 -15.363 1.00 32.19 314 HIS A C 1
ATOM 2436 O O . HIS A 1 314 ? 29.233 13.622 -16.335 1.00 32.19 314 HIS A O 1
ATOM 2442 N N . MET A 1 315 ? 28.505 11.908 -15.039 1.00 33.91 315 MET A N 1
ATOM 2443 C CA . MET A 1 315 ? 27.360 11.390 -15.797 1.00 33.91 315 MET A CA 1
ATOM 2444 C C . MET A 1 315 ? 26.082 11.497 -14.926 1.00 33.91 315 MET A C 1
ATOM 2446 O O . MET A 1 315 ? 26.186 11.600 -13.704 1.00 33.91 315 MET A O 1
ATOM 2450 N N . PHE A 1 316 ? 24.880 11.486 -15.509 1.00 31.91 316 PHE A N 1
ATOM 2451 C CA . PHE A 1 316 ? 23.618 11.906 -14.843 1.00 31.91 316 PHE A CA 1
ATOM 2452 C C . PHE A 1 316 ? 22.487 10.824 -15.014 1.00 31.91 316 PHE A C 1
ATOM 2454 O O . PHE A 1 316 ? 22.715 10.005 -15.887 1.00 31.91 316 PHE A O 1
ATOM 2461 N N . SER A 1 317 ? 21.270 10.846 -14.356 1.00 33.03 317 SER A N 1
ATOM 2462 C CA . SER A 1 317 ? 19.938 10.112 -14.602 1.00 33.03 317 SER A CA 1
ATOM 2463 C C . SER A 1 317 ? 18.564 10.890 -14.453 1.00 33.03 317 SER A C 1
ATOM 2465 O O . SER A 1 317 ? 18.452 11.532 -13.420 1.00 33.03 317 SER A O 1
ATOM 2467 N N . ALA A 1 318 ? 17.510 10.785 -15.332 1.00 30.00 318 ALA A N 1
ATOM 2468 C CA . ALA A 1 318 ? 16.208 11.532 -15.305 1.00 30.00 318 ALA A CA 1
ATOM 2469 C C . ALA A 1 318 ? 14.894 10.780 -15.563 1.00 30.00 318 ALA A C 1
ATOM 2471 O O . ALA A 1 318 ? 14.832 9.989 -16.496 1.00 30.00 318 ALA A O 1
ATOM 2472 N N . SER A 1 319 ? 13.832 11.143 -14.819 1.00 30.95 319 SER A N 1
ATOM 2473 C CA . SER A 1 319 ? 12.430 10.757 -15.074 1.00 30.95 319 SER A CA 1
ATOM 2474 C C . SER A 1 319 ? 11.602 11.921 -15.633 1.00 30.95 319 SER A C 1
ATOM 2476 O O . SER A 1 319 ? 11.776 13.065 -15.220 1.00 30.95 319 SER A O 1
ATOM 2478 N N . THR A 1 320 ? 10.670 11.616 -16.531 1.00 29.91 320 THR A N 1
ATOM 2479 C CA . THR A 1 320 ? 9.837 12.554 -17.300 1.00 29.91 320 THR A CA 1
ATOM 2480 C C . THR A 1 320 ? 8.987 13.513 -16.444 1.00 29.91 320 THR A C 1
ATOM 2482 O O . THR A 1 320 ? 8.023 13.096 -15.805 1.00 29.91 320 THR A O 1
ATOM 2485 N N . ALA A 1 321 ? 9.312 14.809 -16.510 1.00 25.70 321 ALA A N 1
ATOM 2486 C CA . ALA A 1 321 ? 8.402 15.957 -16.365 1.00 25.70 321 ALA A CA 1
ATOM 2487 C C . ALA A 1 321 ? 8.339 16.676 -17.743 1.00 25.70 321 ALA A C 1
ATOM 2489 O O . ALA A 1 321 ? 9.194 16.382 -18.585 1.00 25.70 321 ALA A O 1
ATOM 2490 N N . PRO A 1 322 ? 7.318 17.506 -18.045 1.00 35.28 322 PRO A N 1
ATOM 2491 C CA . PRO A 1 322 ? 6.696 17.577 -19.369 1.00 35.28 322 PRO A CA 1
ATOM 2492 C C . PRO A 1 322 ? 7.692 17.893 -20.489 1.00 35.28 322 PRO A C 1
ATOM 2494 O O . PRO A 1 322 ? 8.434 18.874 -20.438 1.00 35.28 322 PRO A O 1
ATOM 2497 N N . GLN A 1 323 ? 7.660 17.025 -21.506 1.00 34.78 323 GLN A N 1
ATOM 2498 C CA . GLN A 1 323 ? 8.498 17.005 -22.709 1.00 34.78 323 GLN A CA 1
ATOM 2499 C C . GLN A 1 323 ? 8.833 18.398 -23.270 1.00 34.78 323 GLN A C 1
ATOM 2501 O O . GLN A 1 323 ? 9.963 18.618 -23.700 1.00 34.78 323 GLN A O 1
ATOM 2506 N N . GLU A 1 324 ? 7.899 19.350 -23.237 1.00 31.73 324 GLU A N 1
ATOM 2507 C CA . GLU A 1 324 ? 8.064 20.678 -23.839 1.00 31.73 324 GLU A CA 1
ATOM 2508 C C . GLU A 1 324 ? 9.149 21.555 -23.190 1.00 31.73 324 GLU A C 1
ATOM 2510 O O . GLU A 1 324 ? 9.819 22.306 -23.899 1.00 31.73 324 GLU A O 1
ATOM 2515 N N . GLN A 1 325 ? 9.413 21.424 -21.883 1.00 33.25 325 GLN A N 1
ATOM 2516 C CA . GLN A 1 325 ? 10.508 22.172 -21.241 1.00 33.25 325 GLN A CA 1
ATOM 2517 C C . GLN A 1 325 ? 11.892 21.586 -21.556 1.00 33.25 325 GLN A C 1
ATOM 2519 O O . GLN A 1 325 ? 12.872 22.327 -21.607 1.00 33.25 325 GLN A O 1
ATOM 2524 N N . ALA A 1 326 ? 11.984 20.279 -21.822 1.00 31.80 326 ALA A N 1
ATOM 2525 C CA . ALA A 1 326 ? 13.229 19.652 -22.263 1.00 31.80 326 ALA A CA 1
ATOM 2526 C C . ALA A 1 326 ? 13.542 19.995 -23.732 1.00 31.80 326 ALA A C 1
ATOM 2528 O O . ALA A 1 326 ? 14.699 20.241 -24.070 1.00 31.80 326 ALA A O 1
ATOM 2529 N N . TYR A 1 327 ? 12.519 20.078 -24.594 1.00 33.44 327 TYR A N 1
ATOM 2530 C CA . TYR A 1 327 ? 12.680 20.414 -26.014 1.00 33.44 327 TYR A CA 1
ATOM 2531 C C . TYR A 1 327 ? 13.213 21.831 -26.259 1.00 33.44 327 TYR A C 1
ATOM 2533 O O . TYR A 1 327 ? 14.005 22.012 -27.184 1.00 33.44 327 TYR A O 1
ATOM 2541 N N . SER A 1 328 ? 12.855 22.823 -25.431 1.00 32.16 328 SER A N 1
ATOM 2542 C CA . SER A 1 328 ? 13.348 24.200 -25.622 1.00 32.16 328 SER A CA 1
ATOM 2543 C C . SER A 1 328 ? 14.850 24.355 -25.331 1.00 32.16 328 SER A C 1
ATOM 2545 O O . SER A 1 328 ? 15.489 25.251 -25.879 1.00 32.16 328 SER A O 1
ATOM 2547 N N . LEU A 1 329 ? 15.435 23.443 -24.542 1.00 32.16 329 LEU A N 1
ATOM 2548 C CA . LEU A 1 329 ? 16.872 23.387 -24.241 1.00 32.16 329 LEU A CA 1
ATOM 2549 C C . LEU A 1 329 ? 17.675 22.476 -25.192 1.00 32.16 329 LEU A C 1
ATOM 2551 O O . LEU A 1 329 ? 18.902 22.554 -25.203 1.00 32.16 329 LEU A O 1
ATOM 2555 N N . LEU A 1 330 ? 17.018 21.606 -25.970 1.00 33.34 330 LEU A N 1
ATOM 2556 C CA . LEU A 1 330 ? 17.651 20.479 -26.678 1.00 33.34 330 LEU A CA 1
ATOM 2557 C C . LEU A 1 330 ? 17.633 20.575 -28.217 1.00 33.34 330 LEU A C 1
ATOM 2559 O O . LEU A 1 330 ? 17.862 19.572 -28.893 1.00 33.34 330 LEU A O 1
ATOM 2563 N N . SER A 1 331 ? 17.422 21.755 -28.802 1.00 26.30 331 SER A N 1
ATOM 2564 C CA . SER A 1 331 ? 17.194 21.927 -30.250 1.00 26.30 331 SER A CA 1
ATOM 2565 C C . SER A 1 331 ? 18.366 21.610 -31.202 1.00 26.30 331 SER A C 1
ATOM 2567 O O . SER A 1 331 ? 18.274 21.949 -32.378 1.00 26.30 331 SER A O 1
ATOM 2569 N N . CYS A 1 332 ? 19.421 20.899 -30.779 1.00 29.34 332 CYS A N 1
ATOM 2570 C CA . CYS A 1 332 ? 20.497 20.489 -31.694 1.00 29.34 332 CYS A CA 1
ATOM 2571 C C . CYS A 1 332 ? 20.931 19.014 -31.679 1.00 29.34 332 CYS A C 1
ATOM 2573 O O . CYS A 1 332 ? 21.637 18.638 -32.605 1.00 29.34 332 CYS A O 1
ATOM 2575 N N . PHE A 1 333 ? 20.550 18.146 -30.736 1.00 33.59 333 PHE A N 1
ATOM 2576 C CA . PHE A 1 333 ? 21.049 16.754 -30.748 1.00 33.59 333 PHE A CA 1
ATOM 2577 C C . PHE A 1 333 ? 20.091 15.790 -30.036 1.00 33.59 333 PHE A C 1
ATOM 2579 O O . PHE A 1 333 ? 20.220 15.558 -28.836 1.00 33.59 333 PHE A O 1
ATOM 2586 N N . ILE A 1 334 ? 19.130 15.210 -30.763 1.00 32.41 334 ILE A N 1
ATOM 2587 C CA . ILE A 1 334 ? 18.331 14.070 -30.283 1.00 32.41 334 ILE A CA 1
ATOM 2588 C C . ILE A 1 334 ? 18.124 13.088 -31.442 1.00 32.41 334 ILE A C 1
ATOM 2590 O O . ILE A 1 334 ? 17.444 13.412 -32.412 1.00 32.41 334 ILE A O 1
ATOM 2594 N N . GLU A 1 335 ? 18.635 11.865 -31.302 1.00 34.00 335 GLU A N 1
ATOM 2595 C CA . GLU A 1 335 ? 18.208 10.709 -32.098 1.00 34.00 335 GLU A CA 1
ATOM 2596 C C . GLU A 1 335 ? 17.494 9.689 -31.197 1.00 34.00 335 GLU A C 1
ATOM 2598 O O . GLU A 1 335 ? 18.129 9.010 -30.394 1.00 34.00 335 GLU A O 1
ATOM 2603 N N . GLY A 1 336 ? 16.173 9.566 -31.379 1.00 38.50 336 GLY A N 1
ATOM 2604 C CA . GLY A 1 336 ? 15.367 8.378 -31.054 1.00 38.50 336 GLY A CA 1
ATOM 2605 C C . GLY A 1 336 ? 15.120 8.026 -29.574 1.00 38.50 336 GLY A C 1
ATOM 2606 O O . GLY A 1 336 ? 16.002 8.062 -28.723 1.00 38.50 336 GLY A O 1
ATOM 2607 N N . LYS A 1 337 ? 13.889 7.588 -29.269 1.00 33.91 337 LYS A N 1
ATOM 2608 C CA . LYS A 1 337 ? 13.520 6.955 -27.985 1.00 33.91 337 LYS A CA 1
ATOM 2609 C C . LYS A 1 337 ? 14.229 5.589 -27.852 1.00 33.91 337 LYS A C 1
ATOM 2611 O O . LYS A 1 337 ? 14.229 4.828 -28.817 1.00 33.91 337 LYS A O 1
ATOM 2616 N N . LYS A 1 338 ? 14.807 5.258 -26.686 1.00 40.56 338 LYS A N 1
ATOM 2617 C CA . LYS A 1 338 ? 15.462 3.956 -26.401 1.00 40.56 338 LYS A CA 1
ATOM 2618 C C . LYS A 1 338 ? 15.048 3.433 -25.015 1.00 40.56 338 LYS A C 1
ATOM 2620 O O . LYS A 1 338 ? 14.950 4.216 -24.078 1.00 40.56 338 LYS A O 1
ATOM 2625 N N . GLU A 1 339 ? 14.822 2.126 -24.873 1.00 35.84 339 GLU A N 1
ATOM 2626 C CA . GLU A 1 339 ? 14.463 1.480 -23.594 1.00 35.84 339 GLU A CA 1
ATOM 2627 C C . GLU A 1 339 ? 15.701 1.102 -22.757 1.00 35.84 339 GLU A C 1
ATOM 2629 O O . GLU A 1 339 ? 16.773 0.803 -23.291 1.00 35.84 339 GLU A O 1
ATOM 2634 N N . VAL A 1 340 ? 15.563 1.104 -21.425 1.00 37.09 340 VAL A N 1
ATOM 2635 C CA . VAL A 1 340 ? 16.662 0.820 -20.484 1.00 37.09 340 VAL A CA 1
ATOM 2636 C C . VAL A 1 340 ? 16.292 -0.339 -19.570 1.00 37.09 340 VAL A C 1
ATOM 2638 O O . VAL A 1 340 ? 15.249 -0.338 -18.921 1.00 37.09 340 VAL A O 1
ATOM 2641 N N . TRP A 1 341 ? 17.191 -1.315 -19.472 1.00 38.44 341 TRP A N 1
ATOM 2642 C CA . TRP A 1 341 ? 16.978 -2.581 -18.776 1.00 38.44 341 TRP A CA 1
ATOM 2643 C C . TRP A 1 341 ? 17.886 -2.716 -17.572 1.00 38.44 341 TRP A C 1
ATOM 2645 O O . TRP A 1 341 ? 19.055 -2.322 -17.600 1.00 38.44 341 TRP A O 1
ATOM 2655 N N . ARG A 1 342 ? 17.375 -3.323 -16.499 1.00 40.53 342 ARG A N 1
ATOM 2656 C CA . ARG A 1 342 ? 18.190 -3.648 -15.328 1.00 40.53 342 ARG A CA 1
ATOM 2657 C C . ARG A 1 342 ? 17.868 -5.043 -14.803 1.00 40.53 342 ARG A C 1
ATOM 2659 O O . ARG A 1 342 ? 16.711 -5.413 -14.638 1.00 40.53 342 ARG A O 1
ATOM 2666 N N . VAL A 1 343 ? 18.918 -5.810 -14.539 1.00 37.56 343 VAL A N 1
ATOM 2667 C CA . VAL A 1 343 ? 18.877 -7.225 -14.177 1.00 37.56 343 VAL A CA 1
ATOM 2668 C C . VAL A 1 343 ? 19.533 -7.415 -12.808 1.00 37.56 343 VAL A C 1
ATOM 2670 O O . VAL A 1 343 ? 20.655 -6.970 -12.582 1.00 37.56 343 VAL A O 1
ATOM 2673 N N . CYS A 1 344 ? 18.858 -8.083 -11.878 1.00 36.50 344 CYS A N 1
ATOM 2674 C CA . CYS A 1 344 ? 19.427 -8.479 -10.590 1.00 36.50 344 CYS A CA 1
ATOM 2675 C C . CYS A 1 344 ? 19.796 -9.968 -10.640 1.00 36.50 344 CYS A C 1
ATOM 2677 O O . CYS A 1 344 ? 18.927 -10.787 -10.938 1.00 36.50 344 CYS A O 1
ATOM 2679 N N . MET A 1 345 ? 21.061 -10.320 -10.371 1.00 36.00 345 MET A N 1
ATOM 2680 C CA . MET A 1 345 ? 21.558 -11.706 -10.412 1.00 36.00 345 MET A CA 1
ATOM 2681 C C . MET A 1 345 ? 22.275 -12.077 -9.110 1.00 36.00 345 MET A C 1
ATOM 2683 O O . MET A 1 345 ? 23.075 -11.288 -8.608 1.00 36.00 345 MET A O 1
ATOM 2687 N N . ASP A 1 346 ? 22.043 -13.292 -8.606 1.00 32.94 346 ASP A N 1
ATOM 2688 C CA . ASP A 1 346 ? 22.863 -13.900 -7.550 1.00 32.94 346 ASP A CA 1
ATOM 2689 C C . ASP A 1 346 ? 23.815 -14.948 -8.179 1.00 32.94 346 ASP A C 1
ATOM 2691 O O . ASP A 1 346 ? 23.385 -15.924 -8.784 1.00 32.94 346 ASP A O 1
ATOM 2695 N N . ASP A 1 347 ? 25.124 -14.702 -8.041 1.00 30.97 347 ASP A N 1
ATOM 2696 C CA . ASP A 1 347 ? 26.261 -15.625 -8.240 1.00 30.97 347 ASP A CA 1
ATOM 2697 C C . ASP A 1 347 ? 26.327 -16.434 -9.566 1.00 30.97 347 ASP A C 1
ATOM 2699 O O . ASP A 1 347 ? 26.233 -17.662 -9.603 1.00 30.97 347 ASP A O 1
ATOM 2703 N N . LEU A 1 348 ? 26.599 -15.748 -10.684 1.00 31.38 348 LEU A N 1
ATOM 2704 C CA . LEU A 1 348 ? 27.024 -16.387 -11.939 1.00 31.38 348 LEU A CA 1
ATOM 2705 C C . LEU A 1 348 ? 28.519 -16.735 -11.879 1.00 31.38 348 LEU A C 1
ATOM 2707 O O . LEU A 1 348 ? 29.386 -15.902 -12.154 1.00 31.38 348 LEU A O 1
ATOM 2711 N N . ARG A 1 349 ? 28.848 -17.996 -11.575 1.00 24.67 349 ARG A N 1
ATOM 2712 C CA . ARG A 1 349 ? 30.194 -18.530 -11.838 1.00 24.67 349 ARG A CA 1
ATOM 2713 C C . ARG A 1 349 ? 30.413 -18.656 -13.352 1.00 24.67 349 ARG A C 1
ATOM 2715 O O . ARG A 1 349 ? 30.024 -19.641 -13.969 1.00 24.67 349 ARG A O 1
ATOM 2722 N N . THR A 1 350 ? 30.991 -17.593 -13.912 1.00 31.05 350 THR A N 1
ATOM 2723 C CA . THR A 1 350 ? 31.778 -17.486 -15.156 1.00 31.05 350 THR A CA 1
ATOM 2724 C C . THR A 1 350 ? 31.533 -18.540 -16.249 1.00 31.05 350 THR A C 1
ATOM 2726 O O . THR A 1 350 ? 32.126 -19.618 -16.231 1.00 31.05 350 THR A O 1
ATOM 2729 N N . ARG A 1 351 ? 30.797 -18.166 -17.310 1.00 22.56 351 ARG A N 1
ATOM 2730 C CA . ARG A 1 351 ? 30.958 -18.729 -18.670 1.00 22.56 351 ARG A CA 1
ATOM 2731 C C . ARG A 1 351 ? 30.835 -17.638 -19.745 1.00 22.56 351 ARG A C 1
ATOM 2733 O O . ARG A 1 351 ? 30.301 -16.567 -19.490 1.00 22.56 351 ARG A O 1
ATOM 2740 N N . LYS A 1 352 ? 31.448 -17.907 -20.899 1.00 23.20 352 LYS A N 1
ATOM 2741 C CA . LYS A 1 352 ? 32.296 -16.996 -21.689 1.00 23.20 352 LYS A CA 1
ATOM 2742 C C . LYS A 1 352 ? 31.634 -15.968 -22.620 1.00 23.20 352 LYS A C 1
ATOM 2744 O O . LYS A 1 352 ? 32.387 -15.231 -23.245 1.00 23.20 352 LYS A O 1
ATOM 2749 N N . ASP A 1 353 ? 30.312 -15.824 -22.675 1.00 23.33 353 ASP A N 1
ATOM 2750 C CA . ASP A 1 353 ? 29.698 -15.133 -23.829 1.00 23.33 353 ASP A CA 1
ATOM 2751 C C . ASP A 1 353 ? 28.820 -13.912 -23.477 1.00 23.33 353 ASP A C 1
ATOM 2753 O O . ASP A 1 353 ? 28.090 -13.404 -24.324 1.00 23.33 353 ASP A O 1
ATOM 2757 N N . VAL A 1 354 ? 28.917 -13.380 -22.249 1.00 25.97 354 VAL A N 1
ATOM 2758 C CA . VAL A 1 354 ? 28.214 -12.150 -21.826 1.00 25.97 354 VAL A CA 1
ATOM 2759 C C . VAL A 1 354 ? 29.187 -11.205 -21.114 1.00 25.97 354 VAL A C 1
ATOM 2761 O O . VAL A 1 354 ? 29.667 -11.502 -20.021 1.00 25.97 354 VAL A O 1
ATOM 2764 N N . TYR A 1 355 ? 29.484 -10.051 -21.717 1.00 24.41 355 TYR A N 1
ATOM 2765 C CA . TYR A 1 355 ? 30.336 -9.016 -21.118 1.00 24.41 355 TYR A CA 1
ATOM 2766 C C . TYR A 1 355 ? 29.500 -7.863 -20.554 1.00 24.41 355 TYR A C 1
ATOM 2768 O O . TYR A 1 355 ? 28.956 -7.080 -21.322 1.00 24.41 355 TYR A O 1
ATOM 2776 N N . ILE A 1 356 ? 29.475 -7.709 -19.224 1.00 28.00 356 ILE A N 1
ATOM 2777 C CA . ILE A 1 356 ? 29.211 -6.440 -18.511 1.00 28.00 356 ILE A CA 1
ATOM 2778 C C . ILE A 1 356 ? 30.048 -6.462 -17.213 1.00 28.00 356 ILE A C 1
ATOM 2780 O O . ILE A 1 356 ? 30.263 -7.518 -16.621 1.00 28.00 356 ILE A O 1
ATOM 2784 N N . ARG A 1 357 ? 30.582 -5.313 -16.783 1.00 22.92 357 ARG A N 1
ATOM 2785 C CA . ARG A 1 357 ? 31.406 -5.156 -15.569 1.00 22.92 357 ARG A CA 1
ATOM 2786 C C . ARG A 1 357 ? 31.017 -3.861 -14.858 1.00 22.92 357 ARG A C 1
ATOM 2788 O O . ARG A 1 357 ? 30.875 -2.853 -15.535 1.00 22.92 357 ARG A O 1
ATOM 2795 N N . GLU A 1 358 ? 30.965 -3.868 -13.526 1.00 30.27 358 GLU A N 1
ATOM 2796 C CA . GLU A 1 358 ? 31.136 -2.678 -12.672 1.00 30.27 358 GLU A CA 1
ATOM 2797 C C . GLU A 1 358 ? 31.749 -3.070 -11.307 1.00 30.27 358 GLU A C 1
ATOM 2799 O O . GLU A 1 358 ? 31.783 -4.260 -10.979 1.00 30.27 358 GLU A O 1
ATOM 2804 N N . PRO A 1 359 ? 32.384 -2.123 -10.582 1.00 30.31 359 PRO A N 1
ATOM 2805 C CA . PRO A 1 359 ? 33.582 -2.401 -9.799 1.00 30.31 359 PRO A CA 1
ATOM 2806 C C . PRO A 1 359 ? 33.295 -3.048 -8.443 1.00 30.31 359 PRO A C 1
ATOM 2808 O O . PRO A 1 359 ? 32.326 -2.737 -7.753 1.00 30.31 359 PRO A O 1
ATOM 2811 N N . MET A 1 360 ? 34.218 -3.928 -8.052 1.00 25.06 360 MET A N 1
ATOM 2812 C CA . MET A 1 360 ? 34.306 -4.485 -6.710 1.00 25.06 360 MET A CA 1
ATOM 2813 C C . MET A 1 360 ? 34.471 -3.368 -5.680 1.00 25.06 360 MET A C 1
ATOM 2815 O O . MET A 1 360 ? 35.316 -2.490 -5.839 1.00 25.06 360 MET A O 1
ATOM 2819 N N . ASN A 1 361 ? 33.729 -3.477 -4.582 1.00 27.67 361 ASN A N 1
ATOM 2820 C CA . ASN A 1 361 ? 34.146 -2.922 -3.305 1.00 27.67 361 ASN A CA 1
ATOM 2821 C C . ASN A 1 361 ? 34.208 -4.083 -2.307 1.00 27.67 361 ASN A C 1
ATOM 2823 O O . ASN A 1 361 ? 33.270 -4.880 -2.224 1.00 27.67 361 ASN A O 1
ATOM 2827 N N . GLU A 1 362 ? 35.325 -4.192 -1.586 1.00 28.44 362 GLU A N 1
ATOM 2828 C CA . GLU A 1 362 ? 35.770 -5.356 -0.792 1.00 28.44 362 GLU A CA 1
ATOM 2829 C C . GLU A 1 362 ? 34.883 -5.718 0.424 1.00 28.44 362 GLU A C 1
ATOM 2831 O O . GLU A 1 362 ? 35.271 -6.505 1.282 1.00 28.44 362 GLU A O 1
ATOM 2836 N N . THR A 1 363 ? 33.658 -5.194 0.509 1.00 28.62 363 THR A N 1
ATOM 2837 C CA . THR A 1 363 ? 32.724 -5.413 1.627 1.00 28.62 363 THR A CA 1
ATOM 2838 C C . THR A 1 363 ? 31.399 -6.085 1.235 1.00 28.62 363 THR A C 1
ATOM 2840 O O . THR A 1 363 ? 30.576 -6.371 2.107 1.00 28.62 363 THR A O 1
ATOM 2843 N N . CYS A 1 364 ? 31.163 -6.398 -0.047 1.00 30.59 364 CYS A N 1
ATOM 2844 C CA . CYS A 1 364 ? 29.901 -7.000 -0.498 1.00 30.59 364 CYS A CA 1
ATOM 2845 C C . CYS A 1 364 ? 29.863 -8.534 -0.364 1.00 30.59 364 CYS A C 1
ATOM 2847 O O . CYS A 1 364 ? 30.386 -9.261 -1.199 1.00 30.59 364 CYS A O 1
ATOM 2849 N N . LYS A 1 365 ? 29.100 -9.035 0.617 1.00 31.98 365 LYS A N 1
ATOM 2850 C CA . LYS A 1 365 ? 28.539 -10.406 0.638 1.00 31.98 365 LYS A CA 1
ATOM 2851 C C . LYS A 1 365 ? 27.314 -10.567 -0.303 1.00 31.98 365 LYS A C 1
ATOM 2853 O O . LYS A 1 365 ? 26.415 -11.343 0.005 1.00 31.98 365 LYS A O 1
ATOM 2858 N N . ARG A 1 366 ? 27.195 -9.771 -1.376 1.00 43.28 366 ARG A N 1
ATOM 2859 C CA . ARG A 1 366 ? 25.993 -9.648 -2.237 1.00 43.28 366 ARG A CA 1
ATOM 2860 C C . ARG A 1 366 ? 26.393 -9.756 -3.716 1.00 43.28 366 ARG A C 1
ATOM 2862 O O . ARG A 1 366 ? 27.393 -9.148 -4.090 1.00 43.28 366 ARG A O 1
ATOM 2869 N N . GLY A 1 367 ? 25.649 -10.525 -4.520 1.00 39.12 367 GLY A N 1
ATOM 2870 C CA . GLY A 1 367 ? 25.920 -10.730 -5.950 1.00 39.12 367 GLY A CA 1
ATOM 2871 C C . GLY A 1 367 ? 25.839 -9.439 -6.788 1.00 39.12 367 GLY A C 1
ATOM 2872 O O . GLY A 1 367 ? 25.217 -8.464 -6.354 1.00 39.12 367 GLY A O 1
ATOM 2873 N N . PRO A 1 368 ? 26.494 -9.382 -7.965 1.00 44.16 368 PRO A N 1
ATOM 2874 C CA . PRO A 1 368 ? 26.514 -8.188 -8.809 1.00 44.16 368 PRO A CA 1
ATOM 2875 C C . PRO A 1 368 ? 25.150 -7.918 -9.468 1.00 44.16 368 PRO A C 1
ATOM 2877 O O . PRO A 1 368 ? 24.542 -8.807 -10.057 1.00 44.16 368 PRO A O 1
ATOM 2880 N N . LEU A 1 369 ? 24.703 -6.660 -9.416 1.00 47.84 369 LEU A N 1
ATOM 2881 C CA . LEU A 1 369 ? 23.581 -6.124 -10.197 1.00 47.84 369 LEU A CA 1
ATOM 2882 C C . LEU A 1 369 ? 24.061 -5.723 -11.600 1.00 47.84 369 LEU A C 1
ATOM 2884 O O . LEU A 1 369 ? 25.112 -5.104 -11.738 1.00 47.84 369 LEU A O 1
ATOM 2888 N N . TRP A 1 370 ? 23.264 -6.016 -12.626 1.00 52.50 370 TRP A N 1
ATOM 2889 C CA . TRP A 1 370 ? 23.579 -5.777 -14.037 1.00 52.50 370 TRP A CA 1
ATOM 2890 C C . TRP A 1 370 ? 22.561 -4.805 -14.642 1.00 52.50 370 TRP A C 1
ATOM 2892 O O . TRP A 1 370 ? 21.426 -4.672 -14.187 1.00 52.50 370 TRP A O 1
ATOM 2902 N N . SER A 1 371 ? 22.952 -4.039 -15.653 1.00 52.88 371 SER A N 1
ATOM 2903 C CA . SER A 1 371 ? 22.041 -3.157 -16.391 1.00 52.88 371 SER A CA 1
ATOM 2904 C C . SER A 1 371 ? 22.443 -3.132 -17.854 1.00 52.88 371 SER A C 1
ATOM 2906 O O . SER A 1 371 ? 23.630 -3.061 -18.155 1.00 52.88 371 SER A O 1
ATOM 2908 N N . LEU A 1 372 ? 21.461 -3.224 -18.744 1.00 54.94 372 LEU A N 1
ATOM 2909 C CA . LEU A 1 372 ? 21.649 -3.341 -20.183 1.00 54.94 372 LEU A CA 1
ATOM 2910 C C . LEU A 1 372 ? 20.808 -2.275 -20.893 1.00 54.94 372 LEU A C 1
ATOM 2912 O O . LEU A 1 372 ? 19.696 -1.969 -20.484 1.00 54.94 372 LEU A O 1
ATOM 2916 N N . PHE A 1 373 ? 21.334 -1.679 -21.954 1.00 52.56 373 PHE A N 1
ATOM 2917 C CA . PHE A 1 373 ? 20.599 -0.716 -22.774 1.00 52.56 373 PHE A CA 1
ATOM 2918 C C . PHE A 1 373 ? 20.334 -1.380 -24.119 1.00 52.56 373 PHE A C 1
ATOM 2920 O O . PHE A 1 373 ? 21.279 -1.824 -24.766 1.00 52.56 373 PHE A O 1
ATOM 2927 N N . LEU A 1 374 ? 19.064 -1.478 -24.517 1.00 53.81 374 LEU A N 1
ATOM 2928 C CA . LEU A 1 374 ? 18.662 -2.180 -25.736 1.00 53.81 374 LEU A CA 1
ATOM 2929 C C . LEU A 1 374 ? 17.707 -1.320 -26.566 1.00 53.81 374 LEU A C 1
ATOM 2931 O O . LEU A 1 374 ? 16.894 -0.583 -26.001 1.00 53.81 374 LEU A O 1
ATOM 2935 N N . PRO A 1 375 ? 17.739 -1.436 -27.904 1.00 54.06 375 PRO A N 1
ATOM 2936 C CA . PRO A 1 375 ? 16.642 -0.956 -28.732 1.00 54.06 375 PRO A CA 1
ATOM 2937 C C . PRO A 1 375 ? 15.326 -1.610 -28.294 1.00 54.06 375 PRO A C 1
ATOM 2939 O O . PRO A 1 375 ? 15.280 -2.826 -28.118 1.00 54.06 375 PRO A O 1
ATOM 2942 N N . THR A 1 376 ? 14.251 -0.824 -28.191 1.00 56.66 376 THR A N 1
ATOM 2943 C CA . THR A 1 376 ? 12.905 -1.278 -27.783 1.00 56.66 376 THR A CA 1
ATOM 2944 C C . THR A 1 376 ? 12.440 -2.534 -28.524 1.00 56.66 376 THR A C 1
ATOM 2946 O O . THR A 1 376 ? 11.857 -3.436 -27.932 1.00 56.66 376 THR A O 1
ATOM 2949 N N . ALA A 1 377 ? 12.745 -2.630 -29.820 1.00 61.78 377 ALA A N 1
ATOM 2950 C CA . ALA A 1 377 ? 12.321 -3.748 -30.658 1.00 61.78 377 ALA A CA 1
ATOM 2951 C C . ALA A 1 377 ? 12.977 -5.098 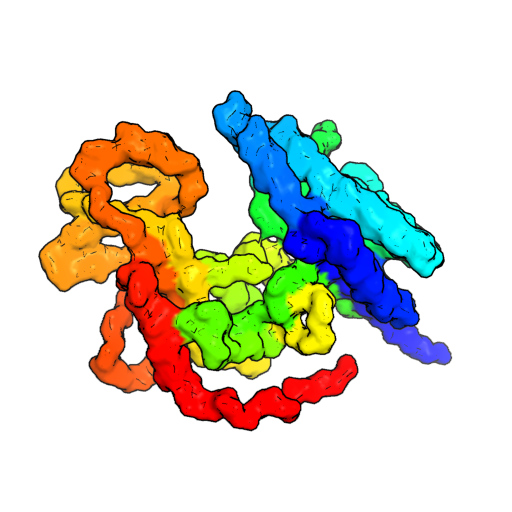-30.303 1.00 61.78 377 ALA A C 1
ATOM 2953 O O . ALA A 1 377 ? 12.412 -6.131 -30.624 1.00 61.78 377 ALA A O 1
ATOM 2954 N N . GLN A 1 378 ? 14.152 -5.112 -29.662 1.00 62.34 378 GLN A N 1
ATOM 2955 C CA . GLN A 1 378 ? 14.910 -6.346 -29.360 1.00 62.34 378 GLN A CA 1
ATOM 2956 C C . GLN A 1 378 ? 14.749 -6.806 -27.909 1.00 62.34 378 GLN A C 1
ATOM 2958 O O . GLN A 1 378 ? 15.415 -7.725 -27.426 1.00 62.34 378 GLN A O 1
ATOM 2963 N N . ALA A 1 379 ? 13.921 -6.092 -27.170 1.00 62.16 379 ALA A N 1
ATOM 2964 C CA . ALA A 1 379 ? 14.082 -5.972 -25.748 1.00 62.16 379 ALA A CA 1
ATOM 2965 C C . ALA A 1 379 ? 13.372 -7.114 -25.000 1.00 62.16 379 ALA A C 1
ATOM 2967 O O . ALA A 1 379 ? 13.989 -7.789 -24.175 1.00 62.16 379 ALA A O 1
ATOM 2968 N N . ALA A 1 380 ? 12.132 -7.418 -25.398 1.00 69.31 380 ALA A N 1
ATOM 2969 C CA . ALA A 1 380 ? 11.391 -8.589 -24.932 1.00 69.31 380 ALA A CA 1
ATOM 2970 C C . ALA A 1 380 ? 12.091 -9.908 -25.320 1.00 69.31 380 ALA A C 1
ATOM 2972 O O . ALA A 1 380 ? 12.309 -10.760 -24.460 1.00 69.31 380 ALA A O 1
ATOM 2973 N N . ASP A 1 381 ? 12.549 -10.037 -26.571 1.00 72.44 381 ASP A N 1
ATOM 2974 C CA . ASP A 1 381 ? 13.261 -11.234 -27.050 1.00 72.44 381 ASP A CA 1
ATOM 2975 C C . ASP A 1 381 ? 14.541 -11.501 -26.246 1.00 72.44 381 ASP A C 1
ATOM 2977 O O . ASP A 1 381 ? 14.831 -12.638 -25.860 1.00 72.44 381 ASP A O 1
ATOM 2981 N N . THR A 1 382 ? 15.295 -10.442 -25.930 1.00 70.44 382 THR A N 1
ATOM 2982 C CA . THR A 1 382 ? 16.506 -10.561 -25.110 1.00 70.44 382 THR A CA 1
ATOM 2983 C C . THR A 1 382 ? 16.172 -10.996 -23.684 1.00 70.44 382 THR A C 1
ATOM 2985 O O . THR A 1 382 ? 16.847 -11.879 -23.149 1.00 70.44 382 THR A O 1
ATOM 2988 N N . MET A 1 383 ? 15.122 -10.440 -23.065 1.00 70.44 383 MET A N 1
ATOM 2989 C CA . MET A 1 383 ? 14.678 -10.898 -21.745 1.00 70.44 383 MET A CA 1
ATOM 2990 C C . MET A 1 383 ? 14.268 -12.368 -21.757 1.00 70.44 383 MET A C 1
ATOM 2992 O O . MET A 1 383 ? 14.651 -13.112 -20.859 1.00 70.44 383 MET A O 1
ATOM 2996 N N . ALA A 1 384 ? 13.484 -12.786 -22.752 1.00 75.81 384 ALA A N 1
ATOM 2997 C CA . ALA A 1 384 ? 12.997 -14.152 -22.856 1.00 75.81 384 ALA A CA 1
ATOM 2998 C C . ALA A 1 384 ? 14.158 -15.138 -23.051 1.00 75.81 384 ALA A C 1
ATOM 3000 O O . ALA A 1 384 ? 14.176 -16.202 -22.428 1.00 75.81 384 ALA A O 1
ATOM 3001 N N . SER A 1 385 ? 15.164 -14.762 -23.846 1.00 74.38 385 SER A N 1
ATOM 3002 C CA . SER A 1 385 ? 16.389 -15.544 -24.032 1.00 74.38 385 SER A CA 1
ATOM 3003 C C . SER A 1 385 ? 17.194 -15.667 -22.731 1.00 74.38 385 SER A C 1
ATOM 3005 O O . SER A 1 385 ? 17.520 -16.779 -22.311 1.00 74.38 385 SER A O 1
ATOM 3007 N N . LEU A 1 386 ? 17.435 -14.551 -22.030 1.00 73.06 386 LEU A N 1
ATOM 3008 C CA . LEU A 1 386 ? 18.140 -14.544 -20.740 1.00 73.06 386 LEU A CA 1
ATOM 3009 C C . LEU A 1 386 ? 17.389 -15.337 -19.665 1.00 73.06 386 LEU A C 1
ATOM 3011 O O . LEU A 1 386 ? 18.004 -16.107 -18.926 1.00 73.06 386 LEU A O 1
ATOM 3015 N N . HIS A 1 387 ? 16.064 -15.180 -19.594 1.00 79.00 387 HIS A N 1
ATOM 3016 C CA . HIS A 1 387 ? 15.215 -15.931 -18.670 1.00 79.00 387 HIS A CA 1
ATOM 3017 C C . HIS A 1 387 ? 15.336 -17.429 -18.923 1.00 79.00 387 HIS A C 1
ATOM 3019 O O . HIS A 1 387 ? 15.681 -18.172 -18.012 1.00 79.00 387 HIS A O 1
ATOM 3025 N N . THR A 1 388 ? 15.145 -17.858 -20.171 1.00 75.19 388 THR A N 1
ATOM 3026 C CA . THR A 1 388 ? 15.224 -19.272 -20.568 1.00 75.19 388 THR A CA 1
ATOM 3027 C C . THR A 1 388 ? 16.607 -19.859 -20.299 1.00 75.19 388 THR A C 1
ATOM 3029 O O . THR A 1 388 ? 16.716 -20.992 -19.838 1.00 75.19 388 THR A O 1
ATOM 3032 N N . HIS A 1 389 ? 17.668 -19.083 -20.533 1.00 72.62 389 HIS A N 1
ATOM 3033 C CA . HIS A 1 389 ? 19.037 -19.515 -20.268 1.00 72.62 389 HIS A CA 1
ATOM 3034 C C . HIS A 1 389 ? 19.288 -19.797 -18.778 1.00 72.62 389 HIS A C 1
ATOM 3036 O O . HIS A 1 389 ? 19.957 -20.773 -18.443 1.00 72.62 389 HIS A O 1
ATOM 3042 N N . VAL A 1 390 ? 18.748 -18.965 -17.880 1.00 70.25 390 VAL A N 1
ATOM 3043 C CA . VAL A 1 390 ? 18.901 -19.147 -16.424 1.00 70.25 390 VAL A CA 1
ATOM 3044 C C . VAL A 1 390 ? 17.889 -20.144 -15.849 1.00 70.25 390 VAL A C 1
ATOM 3046 O O . VAL A 1 390 ? 18.184 -20.824 -14.865 1.00 70.25 390 VAL A O 1
ATOM 3049 N N . TYR A 1 391 ? 16.719 -20.279 -16.473 1.00 75.50 391 TYR A N 1
ATOM 3050 C CA . TYR A 1 391 ? 15.625 -21.154 -16.048 1.00 75.50 391 TYR A CA 1
ATOM 3051 C C . TYR A 1 391 ? 15.302 -22.258 -17.076 1.00 75.50 391 TYR A C 1
ATOM 3053 O O . TYR A 1 391 ? 14.155 -22.354 -17.515 1.00 75.50 391 TYR A O 1
ATOM 3061 N N . PRO A 1 392 ? 16.252 -23.144 -17.438 1.00 58.16 392 PRO A N 1
ATOM 3062 C CA . PRO A 1 392 ? 16.070 -24.086 -18.546 1.00 58.16 392 PRO A CA 1
ATOM 3063 C C . PRO A 1 392 ? 15.031 -25.197 -18.295 1.00 58.16 392 PRO A C 1
ATOM 3065 O O . PRO A 1 392 ? 14.601 -25.836 -19.250 1.00 58.16 392 PRO A O 1
ATOM 3068 N N . HIS A 1 393 ? 14.619 -25.450 -17.042 1.00 56.12 393 HIS A N 1
ATOM 3069 C CA . HIS A 1 393 ? 13.859 -26.661 -16.670 1.00 56.12 393 HIS A CA 1
ATOM 3070 C C . HIS A 1 393 ? 12.596 -26.441 -15.818 1.00 56.12 393 HIS A C 1
ATOM 3072 O O . HIS A 1 393 ? 12.028 -27.402 -15.314 1.00 56.12 393 HIS A O 1
ATOM 3078 N N . LYS A 1 394 ? 12.106 -25.208 -15.637 1.00 53.47 394 LYS A N 1
ATOM 3079 C CA . LYS A 1 394 ? 10.997 -24.944 -14.692 1.00 53.47 394 LYS A CA 1
ATOM 3080 C C . LYS A 1 394 ? 9.570 -25.078 -15.251 1.00 53.47 394 LYS A C 1
ATOM 3082 O O . LYS A 1 394 ? 8.633 -24.641 -14.590 1.00 53.47 394 LYS A O 1
ATOM 3087 N N . GLN A 1 395 ? 9.378 -25.688 -16.422 1.00 43.81 395 GLN A N 1
ATOM 3088 C CA . GLN A 1 395 ? 8.032 -25.881 -16.984 1.00 43.81 395 GLN A CA 1
ATOM 3089 C C . GLN A 1 395 ? 7.192 -26.972 -16.281 1.00 43.81 395 GLN A C 1
ATOM 3091 O O . GLN A 1 395 ? 5.988 -26.995 -16.510 1.00 43.81 395 GLN A O 1
ATOM 3096 N N . GLU A 1 396 ? 7.754 -27.809 -15.391 1.00 36.12 396 GLU A N 1
ATOM 3097 C CA . GLU A 1 396 ? 7.027 -28.987 -14.861 1.00 36.12 396 GLU A CA 1
ATOM 3098 C C . GLU A 1 396 ? 6.792 -29.054 -13.331 1.00 36.12 396 GLU A C 1
ATOM 3100 O O . GLU A 1 396 ? 5.941 -29.823 -12.903 1.00 36.12 396 GLU A O 1
ATOM 3105 N N . GLU A 1 397 ? 7.442 -28.254 -12.472 1.00 37.56 397 GLU A N 1
ATOM 3106 C CA . GLU A 1 397 ? 7.493 -28.570 -11.018 1.00 37.56 397 GLU A CA 1
ATOM 3107 C C . GLU A 1 397 ? 6.599 -27.751 -10.058 1.00 37.56 397 GLU A C 1
ATOM 3109 O O . GLU A 1 397 ? 6.681 -27.923 -8.842 1.00 37.56 397 GLU A O 1
ATOM 3114 N N . HIS A 1 398 ? 5.721 -26.861 -10.525 1.00 41.88 398 HIS A N 1
ATOM 3115 C CA . HIS A 1 398 ? 4.960 -25.978 -9.618 1.00 41.88 398 HIS A CA 1
ATOM 3116 C C . HIS A 1 398 ? 3.498 -26.389 -9.346 1.00 41.88 398 HIS A C 1
ATOM 3118 O O . HIS A 1 398 ? 2.656 -25.524 -9.111 1.00 41.88 398 HIS A O 1
ATOM 3124 N N . SER A 1 399 ? 3.199 -27.694 -9.292 1.00 33.09 399 SER A N 1
ATOM 3125 C CA . SER A 1 399 ? 1.940 -28.210 -8.718 1.00 33.09 399 SER A CA 1
ATOM 3126 C C . SER A 1 399 ? 1.966 -28.383 -7.192 1.00 33.09 399 SER A C 1
ATOM 3128 O O . SER A 1 399 ? 0.910 -28.281 -6.575 1.00 33.09 399 SER A O 1
ATOM 3130 N N . ASP A 1 400 ? 3.131 -28.579 -6.555 1.00 29.80 400 ASP A N 1
ATOM 3131 C CA . ASP A 1 400 ? 3.166 -29.225 -5.223 1.00 29.80 400 ASP A CA 1
ATOM 3132 C C . ASP A 1 400 ? 3.870 -28.463 -4.086 1.00 29.80 400 ASP A C 1
ATOM 3134 O O . ASP A 1 400 ? 4.253 -29.055 -3.079 1.00 29.80 400 ASP A O 1
ATOM 3138 N N . ILE A 1 401 ? 4.013 -27.136 -4.167 1.00 33.25 401 ILE A N 1
ATOM 3139 C CA . ILE A 1 401 ? 4.557 -26.351 -3.037 1.00 33.25 401 ILE A CA 1
ATOM 3140 C C . ILE A 1 401 ? 3.586 -25.241 -2.626 1.00 33.25 401 ILE A C 1
ATOM 3142 O O . ILE A 1 401 ? 3.850 -24.050 -2.776 1.00 33.25 401 ILE A O 1
ATOM 3146 N N . LEU A 1 402 ? 2.447 -25.656 -2.073 1.00 29.77 402 LEU A N 1
ATOM 3147 C CA . LEU A 1 402 ? 1.590 -24.828 -1.227 1.00 29.77 402 LEU A CA 1
ATOM 3148 C C . LEU A 1 402 ? 1.782 -25.284 0.228 1.00 29.77 402 LEU A C 1
ATOM 3150 O O . LEU A 1 402 ? 1.443 -26.423 0.546 1.00 29.77 402 LEU A O 1
ATOM 3154 N N . PRO A 1 403 ? 2.289 -24.448 1.150 1.00 29.23 403 PRO A N 1
ATOM 3155 C CA . PRO A 1 403 ? 2.051 -24.695 2.560 1.00 29.23 403 PRO A CA 1
ATOM 3156 C C . PRO A 1 403 ? 0.571 -24.416 2.856 1.00 29.23 403 PRO A C 1
ATOM 3158 O O . PRO A 1 403 ? 0.057 -23.346 2.531 1.00 29.23 403 PRO A O 1
ATOM 3161 N N . HIS A 1 404 ? -0.103 -25.405 3.440 1.00 25.50 404 HIS A N 1
ATOM 3162 C CA . HIS A 1 404 ? -1.471 -25.307 3.937 1.00 25.50 404 HIS A CA 1
ATOM 3163 C C . HIS A 1 404 ? -1.646 -24.180 4.974 1.00 25.50 404 HIS A C 1
ATOM 3165 O O . HIS A 1 404 ? -0.817 -24.065 5.874 1.00 25.50 404 HIS A O 1
ATOM 3171 N N . ALA A 1 405 ? -2.795 -23.496 4.849 1.00 28.70 405 ALA A N 1
ATOM 3172 C CA . ALA A 1 405 ? -3.540 -22.682 5.826 1.00 28.70 405 ALA A CA 1
ATOM 3173 C C . ALA A 1 405 ? -2.909 -21.375 6.338 1.00 28.70 405 ALA A C 1
ATOM 3175 O O . ALA A 1 405 ? -1.898 -21.415 7.072 1.00 28.70 405 ALA A O 1
#

Sequence (405 aa):
MTSSEKASLVVKKFGGTSLGTLDKIAQAADHILSFAQHNQPLIVVTSAMGGVTDQLSDLAIPHFGCASAEHDALLTSGEHAAAALMALCLQKAGRKSRSWQAWQIPIEATTEHGDARITHIHLDALHAFMDQGGISIVTGFQGITKEKRVASLGRGGSDITALALAAWFKRTKRYQETVCHIHTDVEGVYTADPRDVPQAWQCPELDYDTMHQLSQKGAYVLHPRSVDYARQENIPIYVRLDTSTKPGTWVRRTCKQRPPLLMAKQNDWMALHTPASTCAFTQHLARTHPHACVMMEKEQHTLITRPLWTQNKHMFSASTAPQEQAYSLLSCFIEGKKEVWRVCMDDLRTRKDVYIREPMNETCKRGPLWSLFLPTAQAADTMASLHTHVYPHKQEEHSDILPHA

Foldseek 3Di:
DDPDQFAEEEEEEEEQDQQQDLVSLLLLLVLVVVVCVVVGHYEYEYEFHPCLLVVQCVVDPVPPRQWDLVNLVSSLVSLQVSLQSSQVSNVVVVAAEHEDECLNFAQEWARRAQAIDGDDTRCPVVVVQVVVVYHYYYYFQWHAYPVRGIGGNHPLRSLQVSLVVQLNVVVVVSGPHGAYEYAYQDAEAWLEPCVLAVPIDAAQEDELVVVLVQLVFAPVQHHNVSSVSCQVSQHKYFYGYSNDPDGYHIYGHDDPDDQQKHKHWDFDDFEAEDEPPPVPLVVVCCVVPVADFYFYDDPPDGDDDDDDDDDDDDTHHHDDDPPVVVCVVPVPDGDDGWIKIKMAGFDDPDDDDDDDDDDDDPPDPGHDIDIDTDGPVCPSVVVNVVCCVSVVDPPPPPPPDDDDD

Mean predicted aligned error: 12.82 Å

Secondary structure (DSSP, 8-state):
----PPPPEEEEEEPTTTSSSHHHHHHHHHHHHHHHTTT--EEEEEPPSTTHHHHHHHHHHHHH-S-SHHHHHHHHHHHHHHHHHHHHHHHHTT--EEEE-TTTTTEEE-S-TTS--EEEE--HHHHHHHHTT-EEEEESSEEE-TTS-EEE--TTHHHHHHHHHHHHHHHTT-SS-EEEEEEESSSS-BSS-TTT-TT--B-SEEEHHHHHHHHHTT-TTS-HHHHHHHHHHT--EEEEESS--S--EEEES--SS--SEEEEEE------B--TT-HHHHHHHHHH-TT--BB--BTTB---------SS---B----S-HHHHHHH-TT------EEEEEEES-----TT--------TT--SPPEEEEEE-GGGHHHHHHHHHHHH-TTTTS-TTS-----

Radius of gyration: 23.28 Å; Cα contacts (8 Å, |Δi|>4): 772; chains: 1; bounding box: 63×56×64 Å

pLDDT: mean 72.64, std 26.32, range [22.56, 98.5]

Solvent-accessible surface area (backbone atoms only — not comparable to full-atom values): 22606 Å² total; per-residue (Å²): 136,79,82,76,78,57,56,48,36,40,25,40,27,38,32,23,78,43,35,51,41,71,68,38,32,44,51,52,35,51,58,49,50,64,56,51,70,71,75,48,53,51,38,36,23,25,29,25,29,42,65,43,48,56,54,49,43,65,70,34,38,88,79,74,47,78,67,38,60,64,49,21,46,54,43,52,52,38,13,52,57,36,14,42,52,41,21,50,50,35,39,75,72,73,41,55,47,38,56,38,50,29,76,79,44,44,23,30,22,45,82,51,42,44,56,21,47,81,76,45,70,55,53,66,69,57,51,58,41,42,76,71,68,27,42,45,24,32,33,22,28,48,21,19,27,94,87,69,42,54,25,18,35,31,89,51,14,30,56,37,43,32,45,48,50,34,43,56,51,50,73,68,60,76,40,72,43,45,35,29,33,44,32,34,92,44,56,45,49,46,36,27,58,49,90,58,22,75,87,40,51,73,40,62,45,35,23,35,69,60,50,26,53,37,24,72,36,42,35,78,87,50,44,38,70,34,38,49,48,25,52,76,63,67,40,40,36,38,31,21,27,70,92,50,88,67,81,38,15,36,35,28,92,71,47,98,62,78,70,56,55,38,44,20,62,27,75,79,36,68,74,38,73,48,67,92,80,58,60,68,60,56,53,49,46,50,71,79,35,81,55,40,45,43,48,57,73,50,99,92,56,84,72,90,60,80,85,72,95,73,86,86,89,87,50,46,55,52,73,87,67,70,66,70,69,57,50,77,76,44,86,83,70,83,78,72,85,38,33,43,37,32,38,45,39,55,74,83,86,81,74,97,86,75,92,83,86,82,84,88,62,104,78,66,96,61,54,67,73,48,72,50,79,43,57,63,91,55,41,43,63,50,51,37,50,55,48,42,70,77,50,78,74,73,90,76,73,84,86,78,83,75,85,82,132